Protein AF-0000000074540614 (afdb_homodimer)

Organism: Escherichia phage T5 (NCBI:txid2695836)

InterPro domains:
  IPR004843 Calcineurin-like, phosphoesterase domain [PF00149] (20-236)
  IPR029052 Metallo-dependent phosphatase-like [G3DSA:3.60.21.10] (7-267)
  IPR029052 Metallo-dependent phosphatase-like [SSF56300] (11-265)
  IPR050126 Diadenosine polyphosphate hydrolase [PTHR42850] (10-275)

Sequence (574 aa):
MKKEFNVHKTLVVPDDVNLFFVGDIHGCNDLLEDALQLAGYNGKKDCVVCVGDLIDRGTQNLQVLAKFLYNPRFCSVRGNHDQFMIVGDWANWMYNGGIWAMNELDADTIKNIAEDMAEKLPVFLTVKHRGKKYGVVHGGVPFTYKECGNEVETPVWDNLIAQVEAAKEDPHDHPGYHVEPYLWDRDVIQEIGLHLSKNGEEHPYFQRYSEFKEKYMVEVPPVNGVDFVFHGHTGVPYPILYQNRVYLDTGGVFNGQLTVAQVNDETGKITTFTTLREDSCGIQRILMKKEFNVHKTLVVPDDVNLFFVGDIHGCNDLLEDALQLAGYNGKKDCVVCVGDLIDRGTQNLQVLAKFLYNPRFCSVRGNHDQFMIVGDWANWMYNGGIWAMNELDADTIKNIAEDMAEKLPVFLTVKHRGKKYGVVHGGVPFTYKECGNEVETPVWDNLIAQVEAAKEDPHDHPGYHVEPYLWDRDVIQEIGLHLSKNGEEHPYFQRYSEFKEKYMVEVPPVNGVDFVFHGHTGVPYPILYQNRVYLDTGGVFNGQLTVAQVNDETGKITTFTTLREDSCGIQRIL

Structure (mmCIF, N/CA/C/O backbone):
data_AF-0000000074540614-model_v1
#
loop_
_entity.id
_entity.type
_entity.pdbx_description
1 polymer 'Putative serine/threonine protein phosphatase'
#
loop_
_atom_site.group_PDB
_atom_site.id
_atom_site.type_symbol
_atom_site.label_atom_id
_atom_site.label_alt_id
_atom_site.label_comp_id
_atom_site.label_asym_id
_atom_site.label_entity_id
_atom_site.label_seq_id
_atom_site.pdbx_PDB_ins_code
_atom_site.Cartn_x
_atom_site.Cartn_y
_atom_site.Cartn_z
_atom_site.occupancy
_atom_site.B_iso_or_equiv
_atom_site.auth_seq_id
_atom_site.auth_comp_id
_atom_site.auth_asym_id
_atom_site.auth_atom_id
_a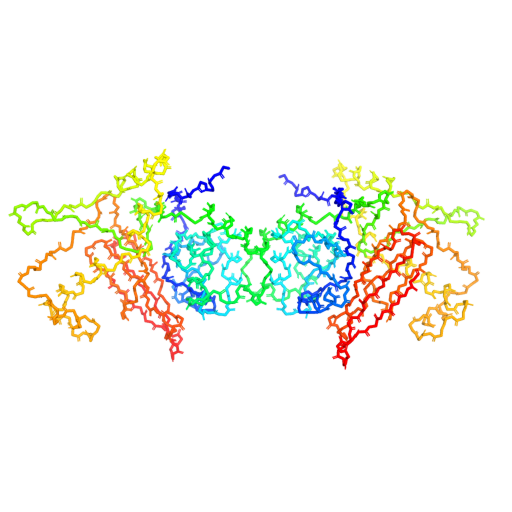tom_site.pdbx_PDB_model_num
ATOM 1 N N . MET A 1 1 ? 21.635 -7.906 10.111 1 27.69 1 MET A N 1
ATOM 2 C CA . MET A 1 1 ? 20.949 -9.194 10.137 1 27.69 1 MET A CA 1
ATOM 3 C C . MET A 1 1 ? 20.168 -9.421 8.847 1 27.69 1 MET A C 1
ATOM 5 O O . MET A 1 1 ? 19.295 -8.625 8.497 1 27.69 1 MET A O 1
ATOM 9 N N . LYS A 1 2 ? 20.686 -10.081 7.826 1 36.97 2 LYS A N 1
ATOM 10 C CA . LYS A 1 2 ? 20.344 -10.512 6.473 1 36.97 2 LYS A CA 1
ATOM 11 C C . LYS A 1 2 ? 18.879 -10.927 6.382 1 36.97 2 LYS A C 1
ATOM 13 O O . LYS A 1 2 ? 18.394 -11.701 7.211 1 36.97 2 LYS A O 1
ATOM 18 N N . LYS A 1 3 ? 17.961 -10.264 5.774 1 47.44 3 LYS A N 1
ATOM 19 C CA . LYS A 1 3 ? 16.533 -10.358 5.488 1 47.44 3 LYS A CA 1
ATOM 20 C C . LYS A 1 3 ? 16.118 -11.804 5.228 1 47.44 3 LYS A C 1
ATOM 22 O O . LYS A 1 3 ? 16.629 -12.445 4.307 1 47.44 3 LYS A O 1
ATOM 27 N N . GLU A 1 4 ? 15.756 -12.541 6.314 1 56.04 4 GLU A N 1
ATOM 28 C CA . GLU A 1 4 ? 15.181 -13.881 6.386 1 56.04 4 GLU A CA 1
ATOM 29 C C . GLU A 1 4 ? 14.183 -14.116 5.256 1 56.04 4 GLU A C 1
ATOM 31 O O . GLU A 1 4 ? 13.366 -13.245 4.951 1 56.04 4 GLU A O 1
ATOM 36 N N . PHE A 1 5 ? 14.691 -14.732 4.239 1 71.25 5 PHE A N 1
ATOM 37 C CA . PHE A 1 5 ? 13.975 -15.259 3.084 1 71.25 5 PHE A CA 1
ATOM 38 C C . PHE A 1 5 ? 12.83 -16.165 3.524 1 71.25 5 PHE A C 1
ATOM 40 O O . PHE A 1 5 ? 13.031 -17.086 4.318 1 71.25 5 PHE A O 1
ATOM 47 N N . ASN A 1 6 ? 11.608 -15.615 3.43 1 88.66 6 ASN A N 1
ATOM 48 C CA . ASN A 1 6 ? 10.421 -16.425 3.684 1 88.66 6 ASN A CA 1
ATOM 49 C C . ASN A 1 6 ? 10.329 -17.602 2.717 1 88.66 6 ASN A C 1
ATOM 51 O O . ASN A 1 6 ? 9.882 -17.443 1.58 1 88.66 6 ASN A O 1
ATOM 55 N N . VAL A 1 7 ? 10.822 -18.836 3.226 1 93.4 7 VAL A N 1
ATOM 56 C CA . VAL A 1 7 ? 10.924 -19.99 2.34 1 93.4 7 VAL A CA 1
ATOM 57 C C . VAL A 1 7 ? 9.546 -20.621 2.152 1 93.4 7 VAL A C 1
ATOM 59 O O . VAL A 1 7 ? 9.138 -20.913 1.026 1 93.4 7 VAL A O 1
ATOM 62 N N . HIS A 1 8 ? 8.885 -20.788 3.323 1 96.64 8 HIS A N 1
ATOM 63 C CA . HIS A 1 8 ? 7.67 -21.591 3.247 1 96.64 8 HIS A CA 1
ATOM 64 C C . HIS A 1 8 ? 6.613 -21.087 4.224 1 96.64 8 HIS A C 1
ATOM 66 O O . HIS A 1 8 ? 6.936 -20.706 5.352 1 96.64 8 HIS A O 1
ATOM 72 N N . LYS A 1 9 ? 5.372 -21.095 3.818 1 97.68 9 LYS A N 1
ATOM 73 C CA . LYS A 1 9 ? 4.199 -20.847 4.652 1 97.68 9 LYS A CA 1
ATOM 74 C C . LYS A 1 9 ? 3.111 -21.884 4.391 1 97.68 9 LYS A C 1
ATOM 76 O O . LYS A 1 9 ? 2.996 -22.405 3.28 1 97.68 9 LYS A O 1
ATOM 81 N N . THR A 1 10 ? 2.35 -22.215 5.435 1 98.5 10 THR A N 1
ATOM 82 C CA . THR A 1 10 ? 1.172 -23.065 5.298 1 98.5 10 THR A CA 1
ATOM 83 C C . THR A 1 10 ? -0.106 -22.253 5.486 1 98.5 10 THR A C 1
ATOM 85 O O . THR A 1 10 ? -0.24 -21.515 6.465 1 98.5 10 THR A O 1
ATOM 88 N N . LEU A 1 11 ? -0.953 -22.316 4.567 1 98.45 11 LEU A N 1
ATOM 89 C CA . LEU A 1 11 ? -2.262 -21.675 4.625 1 98.45 11 LEU A CA 1
ATOM 90 C C . LEU A 1 11 ? -3.367 -22.712 4.801 1 98.45 11 LEU A C 1
ATOM 92 O O . LEU A 1 11 ? -3.458 -23.666 4.025 1 98.45 11 LEU A O 1
ATOM 96 N N . VAL A 1 12 ? -4.179 -22.558 5.813 1 98.39 12 VAL A N 1
ATOM 97 C CA . VAL A 1 12 ? -5.356 -23.401 6.001 1 98.39 12 VAL A CA 1
ATOM 98 C C . VAL A 1 12 ? -6.616 -22.618 5.64 1 98.39 12 VAL A C 1
ATOM 100 O O . VAL A 1 12 ? -6.955 -21.635 6.302 1 98.39 12 VAL A O 1
ATOM 103 N N . VAL A 1 13 ? -7.279 -23.006 4.614 1 98.03 13 VAL A N 1
ATOM 104 C CA . VAL A 1 13 ? -8.508 -22.361 4.164 1 98.03 13 VAL A CA 1
ATOM 105 C C . VAL A 1 13 ? -9.718 -23.092 4.741 1 98.03 13 VAL A C 1
ATOM 107 O O . VAL A 1 13 ? -9.839 -24.311 4.6 1 98.03 13 VAL A O 1
ATOM 110 N N . PRO A 1 14 ? -10.619 -22.371 5.358 1 96.96 14 PRO A N 1
ATOM 111 C CA . PRO A 1 14 ? -11.8 -23.017 5.935 1 96.96 14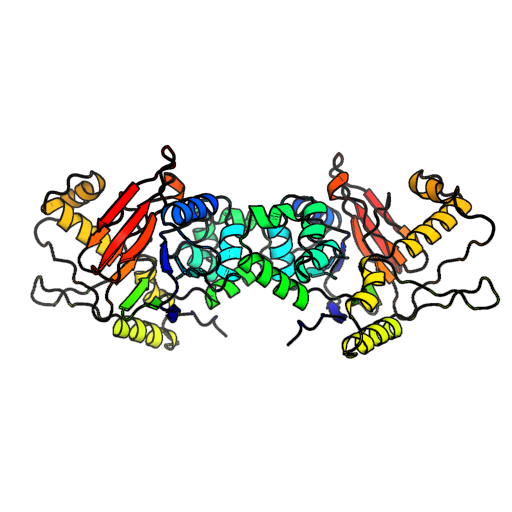 PRO A CA 1
ATOM 112 C C . PRO A 1 14 ? -12.622 -23.781 4.899 1 96.96 14 PRO A C 1
ATOM 114 O O . PRO A 1 14 ? -12.71 -23.359 3.743 1 96.96 14 PRO A O 1
ATOM 117 N N . ASP A 1 15 ? -13.317 -24.816 5.298 1 95.96 15 ASP A N 1
ATOM 118 C CA . ASP A 1 15 ? -14.018 -25.717 4.389 1 95.96 15 ASP A CA 1
ATOM 119 C C . ASP A 1 15 ? -15.279 -25.062 3.83 1 95.96 15 ASP A C 1
ATOM 121 O O . ASP A 1 15 ? -15.806 -25.494 2.802 1 95.96 15 ASP A O 1
ATOM 125 N N . ASP A 1 16 ? -15.771 -24.035 4.492 1 95.5 16 ASP A N 1
ATOM 126 C CA . ASP A 1 16 ? -17.052 -23.444 4.115 1 95.5 16 ASP A CA 1
ATOM 127 C C . ASP A 1 16 ? -16.854 -22.265 3.165 1 95.5 16 ASP A C 1
ATOM 129 O O . ASP A 1 16 ? -17.799 -21.527 2.878 1 95.5 16 ASP A O 1
ATOM 133 N N . VAL A 1 17 ? -15.579 -22.029 2.714 1 96.57 17 VAL A N 1
ATOM 134 C CA . VAL A 1 17 ? -15.329 -20.988 1.723 1 96.57 17 VAL A CA 1
ATOM 135 C C . VAL A 1 17 ? -14.695 -21.603 0.477 1 96.57 17 VAL A C 1
ATOM 137 O O . VAL A 1 17 ? -14.253 -22.754 0.501 1 96.57 17 VAL A O 1
ATOM 140 N N . ASN A 1 18 ? -14.742 -20.898 -0.565 1 97.26 18 ASN A N 1
ATOM 141 C CA . ASN A 1 18 ? -14.109 -21.368 -1.792 1 97.26 18 ASN A CA 1
ATOM 142 C C . ASN A 1 18 ? -12.674 -20.861 -1.912 1 97.26 18 ASN A C 1
ATOM 144 O O . ASN A 1 18 ? -12.326 -19.83 -1.336 1 97.26 18 ASN A O 1
ATOM 148 N N . LEU A 1 19 ? -11.907 -21.663 -2.608 1 98.46 19 LEU A N 1
ATOM 149 C CA . LEU A 1 19 ? -10.503 -21.357 -2.858 1 98.46 19 LEU A CA 1
ATOM 150 C C . LEU A 1 19 ? -10.227 -21.253 -4.354 1 98.46 19 LEU A C 1
ATOM 152 O O . LEU A 1 19 ? -10.647 -22.116 -5.129 1 98.46 19 LEU A O 1
ATOM 156 N N . PHE A 1 20 ? -9.551 -20.146 -4.707 1 98.74 20 PHE A N 1
ATOM 157 C CA . PHE A 1 20 ? -9.205 -19.901 -6.102 1 98.74 20 PHE A CA 1
ATOM 158 C C . PHE A 1 20 ? -7.698 -19.751 -6.269 1 98.74 20 PHE A C 1
ATOM 160 O O . PHE A 1 20 ? -7.041 -19.097 -5.456 1 98.74 20 PHE A O 1
ATOM 167 N N . PHE A 1 21 ? -7.139 -20.436 -7.254 1 98.89 21 PHE A N 1
ATOM 168 C CA . PHE A 1 21 ? -5.755 -20.236 -7.665 1 98.89 21 PHE A CA 1
ATOM 169 C C . PHE A 1 21 ? -5.681 -19.369 -8.916 1 98.89 21 PHE A C 1
ATOM 171 O O . PHE A 1 21 ? -6.408 -19.604 -9.884 1 98.89 21 PHE A O 1
ATOM 178 N N . VAL A 1 22 ? -4.832 -18.345 -8.938 1 98.83 22 VAL A N 1
ATOM 179 C CA . VAL A 1 22 ? -4.798 -17.432 -10.076 1 98.83 22 VAL A CA 1
ATOM 180 C C . VAL A 1 22 ? -3.383 -17.371 -10.648 1 98.83 22 VAL A C 1
ATOM 182 O O . VAL A 1 22 ? -2.402 -17.461 -9.906 1 98.83 22 VAL A O 1
ATOM 185 N N . GLY A 1 23 ? -3.254 -17.23 -11.981 1 98.77 23 GLY A N 1
ATOM 186 C CA . GLY A 1 23 ? -1.98 -17.117 -12.673 1 98.77 23 GLY A CA 1
ATOM 187 C C . GLY A 1 23 ? -1.291 -15.785 -12.441 1 98.77 23 GLY A C 1
ATOM 188 O O . GLY A 1 23 ? -1.698 -15.013 -11.571 1 98.77 23 GLY A O 1
ATOM 189 N N . ASP A 1 24 ? -0.232 -15.497 -13.207 1 98.75 24 ASP A N 1
ATOM 190 C CA . ASP A 1 24 ? 0.562 -14.278 -13.087 1 98.75 24 ASP A CA 1
ATOM 191 C C . ASP A 1 24 ? -0.292 -13.038 -13.346 1 98.75 24 ASP A C 1
ATOM 193 O O . ASP A 1 24 ? -0.873 -12.892 -14.424 1 98.75 24 ASP A O 1
ATOM 197 N N . ILE A 1 25 ? -0.297 -12.12 -12.385 1 98.65 25 ILE A N 1
ATOM 198 C CA . ILE A 1 25 ? -1.195 -10.974 -12.481 1 98.65 25 ILE A CA 1
ATOM 199 C C . ILE A 1 25 ? -0.49 -9.824 -13.196 1 98.65 25 ILE A C 1
ATOM 201 O O . ILE A 1 25 ? -1.107 -9.103 -13.983 1 98.65 25 ILE A O 1
ATOM 205 N N . HIS A 1 26 ? 0.812 -9.544 -12.841 1 98.35 26 HIS A N 1
ATOM 206 C CA . HIS A 1 26 ? 1.661 -8.545 -13.481 1 98.35 26 HIS A CA 1
ATOM 207 C C . HIS A 1 26 ? 0.983 -7.179 -13.506 1 98.35 26 HIS A C 1
ATOM 209 O O . HIS A 1 26 ? 0.905 -6.539 -14.557 1 98.35 26 HIS A O 1
ATOM 215 N N . GLY A 1 27 ? 0.42 -6.779 -12.342 1 97.97 27 GLY A N 1
ATOM 216 C CA . GLY A 1 27 ? -0.116 -5.435 -12.2 1 97.97 27 GLY A CA 1
ATOM 217 C C . GLY A 1 27 ? -1.422 -5.232 -12.944 1 97.97 27 GLY A C 1
ATOM 218 O O . GLY A 1 27 ? -1.789 -4.101 -13.269 1 97.97 27 GLY A O 1
ATOM 219 N N . CYS A 1 28 ? -2.131 -6.251 -13.295 1 97.46 28 CYS A N 1
ATOM 220 C CA . CYS A 1 28 ? -3.4 -6.147 -14.008 1 97.46 28 CYS A CA 1
ATOM 221 C C . CYS A 1 28 ? -4.572 -6.454 -13.082 1 97.46 28 CYS A C 1
ATOM 223 O O . CYS A 1 28 ? -5.24 -7.478 -13.239 1 97.46 28 CYS A O 1
ATOM 225 N N . ASN A 1 29 ? -4.884 -5.535 -12.262 1 97.29 29 ASN A N 1
ATOM 226 C CA . ASN A 1 29 ? -5.933 -5.718 -11.264 1 97.29 29 ASN A CA 1
ATOM 227 C C . ASN A 1 29 ? -7.303 -5.881 -11.915 1 97.29 29 ASN A C 1
ATOM 229 O O . ASN A 1 29 ? -8.124 -6.675 -11.453 1 97.29 29 ASN A O 1
ATOM 233 N N . ASP A 1 30 ? -7.609 -5.086 -12.931 1 95.61 30 ASP A N 1
ATOM 234 C CA . ASP A 1 30 ? -8.896 -5.197 -13.612 1 95.61 30 ASP A CA 1
ATOM 235 C C . ASP A 1 30 ? -9.102 -6.603 -14.17 1 95.61 30 ASP A C 1
ATOM 237 O O . ASP A 1 30 ? -10.193 -7.166 -14.061 1 95.61 30 ASP A O 1
ATOM 241 N N . LEU A 1 31 ? -8.06 -7.15 -14.747 1 95.97 31 LEU A N 1
ATOM 242 C CA . LEU A 1 31 ? -8.133 -8.503 -15.286 1 95.97 31 LEU A CA 1
ATOM 243 C C . LEU A 1 31 ? -8.37 -9.519 -14.174 1 95.97 31 LEU A C 1
ATOM 245 O O . LEU A 1 31 ? -9.104 -10.492 -14.362 1 95.97 31 LEU A O 1
ATOM 249 N N . LEU A 1 32 ? -7.717 -9.333 -13.034 1 97.69 32 LEU A N 1
ATOM 250 C CA . LEU A 1 32 ? -7.928 -10.189 -11.872 1 97.69 32 LEU A CA 1
ATOM 251 C C . LEU A 1 32 ? -9.391 -10.167 -11.44 1 97.69 32 LEU A C 1
ATOM 253 O O . LEU A 1 32 ? -9.994 -11.221 -11.224 1 97.69 32 LEU A O 1
ATOM 257 N N . GLU A 1 33 ? -9.923 -8.986 -11.343 1 96.24 33 GLU A N 1
ATOM 258 C CA . GLU A 1 33 ? -11.315 -8.849 -10.926 1 96.24 33 GLU A CA 1
ATOM 259 C C . GLU A 1 33 ? -12.257 -9.532 -11.913 1 96.24 33 GLU A C 1
ATOM 261 O O . GLU A 1 33 ? -13.202 -10.213 -11.509 1 96.24 33 GLU A O 1
ATOM 266 N N . ASP A 1 34 ? -11.987 -9.327 -13.177 1 95.81 34 ASP A N 1
ATOM 267 C CA . ASP A 1 34 ? -12.809 -9.946 -14.211 1 95.81 34 ASP A CA 1
ATOM 268 C C . ASP A 1 34 ? -12.743 -11.47 -14.127 1 95.81 34 ASP A C 1
ATOM 270 O O . ASP A 1 34 ? -13.769 -12.147 -14.218 1 95.81 34 ASP A O 1
ATOM 274 N N . ALA A 1 35 ? -11.552 -12.032 -13.987 1 97.17 35 ALA A N 1
ATOM 275 C CA . ALA A 1 35 ? -11.366 -13.479 -13.922 1 97.17 35 ALA A CA 1
ATOM 276 C C . ALA A 1 35 ? -12.074 -14.069 -12.706 1 97.17 35 ALA A C 1
ATOM 278 O O . ALA A 1 35 ? -12.702 -15.126 -12.798 1 97.17 35 ALA A O 1
ATOM 279 N N . LEU A 1 36 ? -11.948 -13.4 -11.581 1 97.41 36 LEU A N 1
ATOM 280 C CA . LEU A 1 36 ? -12.597 -13.856 -10.357 1 97.41 36 LEU A CA 1
ATOM 281 C C . LEU A 1 36 ? -14.115 -13.81 -10.497 1 97.41 36 LEU A C 1
ATOM 283 O O . LEU A 1 36 ? -14.813 -14.716 -10.036 1 97.41 36 LEU A O 1
ATOM 287 N N . GLN A 1 37 ? -14.535 -12.743 -11.105 1 95.42 37 GLN A N 1
ATOM 288 C CA . GLN A 1 37 ? -15.971 -12.642 -11.347 1 95.42 37 GLN A CA 1
ATOM 289 C C . GLN A 1 37 ? -16.467 -13.801 -12.207 1 95.42 37 GLN A C 1
ATOM 291 O O . GLN A 1 37 ? -17.501 -14.403 -11.909 1 95.42 37 GLN A O 1
ATOM 296 N N . LEU A 1 38 ? -15.778 -14.135 -13.256 1 94.97 38 LEU A N 1
ATOM 297 C CA . LEU A 1 38 ? -16.115 -15.259 -14.122 1 94.97 38 LEU A CA 1
ATOM 298 C C . LEU A 1 38 ? -16.195 -16.556 -13.324 1 94.97 38 LEU A C 1
ATOM 300 O O . LEU A 1 38 ? -17.015 -17.426 -13.625 1 94.97 38 LEU A O 1
ATOM 304 N N . ALA A 1 39 ? -15.369 -16.678 -12.285 1 96.44 39 ALA A N 1
ATOM 305 C CA . ALA A 1 39 ? -15.248 -17.919 -11.525 1 96.44 39 ALA A CA 1
ATOM 306 C C . ALA A 1 39 ? -16.271 -17.971 -10.394 1 96.44 39 ALA A C 1
ATOM 308 O O . ALA A 1 39 ? -16.37 -18.975 -9.684 1 96.44 39 ALA A O 1
ATOM 309 N N . GLY A 1 40 ? -17.041 -16.867 -10.176 1 95.85 40 GLY A N 1
ATOM 310 C CA . GLY A 1 40 ? -18.055 -16.84 -9.133 1 95.85 40 GLY A CA 1
ATOM 311 C C . GLY A 1 40 ? -17.489 -16.536 -7.759 1 95.85 40 GLY A C 1
ATOM 312 O O . GLY A 1 40 ? -18.033 -16.98 -6.745 1 95.85 40 GLY A O 1
ATOM 313 N N . TYR A 1 41 ? -16.389 -15.804 -7.736 1 96.2 41 TYR A N 1
ATOM 314 C CA . TYR A 1 41 ? -15.72 -15.392 -6.507 1 96.2 41 TYR A CA 1
ATOM 315 C C . TYR A 1 41 ? -16.632 -14.517 -5.655 1 96.2 41 TYR A C 1
ATOM 317 O O . TYR A 1 41 ? -17.288 -13.608 -6.169 1 96.2 41 TYR A O 1
ATOM 325 N N . ASN A 1 42 ? -16.716 -14.867 -4.362 1 96.21 42 ASN A N 1
ATOM 326 C CA . ASN A 1 42 ? -17.401 -14.051 -3.365 1 96.21 42 ASN A CA 1
ATOM 327 C C . ASN A 1 42 ? -16.411 -13.277 -2.499 1 96.21 42 ASN A C 1
ATOM 329 O O . ASN A 1 42 ? -15.772 -13.851 -1.615 1 96.21 42 ASN A O 1
ATOM 333 N N . GLY A 1 43 ? -16.413 -12.013 -2.641 1 92.52 43 GLY A N 1
ATOM 334 C CA . GLY A 1 43 ? -15.435 -11.152 -1.996 1 92.52 43 GLY A CA 1
ATOM 335 C C . GLY A 1 43 ? -15.621 -11.058 -0.493 1 92.52 43 GLY A C 1
ATOM 336 O O . GLY A 1 43 ? -14.755 -10.537 0.213 1 92.52 43 GLY A O 1
ATOM 337 N N . LYS A 1 44 ? -16.628 -11.582 0.043 1 91.79 44 LYS A N 1
ATOM 338 C CA . LYS A 1 44 ? -16.901 -11.488 1.474 1 91.79 44 LYS A CA 1
ATOM 339 C C . LYS A 1 44 ? -16.323 -12.684 2.224 1 91.79 44 LYS A C 1
ATOM 341 O O . LYS A 1 44 ? -16.172 -12.643 3.447 1 91.79 44 LYS A O 1
ATOM 346 N N . LYS A 1 45 ? -15.913 -13.8 1.446 1 94.56 45 LYS A N 1
ATOM 347 C CA . LYS A 1 45 ? -15.539 -14.966 2.241 1 94.56 45 LYS A CA 1
ATOM 348 C C . LYS A 1 45 ? -14.458 -15.785 1.541 1 94.56 45 LYS A C 1
ATOM 350 O O . LYS A 1 45 ? -13.636 -16.427 2.197 1 94.56 45 LYS A O 1
ATOM 355 N N . ASP A 1 46 ? -14.391 -15.8 0.226 1 97.81 46 ASP A N 1
ATOM 356 C CA . ASP A 1 46 ? -13.556 -16.735 -0.523 1 97.81 46 ASP A CA 1
ATOM 357 C C . ASP A 1 46 ? -12.088 -16.317 -0.478 1 97.81 46 ASP A C 1
ATOM 359 O O . ASP A 1 46 ? -11.776 -15.155 -0.211 1 97.81 46 ASP A O 1
ATOM 363 N N . CYS A 1 47 ? -11.201 -17.295 -0.732 1 98.34 47 CYS A N 1
ATOM 364 C CA . CYS A 1 47 ? -9.759 -17.086 -0.665 1 98.34 47 CYS A CA 1
ATOM 365 C C . CYS A 1 47 ? -9.128 -17.19 -2.049 1 98.34 47 CYS A C 1
ATOM 367 O O . CYS A 1 47 ? -9.594 -17.958 -2.892 1 98.34 47 CYS A O 1
ATOM 369 N N . VAL A 1 48 ? -8.106 -16.384 -2.273 1 98.77 48 VAL A N 1
ATOM 370 C CA . VAL A 1 48 ? -7.396 -16.354 -3.547 1 98.77 48 VAL A CA 1
ATOM 371 C C . VAL A 1 48 ? -5.905 -16.583 -3.314 1 98.77 48 VAL A C 1
ATOM 373 O O . VAL A 1 48 ? -5.305 -15.963 -2.433 1 98.77 48 VAL A O 1
ATOM 376 N N . VAL A 1 49 ? -5.286 -17.483 -4.056 1 98.9 49 VAL A N 1
ATOM 377 C CA . VAL A 1 49 ? -3.852 -17.745 -4 1 98.9 49 VAL A CA 1
ATOM 378 C C . VAL A 1 49 ? -3.23 -17.509 -5.375 1 98.9 49 VAL A C 1
ATOM 380 O O . VAL A 1 49 ? -3.639 -18.124 -6.362 1 98.9 49 VAL A O 1
ATOM 383 N N . CYS A 1 50 ? -2.293 -16.595 -5.455 1 98.9 50 CYS A N 1
ATOM 384 C CA . CYS A 1 50 ? -1.606 -16.293 -6.706 1 98.9 50 CYS A CA 1
ATOM 385 C C . CYS A 1 50 ? -0.307 -17.082 -6.819 1 98.9 50 CYS A C 1
ATOM 387 O O . CYS A 1 50 ? 0.407 -17.255 -5.83 1 98.9 50 CYS A O 1
ATOM 389 N N . VAL A 1 51 ? 0.08 -17.44 -8.041 1 98.86 51 VAL A N 1
ATOM 390 C CA . VAL A 1 51 ? 1.272 -18.244 -8.291 1 98.86 51 VAL A CA 1
ATOM 391 C C . VAL A 1 51 ? 2.488 -17.332 -8.442 1 98.86 51 VAL A C 1
ATOM 393 O O . VAL A 1 51 ? 3.555 -17.776 -8.872 1 98.86 51 VAL A O 1
ATOM 396 N N . GLY A 1 52 ? 2.333 -16.077 -8.16 1 98.4 52 GLY A N 1
ATOM 397 C CA . GLY A 1 52 ? 3.449 -15.145 -8.191 1 98.4 52 GLY A CA 1
ATOM 398 C C . GLY A 1 52 ? 3.366 -14.153 -9.336 1 98.4 52 GLY A C 1
ATOM 399 O O . GLY A 1 52 ? 2.359 -14.097 -10.044 1 98.4 52 GLY A O 1
ATOM 400 N N . ASP A 1 53 ? 4.432 -13.262 -9.374 1 98.61 53 ASP A N 1
ATOM 401 C CA . ASP A 1 53 ? 4.498 -12.173 -10.344 1 98.61 53 ASP A CA 1
ATOM 402 C C . ASP A 1 53 ? 3.282 -11.258 -10.227 1 98.61 53 ASP A C 1
ATOM 404 O O . ASP A 1 53 ? 2.533 -11.086 -11.191 1 98.61 53 ASP A O 1
ATOM 408 N N . LEU A 1 54 ? 3.166 -10.63 -9.132 1 98.66 54 LEU A N 1
ATOM 409 C CA . LEU A 1 54 ? 2.094 -9.69 -8.825 1 98.66 54 LEU A CA 1
ATOM 410 C C . LEU A 1 54 ? 2.278 -8.385 -9.593 1 98.66 54 LEU A C 1
ATOM 412 O O . LEU A 1 54 ? 1.299 -7.742 -9.977 1 98.66 54 LEU A O 1
ATOM 416 N N . ILE A 1 55 ? 3.572 -8.05 -9.844 1 98.34 55 ILE A N 1
ATOM 417 C CA . ILE A 1 55 ? 3.859 -6.695 -10.302 1 98.34 55 ILE A CA 1
ATOM 418 C C . ILE A 1 55 ? 4.554 -6.746 -11.661 1 98.34 55 ILE A C 1
ATOM 420 O O . ILE A 1 55 ? 4.921 -7.823 -12.137 1 98.34 55 ILE A O 1
ATOM 424 N N . ASP A 1 56 ? 4.691 -5.499 -12.286 1 97.01 56 ASP A N 1
ATOM 425 C CA . ASP A 1 56 ? 5.438 -5.204 -13.505 1 97.01 56 ASP A CA 1
ATOM 426 C C . ASP A 1 56 ? 4.57 -5.413 -14.744 1 97.01 56 ASP A C 1
ATOM 428 O O . ASP A 1 56 ? 3.641 -6.222 -14.728 1 97.01 56 ASP A O 1
ATOM 432 N N . ARG A 1 57 ? 4.823 -4.62 -15.776 1 95.3 57 ARG A N 1
ATOM 433 C CA . ARG A 1 57 ? 4.302 -4.71 -17.136 1 95.3 57 ARG A CA 1
ATOM 434 C C . ARG A 1 57 ? 2.914 -4.086 -17.232 1 95.3 57 ARG A C 1
ATOM 436 O O . ARG A 1 57 ? 2.624 -3.347 -18.175 1 95.3 57 ARG A O 1
ATOM 443 N N . GLY A 1 58 ? 2.05 -4.43 -16.273 1 95.64 58 GLY A N 1
ATOM 444 C CA . GLY A 1 58 ? 0.762 -3.755 -16.218 1 95.64 58 GLY A CA 1
ATOM 445 C C . GLY A 1 58 ? 0.827 -2.4 -15.54 1 95.64 58 GLY A C 1
ATOM 446 O O . GLY A 1 58 ? 1.897 -1.966 -15.109 1 95.64 58 GLY A O 1
ATOM 447 N N . THR A 1 59 ? -0.342 -1.706 -15.348 1 95.11 59 THR A N 1
ATOM 448 C CA . THR A 1 59 ? -0.34 -0.32 -14.895 1 95.11 59 THR A CA 1
ATOM 449 C C . THR A 1 59 ? -0.932 -0.208 -13.493 1 95.11 59 THR A C 1
ATOM 451 O O . THR A 1 59 ? -0.939 0.873 -12.901 1 95.11 59 THR A O 1
ATOM 454 N N . GLN A 1 60 ? -1.505 -1.206 -12.928 1 97.27 60 GLN A N 1
ATOM 455 C CA . GLN A 1 60 ? -2.212 -1.151 -11.653 1 97.27 60 GLN A CA 1
ATOM 456 C C . GLN A 1 60 ? -1.443 -1.893 -10.565 1 97.27 60 GLN A C 1
ATOM 458 O O . GLN A 1 60 ? -2.025 -2.669 -9.804 1 97.27 60 GLN A O 1
ATOM 463 N N . ASN A 1 61 ? -0.098 -1.68 -10.613 1 98.05 61 ASN A N 1
ATOM 464 C CA . ASN A 1 61 ? 0.802 -2.389 -9.708 1 98.05 61 ASN A CA 1
ATOM 465 C C . ASN A 1 61 ? 0.463 -2.108 -8.247 1 98.05 61 ASN A C 1
ATOM 467 O O . ASN A 1 61 ? 0.402 -3.03 -7.432 1 98.05 61 ASN A O 1
ATOM 471 N N . LEU A 1 62 ? 0.156 -0.866 -7.861 1 97.83 62 LEU A N 1
ATOM 472 C CA . LEU A 1 62 ? -0.105 -0.508 -6.471 1 97.83 62 LEU A CA 1
ATOM 473 C C . LEU A 1 62 ? -1.441 -1.079 -6.005 1 97.83 62 LEU A C 1
ATOM 475 O O . LEU A 1 62 ? -1.592 -1.443 -4.837 1 97.83 62 LEU A O 1
ATOM 479 N N . GLN A 1 63 ? -2.439 -1.165 -6.912 1 97.56 63 GLN A N 1
ATOM 480 C CA . GLN A 1 63 ? -3.71 -1.795 -6.571 1 97.56 63 GLN A CA 1
ATOM 481 C C . GLN A 1 63 ? -3.519 -3.269 -6.226 1 97.56 63 GLN A C 1
ATOM 483 O O . GLN A 1 63 ? -4.058 -3.754 -5.23 1 97.56 63 GLN A O 1
ATOM 488 N N . VAL A 1 64 ? -2.753 -3.934 -7.051 1 98.53 64 VAL A N 1
ATOM 489 C CA . VAL A 1 64 ? -2.485 -5.349 -6.819 1 98.53 64 VAL A CA 1
ATOM 490 C C . VAL A 1 64 ? -1.731 -5.524 -5.502 1 98.53 64 VAL A C 1
ATOM 492 O O . VAL A 1 64 ? -2.093 -6.368 -4.68 1 98.53 64 VAL A O 1
ATOM 495 N N . LEU A 1 65 ? -0.711 -4.72 -5.313 1 98.53 65 LEU A N 1
ATOM 496 C CA . LEU A 1 65 ? 0.076 -4.807 -4.088 1 98.53 65 LEU A CA 1
ATOM 497 C C . LEU A 1 65 ? -0.789 -4.524 -2.864 1 98.53 65 LEU A C 1
ATOM 499 O O . LEU A 1 65 ? -0.655 -5.192 -1.837 1 98.53 65 LEU A O 1
ATOM 503 N N . ALA A 1 66 ? -1.662 -3.515 -2.928 1 98.09 66 ALA A N 1
ATOM 504 C CA . ALA A 1 66 ? -2.55 -3.218 -1.807 1 98.09 66 ALA A CA 1
ATOM 505 C C . ALA A 1 66 ? -3.383 -4.439 -1.429 1 98.09 66 ALA A C 1
ATOM 507 O O . ALA A 1 66 ? -3.52 -4.763 -0.247 1 98.09 66 ALA A O 1
ATOM 508 N N . LYS A 1 67 ? -3.916 -5.137 -2.412 1 97.57 67 LYS A N 1
ATOM 509 C CA . LYS A 1 67 ? -4.756 -6.309 -2.182 1 97.57 67 LYS A CA 1
ATOM 510 C C . LYS A 1 67 ? -3.969 -7.423 -1.499 1 97.57 67 LYS A C 1
ATOM 512 O O . LYS A 1 67 ? -4.428 -7.996 -0.508 1 97.57 67 LYS A O 1
ATOM 517 N N . PHE A 1 68 ? -2.821 -7.696 -1.955 1 98.44 68 PHE A N 1
ATOM 518 C CA . PHE A 1 68 ? -2.1 -8.881 -1.507 1 98.44 68 PHE A CA 1
ATOM 519 C C . PHE A 1 68 ? -1.305 -8.584 -0.241 1 98.44 68 PHE A C 1
ATOM 521 O O . PHE A 1 68 ? -0.901 -9.503 0.475 1 98.44 68 PHE A O 1
ATOM 528 N N . LEU A 1 69 ? -1.042 -7.3 0.069 1 98.09 69 LEU A N 1
ATOM 529 C CA . LEU A 1 69 ? -0.291 -6.96 1.273 1 98.09 69 LEU A CA 1
ATOM 530 C C . LEU A 1 69 ? -1.233 -6.646 2.43 1 98.09 69 LEU A C 1
ATOM 532 O O . LEU A 1 69 ? -0.856 -6.779 3.597 1 98.09 69 LEU A O 1
ATOM 536 N N . TYR A 1 70 ? -2.509 -6.302 2.079 1 97.57 70 TYR A N 1
ATOM 537 C CA . TYR A 1 70 ? -3.363 -5.824 3.161 1 97.57 70 TYR A CA 1
ATOM 538 C C . TYR A 1 70 ? -4.591 -6.712 3.32 1 97.57 70 TYR A C 1
ATOM 540 O O . TYR A 1 70 ? -5.291 -6.639 4.332 1 97.57 70 TYR A O 1
ATOM 548 N N . ASN A 1 71 ? -4.962 -7.566 2.363 1 96.89 71 ASN A N 1
ATOM 549 C CA . ASN A 1 71 ? -6.114 -8.456 2.452 1 96.89 71 ASN A CA 1
ATOM 550 C C . ASN A 1 71 ? -5.702 -9.867 2.86 1 96.89 71 ASN A C 1
ATOM 552 O O . ASN A 1 71 ? -5.032 -10.568 2.1 1 96.89 71 ASN A O 1
ATOM 556 N N . PRO A 1 72 ? -6.084 -10.355 3.965 1 95.29 72 PRO A N 1
ATOM 557 C CA . PRO A 1 72 ? -5.645 -11.662 4.458 1 95.29 72 PRO A CA 1
ATOM 558 C C . PRO A 1 72 ? -6.182 -12.82 3.62 1 95.29 72 PRO A C 1
ATOM 560 O O . PRO A 1 72 ? -5.681 -13.943 3.718 1 95.29 72 PRO A O 1
ATOM 563 N N . ARG A 1 73 ? -7.156 -12.576 2.832 1 97.36 73 ARG A N 1
ATOM 564 C CA . ARG A 1 73 ? -7.724 -13.651 2.025 1 97.36 73 ARG A CA 1
ATOM 565 C C . ARG A 1 73 ? -7.008 -13.766 0.684 1 97.36 73 ARG A C 1
ATOM 567 O O . ARG A 1 73 ? -7.311 -14.657 -0.113 1 97.36 73 ARG A O 1
ATOM 574 N N . PHE A 1 74 ? -6.141 -12.849 0.415 1 98.48 74 PHE A N 1
ATOM 575 C CA . PHE A 1 74 ? -5.29 -12.901 -0.768 1 98.48 74 PHE A CA 1
ATOM 576 C C . PHE A 1 74 ? -3.861 -13.274 -0.391 1 98.48 74 PHE A C 1
ATOM 578 O O . PHE A 1 74 ? -3.222 -12.582 0.404 1 98.48 74 PHE A O 1
ATOM 585 N N . CYS A 1 75 ? -3.349 -14.364 -0.93 1 98.52 75 CYS A N 1
ATOM 586 C CA . CYS A 1 75 ? -1.996 -14.852 -0.691 1 98.52 75 CYS A CA 1
ATOM 587 C C . CYS A 1 75 ? -1.272 -15.119 -2.005 1 98.52 75 CYS A C 1
ATOM 589 O O . CYS A 1 75 ? -1.91 -15.311 -3.042 1 98.52 75 CYS A O 1
ATOM 591 N N . SER A 1 76 ? 0.026 -15.071 -1.946 1 98.76 76 SER A N 1
ATOM 592 C CA . SER A 1 76 ? 0.813 -15.333 -3.147 1 98.76 76 SER A CA 1
ATOM 593 C C . SER A 1 76 ? 2.179 -15.914 -2.796 1 98.76 76 SER A C 1
ATOM 595 O O . SER A 1 76 ? 2.741 -15.601 -1.745 1 98.76 76 SER A O 1
ATOM 597 N N . VAL A 1 77 ? 2.691 -16.729 -3.606 1 98.62 77 VAL A N 1
ATOM 598 C CA . VAL A 1 77 ? 4.131 -16.967 -3.596 1 98.62 77 VAL A CA 1
ATOM 599 C C . VAL A 1 77 ? 4.844 -15.853 -4.359 1 98.62 77 VAL A C 1
ATOM 601 O O . VAL A 1 77 ? 4.211 -15.093 -5.095 1 98.62 77 VAL A O 1
ATOM 604 N N . ARG A 1 78 ? 6.122 -15.713 -4.155 1 97.18 78 ARG A N 1
ATOM 605 C CA . ARG A 1 78 ? 6.866 -14.701 -4.898 1 97.18 78 ARG A CA 1
ATOM 606 C C . ARG A 1 78 ? 7.26 -15.215 -6.279 1 97.18 78 ARG A C 1
ATOM 608 O O . ARG A 1 78 ? 7.635 -16.38 -6.43 1 97.18 78 ARG A O 1
ATOM 615 N N . GLY A 1 79 ? 7.09 -14.511 -7.314 1 97.29 79 GLY A N 1
ATOM 616 C CA . GLY A 1 79 ? 7.616 -14.756 -8.647 1 97.29 79 GLY A CA 1
ATOM 617 C C . GLY A 1 79 ? 8.949 -14.077 -8.898 1 97.29 79 GLY A C 1
ATOM 618 O O . GLY A 1 79 ? 9.491 -13.414 -8.01 1 97.29 79 GLY A O 1
ATOM 619 N N . ASN A 1 80 ? 9.523 -14.25 -10.009 1 96.09 80 ASN A N 1
ATOM 620 C CA . ASN A 1 80 ? 10.823 -13.654 -10.296 1 96.09 80 ASN A CA 1
ATOM 621 C C . ASN A 1 80 ? 10.736 -12.133 -10.381 1 96.09 80 ASN A C 1
ATOM 623 O O . ASN A 1 80 ? 11.691 -11.432 -10.044 1 96.09 80 ASN A O 1
ATOM 627 N N . HIS A 1 81 ? 9.64 -11.593 -10.841 1 97.25 81 HIS A N 1
ATOM 628 C CA . HIS A 1 81 ? 9.466 -10.145 -10.865 1 97.25 81 HIS A CA 1
ATOM 629 C C . HIS A 1 81 ? 9.346 -9.581 -9.454 1 97.25 81 HIS A C 1
ATOM 631 O O . HIS A 1 81 ? 9.875 -8.506 -9.163 1 97.25 81 HIS A O 1
ATOM 637 N N . ASP A 1 82 ? 8.685 -10.269 -8.611 1 96.99 82 ASP A N 1
ATOM 638 C CA . ASP A 1 82 ? 8.622 -9.89 -7.203 1 96.99 82 ASP A CA 1
ATOM 639 C C . ASP A 1 82 ? 10.006 -9.94 -6.559 1 96.99 82 ASP A C 1
ATOM 641 O O . ASP A 1 82 ? 10.379 -9.037 -5.806 1 96.99 82 ASP A O 1
ATOM 645 N N . GLN A 1 83 ? 10.705 -10.969 -6.935 1 94.71 83 GLN A N 1
ATOM 646 C CA . GLN A 1 83 ? 12.045 -11.184 -6.4 1 94.71 83 GLN A CA 1
ATOM 647 C C . GLN A 1 83 ? 12.982 -10.044 -6.791 1 94.71 83 GLN A C 1
ATOM 649 O O . GLN A 1 83 ? 13.829 -9.629 -5.997 1 94.71 83 GLN A O 1
ATOM 654 N N . PHE A 1 84 ? 12.882 -9.561 -8.043 1 93.9 84 PHE A N 1
ATOM 655 C CA . PHE A 1 84 ? 13.699 -8.426 -8.456 1 93.9 84 PHE A CA 1
ATOM 656 C C . PHE A 1 84 ? 13.557 -7.271 -7.472 1 93.9 84 PHE A C 1
ATOM 658 O O . PHE A 1 84 ? 14.555 -6.697 -7.032 1 93.9 84 PHE A O 1
ATOM 665 N N . MET A 1 85 ? 12.331 -6.953 -7.115 1 94.78 85 MET A N 1
ATOM 666 C CA . MET A 1 85 ? 12.056 -5.849 -6.2 1 94.78 85 MET A CA 1
ATOM 667 C C . MET A 1 85 ? 12.578 -6.159 -4.801 1 94.78 85 MET A C 1
ATOM 669 O O . MET A 1 85 ? 13.231 -5.321 -4.177 1 94.78 85 MET A O 1
ATOM 673 N N . ILE A 1 86 ? 12.339 -7.379 -4.33 1 93.91 86 ILE A N 1
ATOM 674 C CA . ILE A 1 86 ? 12.648 -7.794 -2.966 1 93.91 86 ILE A CA 1
ATOM 675 C C . ILE A 1 86 ? 14.156 -7.734 -2.738 1 93.91 86 ILE A C 1
ATOM 677 O O . ILE A 1 86 ? 14.614 -7.278 -1.687 1 93.91 86 ILE A O 1
ATOM 681 N N . VAL A 1 87 ? 14.944 -8.103 -3.739 1 91.2 87 VAL A N 1
ATOM 682 C CA . VAL A 1 87 ? 16.383 -8.209 -3.519 1 91.2 87 VAL A CA 1
ATOM 683 C C . VAL A 1 87 ? 17.077 -6.944 -4.018 1 91.2 87 VAL A C 1
ATOM 685 O O . VAL A 1 87 ? 18.294 -6.802 -3.883 1 91.2 87 VAL A O 1
ATOM 688 N N . GLY A 1 88 ? 16.337 -6.034 -4.688 1 90.55 88 GLY A N 1
ATOM 689 C CA . GLY A 1 88 ? 16.89 -4.773 -5.156 1 90.55 88 GLY A CA 1
ATOM 690 C C . GLY A 1 88 ? 17.766 -4.926 -6.386 1 90.55 88 GLY A C 1
ATOM 691 O O . GLY A 1 88 ? 18.79 -4.251 -6.512 1 90.55 88 GLY A O 1
ATOM 692 N N . ASP A 1 89 ? 17.468 -5.978 -7.137 1 89.52 89 ASP A N 1
ATOM 693 C CA . ASP A 1 89 ? 18.15 -6.123 -8.42 1 89.52 89 ASP A CA 1
ATOM 694 C C . ASP A 1 89 ? 17.622 -5.116 -9.439 1 89.52 89 ASP A C 1
ATOM 696 O O . ASP A 1 89 ? 16.936 -5.491 -10.392 1 89.52 89 ASP A O 1
ATOM 700 N N . TRP A 1 90 ? 17.975 -3.882 -9.269 1 88.77 90 TRP A N 1
ATOM 701 C CA . TRP A 1 90 ? 17.377 -2.743 -9.957 1 88.77 90 TRP A CA 1
ATOM 702 C C . TRP A 1 90 ? 17.591 -2.843 -11.464 1 88.77 90 TRP A C 1
ATOM 704 O O . TRP A 1 90 ? 16.663 -2.624 -12.246 1 88.77 90 TRP A O 1
ATOM 714 N N . ALA A 1 91 ? 18.805 -3.131 -11.922 1 86.84 91 ALA A N 1
ATOM 715 C CA . ALA A 1 91 ? 19.117 -3.185 -13.348 1 86.84 91 ALA A CA 1
ATOM 716 C C . ALA A 1 91 ? 18.206 -4.173 -14.071 1 86.84 91 ALA A C 1
ATOM 718 O O . ALA A 1 91 ? 17.537 -3.813 -15.042 1 86.84 91 ALA A O 1
ATOM 719 N N . ASN A 1 92 ? 18.164 -5.41 -13.561 1 88.39 92 ASN A N 1
ATOM 720 C CA . ASN A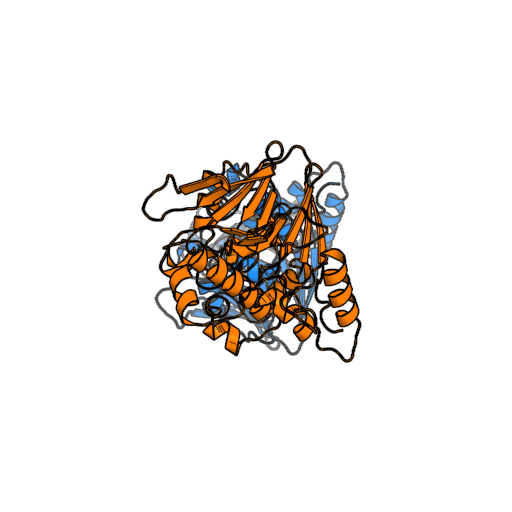 1 92 ? 17.316 -6.427 -14.173 1 88.39 92 ASN A CA 1
ATOM 721 C C . ASN A 1 92 ? 15.836 -6.087 -14.024 1 88.39 92 ASN A C 1
ATOM 723 O O . ASN A 1 92 ? 15.044 -6.327 -14.938 1 88.39 92 ASN A O 1
ATOM 727 N N . TRP A 1 93 ? 15.546 -5.536 -12.883 1 92.68 93 TRP A N 1
ATOM 728 C CA . TRP A 1 93 ? 14.153 -5.197 -12.615 1 92.68 93 TRP A CA 1
ATOM 729 C C . TRP A 1 93 ? 13.647 -4.15 -13.601 1 92.68 93 TRP A C 1
ATOM 731 O O . TRP A 1 93 ? 12.576 -4.309 -14.191 1 92.68 93 TRP A O 1
ATOM 741 N N . MET A 1 94 ? 14.394 -3.1 -13.828 1 90.13 94 MET A N 1
ATOM 742 C CA . MET A 1 94 ? 13.994 -2.028 -14.735 1 90.13 94 MET A CA 1
ATOM 743 C C . MET A 1 94 ? 13.84 -2.549 -16.16 1 90.13 94 MET A C 1
ATOM 745 O O . MET A 1 94 ? 12.899 -2.178 -16.863 1 90.13 94 MET A O 1
ATOM 749 N N . TYR A 1 95 ? 14.694 -3.461 -16.571 1 87.54 95 TYR A N 1
ATOM 750 C CA . TYR A 1 95 ? 14.653 -4.051 -17.904 1 87.54 95 TYR A CA 1
ATOM 751 C C . TYR A 1 95 ? 13.401 -4.901 -18.085 1 87.54 95 TYR A C 1
ATOM 753 O O . TYR A 1 95 ? 12.953 -5.125 -19.212 1 87.54 95 TYR A O 1
ATOM 761 N N . ASN A 1 96 ? 12.873 -5.355 -16.953 1 90.41 96 ASN A N 1
ATOM 762 C CA . ASN A 1 96 ? 11.747 -6.281 -17.027 1 90.41 96 ASN A CA 1
ATOM 763 C C . ASN A 1 96 ? 10.448 -5.622 -16.572 1 90.41 96 ASN A C 1
ATOM 765 O O . ASN A 1 96 ? 9.537 -6.301 -16.095 1 90.41 96 ASN A O 1
ATOM 769 N N . GLY A 1 97 ? 10.402 -4.268 -16.618 1 91.47 97 GLY A N 1
ATOM 770 C CA . GLY A 1 97 ? 9.129 -3.595 -16.412 1 91.47 97 GLY A CA 1
ATOM 771 C C . GLY A 1 97 ? 9.019 -2.931 -15.053 1 91.47 97 GLY A C 1
ATOM 772 O O . GLY A 1 97 ? 7.942 -2.473 -14.665 1 91.47 97 GLY A O 1
ATOM 773 N N . GLY A 1 98 ? 10.083 -2.894 -14.278 1 93.76 98 GLY A N 1
ATOM 774 C CA . GLY A 1 98 ? 10.05 -2.361 -12.925 1 93.76 98 GLY A CA 1
ATOM 775 C C . GLY A 1 98 ? 10.056 -0.844 -12.882 1 93.76 98 GLY A C 1
ATOM 776 O O . GLY A 1 98 ? 10.01 -0.249 -11.803 1 93.76 98 GLY A O 1
ATOM 777 N N . ILE A 1 99 ? 10.012 -0.144 -14.058 1 92.9 99 ILE A N 1
ATOM 778 C CA . ILE A 1 99 ? 10.174 1.303 -14.147 1 92.9 99 ILE A CA 1
ATOM 779 C C . ILE A 1 99 ? 9 1.997 -13.461 1 92.9 99 ILE A C 1
ATOM 781 O O . ILE A 1 99 ? 9.141 3.113 -12.955 1 92.9 99 ILE A O 1
ATOM 785 N N . TRP A 1 100 ? 7.863 1.353 -13.438 1 93.56 100 TRP A N 1
ATOM 786 C CA . TRP A 1 100 ? 6.682 1.944 -12.816 1 93.56 100 TRP A CA 1
ATOM 787 C C . TRP A 1 100 ? 6.981 2.38 -11.386 1 93.56 100 TRP A C 1
ATOM 789 O O . TRP A 1 100 ? 6.48 3.408 -10.926 1 93.56 100 TRP A O 1
ATOM 799 N N . ALA A 1 101 ? 7.773 1.585 -10.673 1 94.18 101 ALA A N 1
ATOM 800 C CA . ALA A 1 101 ? 8.051 1.853 -9.265 1 94.18 101 ALA A CA 1
ATOM 801 C C . ALA A 1 101 ? 8.829 3.155 -9.098 1 94.18 101 ALA A C 1
ATOM 803 O O . ALA A 1 101 ? 8.57 3.925 -8.17 1 94.18 101 ALA A O 1
ATOM 804 N N . MET A 1 102 ? 9.688 3.369 -9.983 1 90 102 MET A N 1
ATOM 805 C CA . MET A 1 102 ? 10.49 4.588 -9.917 1 90 102 MET A CA 1
ATOM 806 C C . MET A 1 102 ? 9.652 5.811 -10.272 1 90 102 MET A C 1
ATOM 808 O O . MET A 1 102 ? 9.908 6.909 -9.776 1 90 102 MET A O 1
ATOM 812 N N . ASN A 1 103 ? 8.718 5.587 -11.114 1 90.57 103 ASN A N 1
ATOM 813 C CA . ASN A 1 103 ? 7.834 6.672 -11.526 1 90.57 103 ASN A CA 1
ATOM 814 C C . ASN A 1 103 ? 6.811 7.003 -10.443 1 90.57 103 ASN A C 1
ATOM 816 O O . ASN A 1 103 ? 6.361 8.145 -10.337 1 90.57 103 ASN A O 1
ATOM 820 N N . GLU A 1 104 ? 6.529 6.017 -9.668 1 91.45 104 GLU A N 1
ATOM 821 C CA . GLU A 1 104 ? 5.385 6.184 -8.775 1 91.45 104 GLU A CA 1
ATOM 822 C C . GLU A 1 104 ? 5.836 6.352 -7.327 1 91.45 104 GLU A C 1
ATOM 824 O O . GLU A 1 104 ? 5.092 6.88 -6.497 1 91.45 104 GLU A O 1
ATOM 829 N N . LEU A 1 105 ? 7.021 5.89 -7.001 1 94.23 105 LEU A N 1
ATOM 830 C CA . LEU A 1 105 ? 7.453 5.809 -5.61 1 94.23 105 LEU A CA 1
ATOM 831 C C . LEU A 1 105 ? 8.901 6.263 -5.463 1 94.23 105 LEU A C 1
ATOM 833 O O . LEU A 1 105 ? 9.683 6.175 -6.412 1 94.23 105 LEU A O 1
ATOM 837 N N . ASP A 1 106 ? 9.246 6.726 -4.307 1 93.37 106 ASP A N 1
ATOM 838 C CA . ASP A 1 106 ? 10.652 6.99 -4.017 1 93.37 106 ASP A CA 1
ATOM 839 C C . ASP A 1 106 ? 11.361 5.727 -3.535 1 93.37 106 ASP A C 1
ATOM 841 O O . ASP A 1 106 ? 10.711 4.733 -3.201 1 93.37 106 ASP A O 1
ATOM 845 N N . ALA A 1 107 ? 12.66 5.731 -3.414 1 93.15 107 ALA A N 1
ATOM 846 C CA . ALA A 1 107 ? 13.499 4.564 -3.156 1 93.15 107 ALA A CA 1
ATOM 847 C C . ALA A 1 107 ? 13.189 3.957 -1.791 1 93.15 107 ALA A C 1
ATOM 849 O O . ALA A 1 107 ? 13.145 2.733 -1.644 1 93.15 107 ALA A O 1
ATOM 850 N N . ASP A 1 108 ? 12.997 4.763 -0.804 1 94.87 108 ASP A N 1
ATOM 851 C CA . ASP A 1 108 ? 12.738 4.261 0.542 1 94.87 108 ASP A CA 1
ATOM 852 C C . ASP A 1 108 ? 11.376 3.576 0.62 1 94.87 108 ASP A C 1
ATOM 854 O O . ASP A 1 108 ? 11.229 2.55 1.287 1 94.87 108 ASP A O 1
ATOM 858 N N . THR A 1 109 ? 10.418 4.189 -0.034 1 96.8 109 THR A N 1
ATOM 859 C CA . THR A 1 109 ? 9.102 3.562 -0.104 1 96.8 109 THR A CA 1
ATOM 860 C C . THR A 1 109 ? 9.19 2.195 -0.777 1 96.8 109 THR A C 1
ATOM 862 O O . THR A 1 109 ? 8.644 1.212 -0.272 1 96.8 109 THR A O 1
ATOM 865 N N . ILE A 1 110 ? 9.905 2.116 -1.874 1 96.78 110 ILE A N 1
ATOM 866 C CA . ILE A 1 110 ? 10.087 0.871 -2.612 1 96.78 110 ILE A CA 1
ATOM 867 C C . ILE A 1 110 ? 10.737 -0.174 -1.709 1 96.78 110 ILE A C 1
ATOM 869 O O . ILE A 1 110 ? 10.274 -1.315 -1.636 1 96.78 110 ILE A O 1
ATOM 873 N N . LYS A 1 111 ? 11.736 0.257 -1.025 1 95.8 111 LYS A N 1
ATOM 874 C CA . LYS A 1 111 ? 12.483 -0.647 -0.155 1 95.8 111 LYS A CA 1
ATOM 875 C C . LYS A 1 111 ? 11.585 -1.233 0.93 1 95.8 111 LYS A C 1
ATOM 877 O O . LYS A 1 111 ? 11.63 -2.436 1.198 1 95.8 111 LYS A O 1
ATOM 882 N N . ASN A 1 112 ? 10.827 -0.456 1.49 1 96.83 112 ASN A N 1
ATOM 883 C CA . ASN A 1 112 ? 10.009 -0.929 2.602 1 96.83 112 ASN A CA 1
ATOM 884 C C . ASN A 1 112 ? 8.832 -1.768 2.114 1 96.83 112 ASN A C 1
ATOM 886 O O . ASN A 1 112 ? 8.411 -2.708 2.791 1 96.83 112 ASN A O 1
ATOM 890 N N . ILE A 1 113 ? 8.254 -1.443 0.985 1 97.74 113 ILE A N 1
ATOM 891 C CA . ILE A 1 113 ? 7.264 -2.325 0.376 1 97.74 113 ILE A CA 1
ATOM 892 C C . ILE A 1 113 ? 7.898 -3.682 0.077 1 97.74 113 ILE A C 1
ATOM 894 O O . ILE A 1 113 ? 7.293 -4.726 0.333 1 97.74 113 ILE A O 1
ATOM 898 N N . ALA A 1 114 ? 9.124 -3.659 -0.475 1 96.53 114 ALA A N 1
ATOM 899 C CA . ALA A 1 114 ? 9.85 -4.887 -0.79 1 96.53 114 ALA A CA 1
ATOM 900 C C . ALA A 1 114 ? 10.049 -5.742 0.459 1 96.53 114 ALA A C 1
ATOM 902 O O . ALA A 1 114 ? 9.952 -6.97 0.4 1 96.53 114 ALA A O 1
ATOM 903 N N . GLU A 1 115 ? 10.327 -5.077 1.558 1 96.31 115 GLU A N 1
ATOM 904 C CA . GLU A 1 115 ? 10.494 -5.796 2.817 1 96.31 115 GLU A CA 1
ATOM 905 C C . GLU A 1 115 ? 9.192 -6.465 3.247 1 96.31 115 GLU A C 1
ATOM 907 O O . GLU A 1 115 ? 9.201 -7.598 3.735 1 96.31 115 GLU A O 1
ATOM 912 N N . ASP A 1 116 ? 8.169 -5.74 3.096 1 97.21 116 ASP A N 1
ATOM 913 C CA . ASP A 1 116 ? 6.861 -6.306 3.41 1 97.21 116 ASP A CA 1
ATOM 914 C C . ASP A 1 116 ? 6.543 -7.491 2.501 1 97.21 116 ASP A C 1
ATOM 916 O O . ASP A 1 116 ? 6.035 -8.516 2.961 1 97.21 116 ASP A O 1
ATOM 920 N N . MET A 1 117 ? 6.862 -7.407 1.236 1 97.08 117 MET A N 1
ATOM 921 C CA . MET A 1 117 ? 6.686 -8.497 0.282 1 97.08 117 MET A CA 1
ATOM 922 C C . MET A 1 117 ? 7.518 -9.711 0.682 1 97.08 117 MET A C 1
ATOM 924 O O . MET A 1 117 ? 7.033 -10.843 0.641 1 97.08 117 MET A O 1
ATOM 928 N N . ALA A 1 118 ? 8.72 -9.477 1.028 1 95.39 118 ALA A N 1
ATOM 929 C CA . ALA A 1 118 ? 9.628 -10.557 1.406 1 95.39 118 ALA A CA 1
ATOM 930 C C . ALA A 1 118 ? 9.065 -11.364 2.572 1 95.39 118 ALA A C 1
ATOM 932 O O . ALA A 1 118 ? 9.254 -12.581 2.642 1 95.39 118 ALA A O 1
ATOM 933 N N . GLU A 1 119 ? 8.427 -10.66 3.439 1 95.41 119 GLU A N 1
ATOM 934 C CA . GLU A 1 119 ? 7.86 -11.303 4.621 1 95.41 119 GLU A CA 1
ATOM 935 C C . GLU A 1 119 ? 6.598 -12.087 4.272 1 95.41 119 GLU A C 1
ATOM 937 O O . GLU A 1 119 ? 6.356 -13.162 4.824 1 95.41 119 GLU A O 1
ATOM 942 N N . LYS A 1 120 ? 5.867 -11.65 3.361 1 96.92 120 LYS A N 1
ATOM 943 C CA . LYS A 1 120 ? 4.52 -12.178 3.168 1 96.92 120 LYS A CA 1
ATOM 944 C C . LYS A 1 120 ? 4.475 -13.155 1.997 1 96.92 120 LYS A C 1
ATOM 946 O O . LYS A 1 120 ? 3.57 -13.987 1.91 1 96.92 120 LYS A O 1
ATOM 951 N N . LEU A 1 121 ? 5.479 -13.043 1.088 1 97.73 121 LEU A N 1
ATOM 952 C CA . LEU A 1 121 ? 5.47 -13.882 -0.105 1 97.73 121 LEU A CA 1
ATOM 953 C C . LEU A 1 121 ? 6.531 -14.973 -0.011 1 97.73 121 LEU A C 1
ATOM 955 O O . LEU A 1 121 ? 7.695 -14.744 -0.35 1 97.73 121 LEU A O 1
ATOM 959 N N . PRO A 1 122 ? 6.157 -16.178 0.341 1 97.75 122 PRO A N 1
ATOM 960 C CA . PRO A 1 122 ? 7.12 -17.277 0.441 1 97.75 122 PRO A CA 1
ATOM 961 C C . PRO A 1 122 ? 7.492 -17.861 -0.921 1 97.75 122 PRO A C 1
ATOM 963 O O . PRO A 1 122 ? 6.836 -17.566 -1.923 1 97.75 122 PRO A O 1
ATOM 966 N N . VAL A 1 123 ? 8.52 -18.613 -0.901 1 96.7 123 VAL A N 1
ATOM 967 C CA . VAL A 1 123 ? 8.918 -19.336 -2.104 1 96.7 123 VAL A CA 1
ATOM 968 C C . VAL A 1 123 ? 7.947 -20.486 -2.361 1 96.7 123 VAL A C 1
ATOM 970 O O . VAL A 1 123 ? 7.537 -20.717 -3.5 1 96.7 123 VAL A O 1
ATOM 973 N N . PHE A 1 124 ? 7.599 -21.145 -1.277 1 98.14 124 PHE A N 1
ATOM 974 C CA . PHE A 1 124 ? 6.653 -22.254 -1.319 1 98.14 124 PHE A CA 1
ATOM 975 C C . PHE A 1 124 ? 5.422 -21.947 -0.474 1 98.14 124 PHE A C 1
ATOM 977 O O . PHE A 1 124 ? 5.541 -21.443 0.644 1 98.14 124 PHE A O 1
ATOM 984 N N . LEU A 1 125 ? 4.319 -22.273 -0.921 1 98.83 125 LEU A N 1
ATOM 985 C CA . LEU A 1 125 ? 3.088 -22.197 -0.142 1 98.83 125 LEU A CA 1
ATOM 986 C C . LEU A 1 125 ? 2.358 -23.536 -0.146 1 98.83 125 LEU A C 1
ATOM 988 O O . LEU A 1 125 ? 2.112 -24.11 -1.209 1 98.83 125 LEU A O 1
ATOM 992 N N . THR A 1 126 ? 2.13 -24.074 0.998 1 98.9 126 THR A N 1
ATOM 993 C CA . THR A 1 126 ? 1.263 -25.236 1.161 1 98.9 126 THR A CA 1
ATOM 994 C C . THR A 1 126 ? -0.144 -24.808 1.57 1 98.9 126 THR A C 1
ATOM 996 O O . THR A 1 126 ? -0.318 -24.098 2.563 1 98.9 126 THR A O 1
ATOM 999 N N . VAL A 1 127 ? -1.118 -25.243 0.811 1 98.82 127 VAL A N 1
ATOM 1000 C CA . VAL A 1 127 ? -2.497 -24.864 1.1 1 98.82 127 VAL A CA 1
ATOM 1001 C C . VAL A 1 127 ? -3.312 -26.106 1.454 1 98.82 127 VAL A C 1
ATOM 1003 O O . VAL A 1 127 ? -3.318 -27.086 0.705 1 98.82 127 VAL A O 1
ATOM 1006 N N . LYS A 1 128 ? -3.952 -26.047 2.549 1 98.56 128 LYS A N 1
ATOM 1007 C CA . LYS A 1 128 ? -4.855 -27.113 2.972 1 98.56 128 LYS A CA 1
ATOM 1008 C C . LYS A 1 128 ? -6.311 -26.662 2.9 1 98.56 128 LYS A C 1
ATOM 1010 O O . LYS A 1 128 ? -6.669 -25.613 3.439 1 98.56 128 LYS A O 1
ATOM 1015 N N . HIS A 1 129 ? -7.108 -27.416 2.209 1 97.82 129 HIS A N 1
ATOM 1016 C CA . HIS A 1 129 ? -8.51 -27.067 2.004 1 97.82 129 HIS A CA 1
ATOM 1017 C C . HIS A 1 129 ? -9.356 -28.31 1.752 1 97.82 129 HIS A C 1
ATOM 1019 O O . HIS A 1 129 ? -9.059 -29.096 0.85 1 97.82 129 HIS A O 1
ATOM 1025 N N . ARG A 1 130 ? -10.388 -28.511 2.543 1 96.87 130 ARG A N 1
ATOM 1026 C CA . ARG A 1 130 ? -11.369 -29.58 2.388 1 96.87 130 ARG A CA 1
ATOM 1027 C C . ARG A 1 130 ? -10.685 -30.934 2.231 1 96.87 130 ARG A C 1
ATOM 1029 O O . ARG A 1 130 ? -11.015 -31.701 1.325 1 96.87 130 ARG A O 1
ATOM 1036 N N . GLY A 1 131 ? -9.661 -31.199 3.027 1 95.17 131 GLY A N 1
ATOM 1037 C CA . GLY A 1 131 ? -8.989 -32.485 3.11 1 95.17 131 GLY A CA 1
ATOM 1038 C C . GLY A 1 131 ? -7.92 -32.67 2.049 1 95.17 131 GLY A C 1
ATOM 1039 O O . GLY A 1 131 ? -7.297 -33.73 1.966 1 95.17 131 GLY A O 1
ATOM 1040 N N . LYS A 1 132 ? -7.675 -31.671 1.246 1 97.31 132 LYS A N 1
ATOM 1041 C CA . LYS A 1 132 ? -6.659 -31.726 0.199 1 97.31 132 LYS A CA 1
ATOM 1042 C C . LYS A 1 132 ? -5.466 -30.838 0.543 1 97.31 132 LYS A C 1
ATOM 1044 O O . LYS A 1 132 ? -5.577 -29.937 1.377 1 97.31 132 LYS A O 1
ATOM 1049 N N . LYS A 1 133 ? -4.347 -31.209 -0.027 1 98.2 133 LYS A N 1
ATOM 1050 C CA . LYS A 1 133 ? -3.106 -30.454 0.118 1 98.2 133 LYS A CA 1
ATOM 1051 C C . LYS A 1 133 ? -2.582 -29.991 -1.238 1 98.2 133 LYS A C 1
ATOM 1053 O O . LYS A 1 133 ? -2.367 -30.806 -2.138 1 98.2 133 LYS A O 1
ATOM 1058 N N . TYR A 1 134 ? -2.423 -28.692 -1.362 1 98.72 134 TYR A N 1
ATOM 1059 C CA . TYR A 1 134 ? -1.938 -28.115 -2.611 1 98.72 134 TYR A CA 1
ATOM 1060 C C . TYR A 1 134 ? -0.584 -27.444 -2.412 1 98.72 134 TYR A C 1
ATOM 1062 O O . TYR A 1 134 ? -0.338 -26.823 -1.375 1 98.72 134 TYR A O 1
ATOM 1070 N N . GLY A 1 135 ? 0.289 -27.625 -3.361 1 98.85 135 GLY A N 1
ATOM 1071 C CA . GLY A 1 135 ? 1.514 -26.845 -3.429 1 98.85 135 GLY A CA 1
ATOM 1072 C C . GLY A 1 135 ? 1.437 -25.698 -4.418 1 98.85 135 GLY A C 1
ATOM 1073 O O . GLY A 1 135 ? 0.837 -25.832 -5.487 1 98.85 135 GLY A O 1
ATOM 1074 N N . VAL A 1 136 ? 2.01 -24.625 -4.059 1 98.89 136 VAL A N 1
ATOM 1075 C CA . VAL A 1 136 ? 2.11 -23.483 -4.963 1 98.89 136 VAL A CA 1
ATOM 1076 C C . VAL A 1 136 ? 3.561 -23.014 -5.044 1 98.89 136 VAL A C 1
ATOM 1078 O O . VAL A 1 136 ? 4.198 -22.766 -4.017 1 98.89 136 VAL A O 1
ATOM 1081 N N . VAL A 1 137 ? 4.096 -22.93 -6.175 1 98.63 137 VAL A N 1
ATOM 1082 C CA . VAL A 1 137 ? 5.434 -22.427 -6.467 1 98.63 137 VAL A CA 1
ATOM 1083 C C . VAL A 1 137 ? 5.439 -21.731 -7.827 1 98.63 137 VAL A C 1
ATOM 1085 O O . VAL A 1 137 ? 4.7 -22.122 -8.734 1 98.63 137 VAL A O 1
ATOM 1088 N N . HIS A 1 138 ? 6.226 -20.749 -8.019 1 98.6 138 HIS A N 1
ATOM 1089 C CA . HIS A 1 138 ? 6.14 -19.89 -9.194 1 98.6 138 HIS A CA 1
ATOM 1090 C C . HIS A 1 138 ? 6.637 -20.612 -10.442 1 98.6 138 HIS A C 1
ATOM 1092 O O . HIS A 1 138 ? 5.899 -20.749 -11.421 1 98.6 138 HIS A O 1
ATOM 1098 N N . GLY A 1 139 ? 7.83 -20.987 -10.393 1 96.67 139 GLY A N 1
ATOM 1099 C CA . GLY A 1 139 ? 8.39 -21.706 -11.526 1 96.67 139 GLY A CA 1
ATOM 1100 C C . GLY A 1 139 ? 8.006 -23.173 -11.55 1 96.67 139 GLY A C 1
ATOM 1101 O O . GLY A 1 139 ? 6.897 -23.536 -11.153 1 96.67 139 GLY A O 1
ATOM 1102 N N . GLY A 1 140 ? 8.789 -24.078 -12.031 1 93.88 140 GLY A N 1
ATOM 1103 C CA . GLY A 1 140 ? 8.562 -25.514 -12.018 1 93.88 140 GLY A CA 1
ATOM 1104 C C . GLY A 1 140 ? 9.217 -26.21 -10.839 1 93.88 140 GLY A C 1
ATOM 1105 O O . GLY A 1 140 ? 9.969 -25.59 -10.085 1 93.88 140 GLY A O 1
ATOM 1106 N N . VAL A 1 141 ? 8.818 -27.402 -10.557 1 96.11 141 VAL A N 1
ATOM 1107 C CA . VAL A 1 141 ? 9.483 -28.294 -9.614 1 96.11 141 VAL A CA 1
ATOM 1108 C C . VAL A 1 141 ? 10.404 -29.251 -10.369 1 96.11 141 VAL A C 1
ATOM 1110 O O . VAL A 1 141 ? 9.942 -30.226 -10.965 1 96.11 141 VAL A O 1
ATOM 1113 N N . PRO A 1 142 ? 11.615 -28.919 -10.281 1 91.88 142 PRO A N 1
ATOM 1114 C CA . PRO A 1 142 ? 12.554 -29.767 -11.018 1 91.88 142 PRO A CA 1
ATOM 1115 C C . PRO A 1 142 ? 12.574 -31.207 -10.509 1 91.88 142 PRO A C 1
ATOM 1117 O O . PRO A 1 142 ? 12.182 -31.467 -9.368 1 91.88 142 PRO A O 1
ATOM 1120 N N . PHE A 1 143 ? 12.932 -32.111 -11.401 1 88.48 143 PHE A N 1
ATOM 1121 C CA . PHE A 1 143 ? 13.189 -33.51 -11.08 1 88.48 143 PHE A CA 1
ATOM 1122 C C . PHE A 1 143 ? 14.546 -33.949 -11.616 1 88.48 143 PHE A C 1
ATOM 1124 O O . PHE A 1 143 ? 15.181 -33.222 -12.383 1 88.48 143 PHE A O 1
ATOM 1131 N N . THR A 1 144 ? 15.093 -35.011 -11.045 1 83.7 144 THR A N 1
ATOM 1132 C CA . THR A 1 144 ? 16.401 -35.5 -11.465 1 83.7 144 THR A CA 1
ATOM 1133 C C . THR A 1 144 ? 16.271 -36.836 -12.191 1 83.7 144 THR A C 1
ATOM 1135 O O . THR A 1 144 ? 15.362 -37.617 -11.906 1 83.7 144 THR A O 1
ATOM 1138 N N . TYR A 1 145 ? 17.161 -36.924 -13.209 1 76.95 145 TYR A N 1
ATOM 1139 C CA . TYR A 1 145 ? 17.281 -38.201 -13.903 1 76.95 145 TYR A CA 1
ATOM 1140 C C . TYR A 1 145 ? 18.075 -39.201 -13.071 1 76.95 145 TYR A C 1
ATOM 1142 O O . TYR A 1 145 ? 19.059 -38.837 -12.423 1 76.95 145 TYR A O 1
ATOM 1150 N N . LYS A 1 146 ? 17.594 -40.448 -13.016 1 73.71 146 LYS A N 1
ATOM 1151 C CA . LYS A 1 146 ? 18.382 -41.492 -12.366 1 73.71 146 LYS A CA 1
ATOM 1152 C C . LYS A 1 146 ? 19.587 -41.881 -13.217 1 73.71 146 LYS A C 1
ATOM 1154 O O . LYS A 1 146 ? 19.565 -41.728 -14.44 1 73.71 146 LYS A O 1
ATOM 1159 N N . GLU A 1 147 ? 20.856 -42.116 -12.634 1 62.55 147 GLU A N 1
ATOM 1160 C CA . GLU A 1 147 ? 22.135 -42.406 -13.274 1 62.55 147 GLU A CA 1
ATOM 1161 C C . GLU A 1 147 ? 21.944 -43.246 -14.534 1 62.55 147 GLU A C 1
ATOM 1163 O O . GLU A 1 147 ? 22.561 -42.975 -15.566 1 62.55 147 GLU A O 1
ATOM 1168 N N . CYS A 1 148 ? 21.615 -44.51 -14.563 1 54.35 148 CYS A N 1
ATOM 1169 C CA . CYS A 1 148 ? 21.825 -45.468 -15.643 1 54.35 148 CYS A CA 1
ATOM 1170 C C . CYS A 1 148 ? 20.605 -45.541 -16.553 1 54.35 148 CYS A C 1
ATOM 1172 O O . CYS A 1 148 ? 20.554 -46.366 -17.466 1 54.35 148 CYS A O 1
ATOM 1174 N N . GLY A 1 149 ? 19.693 -44.407 -16.534 1 58.22 149 GLY A N 1
ATOM 1175 C CA . GLY A 1 149 ? 18.588 -44.69 -17.437 1 58.22 149 GLY A CA 1
ATOM 1176 C C . GLY A 1 149 ? 17.609 -43.539 -17.561 1 58.22 149 GLY A C 1
ATOM 1177 O O . GLY A 1 149 ? 17.948 -42.393 -17.259 1 58.22 149 GLY A O 1
ATOM 1178 N N . ASN A 1 150 ? 16.559 -43.709 -18.238 1 65.09 150 ASN A N 1
ATOM 1179 C CA . ASN A 1 150 ? 15.438 -42.819 -18.52 1 65.09 150 ASN A CA 1
ATOM 1180 C C . ASN A 1 150 ? 14.498 -42.705 -17.323 1 65.09 150 ASN A C 1
ATOM 1182 O O . ASN A 1 150 ? 13.387 -42.186 -17.448 1 65.09 150 ASN A O 1
ATOM 1186 N N . GLU A 1 151 ? 15.058 -43.192 -16.201 1 75.96 151 GLU A N 1
ATOM 1187 C CA . GLU A 1 151 ? 14.185 -43.112 -15.033 1 75.96 151 GLU A CA 1
ATOM 1188 C C . GLU A 1 151 ? 14.367 -41.787 -14.298 1 75.96 151 GLU A C 1
ATOM 1190 O O . GLU A 1 151 ? 15.47 -41.237 -14.262 1 75.96 151 GLU A O 1
ATOM 1195 N N . VAL A 1 152 ? 13.277 -41.235 -13.884 1 85.13 152 VAL A N 1
ATOM 1196 C CA . VAL A 1 152 ? 13.313 -39.952 -13.191 1 85.13 152 VAL A CA 1
ATOM 1197 C C . VAL A 1 152 ? 12.951 -40.149 -11.72 1 85.13 152 VAL A C 1
ATOM 1199 O O . VAL A 1 152 ? 12.184 -41.052 -11.379 1 85.13 152 VAL A O 1
ATOM 1202 N N . GLU A 1 153 ? 13.62 -39.42 -10.858 1 89.15 153 GLU A N 1
ATOM 1203 C CA . GLU A 1 153 ? 13.262 -39.376 -9.443 1 89.15 153 GLU A CA 1
ATOM 1204 C C . GLU A 1 153 ? 12.08 -38.442 -9.202 1 89.15 153 GLU A C 1
ATOM 1206 O O . GLU A 1 153 ? 12.093 -37.29 -9.641 1 89.15 153 GLU A O 1
ATOM 1211 N N . THR A 1 154 ? 11.074 -39.032 -8.535 1 92.88 154 THR A N 1
ATOM 1212 C CA . THR A 1 154 ? 9.881 -38.249 -8.233 1 92.88 154 THR A CA 1
ATOM 1213 C C . THR A 1 154 ? 10.145 -37.284 -7.08 1 92.88 154 THR A C 1
ATOM 1215 O O . THR A 1 154 ? 10.55 -37.703 -5.993 1 92.88 154 THR A O 1
ATOM 1218 N N . PRO A 1 155 ? 9.968 -36.016 -7.284 1 96.23 155 PRO A N 1
ATOM 1219 C CA . PRO A 1 155 ? 10.15 -35.07 -6.18 1 96.23 155 PRO A CA 1
ATOM 1220 C C . PRO A 1 155 ? 9.072 -35.202 -5.107 1 96.23 155 PRO A C 1
ATOM 1222 O O . PRO A 1 155 ? 7.932 -35.561 -5.412 1 96.23 155 PRO A O 1
ATOM 1225 N N . VAL A 1 156 ? 9.486 -34.943 -3.871 1 97.88 156 VAL A N 1
ATOM 1226 C CA . VAL A 1 156 ? 8.58 -34.949 -2.727 1 97.88 156 VAL A CA 1
ATOM 1227 C C . VAL A 1 156 ? 8.47 -33.541 -2.147 1 97.88 156 VAL A C 1
ATOM 1229 O O . VAL A 1 156 ? 9.47 -32.958 -1.72 1 97.88 156 VAL A O 1
ATOM 1232 N N . TRP A 1 157 ? 7.279 -33.052 -2.044 1 98.29 157 TRP A N 1
ATOM 1233 C CA . TRP A 1 157 ? 6.999 -31.657 -1.718 1 98.29 157 TRP A CA 1
ATOM 1234 C C . TRP A 1 157 ? 7.697 -31.25 -0.425 1 98.29 157 TRP A C 1
ATOM 1236 O O . TRP A 1 157 ? 8.491 -30.306 -0.411 1 98.29 157 TRP A O 1
ATOM 1246 N N . ASP A 1 158 ? 7.496 -32.024 0.62 1 98.14 158 ASP A N 1
ATOM 1247 C CA . ASP A 1 158 ? 8.032 -31.672 1.931 1 98.14 158 ASP A CA 1
ATOM 1248 C C . ASP A 1 158 ? 9.556 -31.771 1.946 1 98.14 158 ASP A C 1
ATOM 1250 O O . ASP A 1 158 ? 10.226 -31.01 2.646 1 98.14 158 ASP A O 1
ATOM 1254 N N . ASN A 1 159 ? 10.106 -32.67 1.171 1 96.57 159 ASN A N 1
ATOM 1255 C CA . ASN A 1 159 ? 11.557 -32.8 1.087 1 96.57 159 ASN A CA 1
ATOM 1256 C C . ASN A 1 159 ? 12.188 -31.6 0.388 1 96.57 159 ASN A C 1
ATOM 1258 O O . ASN A 1 159 ? 13.27 -31.151 0.771 1 96.57 159 ASN A O 1
ATOM 1262 N N . LEU A 1 160 ? 11.519 -31.157 -0.664 1 95.17 160 LEU A N 1
ATOM 1263 C CA . LEU A 1 160 ? 12.008 -29.985 -1.383 1 95.17 160 LEU A CA 1
ATOM 1264 C C . LEU A 1 160 ? 12.102 -28.779 -0.455 1 95.17 160 LEU A C 1
ATOM 1266 O O . LEU A 1 160 ? 13.124 -28.089 -0.428 1 95.17 160 LEU A O 1
ATOM 1270 N N . ILE A 1 161 ? 11.045 -28.581 0.298 1 95.83 161 ILE A N 1
ATOM 1271 C CA . ILE A 1 161 ? 10.977 -27.458 1.227 1 95.83 161 ILE A CA 1
ATOM 1272 C C . ILE A 1 161 ? 12.082 -27.585 2.273 1 95.83 161 ILE A C 1
ATOM 1274 O O . ILE A 1 161 ? 12.798 -26.62 2.55 1 95.83 161 ILE A O 1
ATOM 1278 N N . ALA A 1 162 ? 12.205 -28.755 2.762 1 94.36 162 ALA A N 1
ATOM 1279 C CA . ALA A 1 162 ? 13.21 -29.005 3.792 1 94.36 162 ALA A CA 1
ATOM 1280 C C . ALA A 1 162 ? 14.614 -28.714 3.27 1 94.36 162 ALA A C 1
ATOM 1282 O O . ALA A 1 162 ? 15.461 -28.2 4.004 1 94.36 162 ALA A O 1
ATOM 1283 N N . GLN A 1 163 ? 14.844 -29.055 2.106 1 90.73 163 GLN A N 1
ATOM 1284 C CA . GLN A 1 163 ? 16.154 -28.842 1.499 1 90.73 163 GLN A CA 1
ATOM 1285 C C . GLN A 1 163 ? 16.465 -27.354 1.371 1 90.73 163 GLN A C 1
ATOM 1287 O O . GLN A 1 163 ? 17.577 -26.918 1.679 1 90.73 163 GLN A O 1
ATOM 1292 N N . VAL A 1 164 ? 15.496 -26.621 0.904 1 91.31 164 VAL A N 1
ATOM 1293 C CA . VAL A 1 164 ? 15.709 -25.188 0.731 1 91.31 164 VAL A CA 1
ATOM 1294 C C . VAL A 1 164 ? 15.841 -24.517 2.097 1 91.31 164 VAL A C 1
ATOM 1296 O O . VAL A 1 164 ? 16.665 -23.617 2.276 1 91.31 164 VAL A O 1
ATOM 1299 N N . GLU A 1 165 ? 15.066 -24.943 3.069 1 89.98 165 GLU A N 1
ATOM 1300 C CA . GLU A 1 165 ? 15.153 -24.408 4.424 1 89.98 165 GLU A CA 1
ATOM 1301 C C . GLU A 1 165 ? 16.531 -24.658 5.029 1 89.98 165 GLU A C 1
ATOM 1303 O O . GLU A 1 165 ? 17.082 -23.791 5.711 1 89.98 165 GLU A O 1
ATOM 1308 N N . ALA A 1 166 ? 17.034 -25.811 4.735 1 86.21 166 ALA A N 1
ATOM 1309 C CA . ALA A 1 166 ? 18.351 -26.168 5.255 1 86.21 166 ALA A CA 1
ATOM 1310 C C . ALA A 1 166 ? 19.442 -25.308 4.624 1 86.21 166 ALA A C 1
ATOM 1312 O O . ALA A 1 166 ? 20.427 -24.961 5.281 1 86.21 166 ALA A O 1
ATOM 1313 N N . ALA A 1 167 ? 19.266 -24.997 3.397 1 81.8 167 ALA A N 1
ATOM 1314 C CA . ALA A 1 167 ? 20.246 -24.185 2.681 1 81.8 167 ALA A CA 1
ATOM 1315 C C . ALA A 1 167 ? 20.24 -22.745 3.186 1 81.8 167 ALA A C 1
ATOM 1317 O O . ALA A 1 167 ? 21.269 -22.065 3.155 1 81.8 167 ALA A O 1
ATOM 1318 N N . LYS A 1 168 ? 19.098 -22.252 3.532 1 77.68 168 LYS A N 1
ATOM 1319 C CA . LYS A 1 168 ? 18.943 -20.906 4.075 1 77.68 168 LYS A CA 1
ATOM 1320 C C . LYS A 1 168 ? 19.811 -20.71 5.314 1 77.68 168 LYS A C 1
ATOM 1322 O O . LYS A 1 168 ? 20.333 -19.617 5.547 1 77.68 168 LYS A O 1
ATOM 1327 N N . GLU A 1 169 ? 19.918 -21.729 6.033 1 70.06 169 GLU A N 1
ATOM 1328 C CA . GLU A 1 169 ? 20.642 -21.677 7.299 1 70.06 169 GLU A CA 1
ATOM 1329 C C . GLU A 1 169 ? 22.143 -21.854 7.084 1 70.06 169 GLU A C 1
ATOM 1331 O O . GLU A 1 169 ? 22.935 -21.652 8.007 1 70.06 169 GLU A O 1
ATOM 1336 N N . ASP A 1 170 ? 22.363 -22.156 5.741 1 65.84 170 ASP A N 1
ATOM 1337 C CA . ASP A 1 170 ? 23.781 -22.359 5.461 1 65.84 170 ASP A CA 1
ATOM 1338 C C . ASP A 1 170 ? 24.476 -21.033 5.161 1 65.84 170 ASP A C 1
ATOM 1340 O O . ASP A 1 170 ? 24.173 -20.379 4.161 1 65.84 170 ASP A O 1
ATOM 1344 N N . PRO A 1 171 ? 25.197 -20.536 6.058 1 60.52 171 PRO A N 1
ATOM 1345 C CA . PRO A 1 171 ? 25.87 -19.243 5.91 1 60.52 171 PRO A CA 1
ATOM 1346 C C . PRO A 1 171 ? 26.73 -19.165 4.651 1 60.52 171 PRO A C 1
ATOM 1348 O O . PRO A 1 171 ? 27.063 -18.07 4.192 1 60.52 171 PRO A O 1
ATOM 1351 N N . HIS A 1 172 ? 27.163 -20.351 4.149 1 57.44 172 HIS A N 1
ATOM 1352 C CA . HIS A 1 172 ? 28.072 -20.364 3.008 1 57.44 172 HIS A CA 1
ATOM 1353 C C . HIS A 1 172 ? 27.303 -20.382 1.691 1 57.44 172 HIS A C 1
ATOM 1355 O O . HIS A 1 172 ? 27.901 -20.286 0.617 1 57.44 172 HIS A O 1
ATOM 1361 N N . ASP A 1 173 ? 25.984 -20.492 1.866 1 57.79 173 ASP A N 1
ATOM 1362 C CA . ASP A 1 173 ? 25.193 -20.647 0.649 1 57.79 173 ASP A CA 1
ATOM 1363 C C . ASP A 1 173 ? 24.353 -19.4 0.378 1 57.79 173 ASP A C 1
ATOM 1365 O O . ASP A 1 173 ? 24.006 -18.665 1.305 1 57.79 173 ASP A O 1
ATOM 1369 N N . HIS A 1 174 ? 24.493 -19.022 -0.874 1 60.25 174 HIS A N 1
ATOM 1370 C CA . HIS A 1 174 ? 23.596 -17.951 -1.294 1 60.25 174 HIS A CA 1
ATOM 1371 C C . HIS A 1 174 ? 22.182 -18.473 -1.523 1 60.25 174 HIS A C 1
ATOM 1373 O O . HIS A 1 174 ? 21.941 -19.229 -2.467 1 60.25 174 HIS A O 1
ATOM 1379 N N . PRO A 1 175 ? 21.37 -18.278 -0.481 1 60.09 175 PRO A N 1
ATOM 1380 C CA . PRO A 1 175 ? 20.001 -18.789 -0.579 1 60.09 175 PRO A CA 1
ATOM 1381 C C . PRO A 1 175 ? 19.389 -18.578 -1.962 1 60.09 175 PRO A C 1
ATOM 1383 O O . PRO A 1 175 ? 18.529 -19.354 -2.385 1 60.09 175 PRO A O 1
ATOM 1386 N N . GLY A 1 176 ? 19.884 -17.695 -2.633 1 70.64 176 GLY A N 1
ATOM 1387 C CA . GLY A 1 176 ? 19.366 -17.415 -3.962 1 70.64 176 GLY A CA 1
ATOM 1388 C C . GLY A 1 176 ? 19.528 -18.578 -4.923 1 70.64 176 GLY A C 1
ATOM 1389 O O . GLY A 1 176 ? 18.634 -18.858 -5.724 1 70.64 176 GLY A O 1
ATOM 1390 N N . TYR A 1 177 ? 20.577 -19.358 -4.74 1 74.59 177 TYR A N 1
ATOM 1391 C CA . TYR A 1 177 ? 20.848 -20.474 -5.639 1 74.59 177 TYR A CA 1
ATOM 1392 C C . TYR A 1 177 ? 19.832 -21.593 -5.441 1 74.59 177 TYR A C 1
ATOM 1394 O O . TYR A 1 177 ? 19.419 -22.243 -6.404 1 74.59 177 TYR A O 1
ATOM 1402 N N . HIS A 1 178 ? 19.425 -21.771 -4.229 1 81.93 178 HIS A N 1
ATOM 1403 C CA . HIS A 1 178 ? 18.519 -22.869 -3.914 1 81.93 178 HIS A CA 1
ATOM 1404 C C . HIS A 1 178 ? 17.074 -22.502 -4.238 1 81.93 178 HIS A C 1
ATOM 1406 O O . HIS A 1 178 ? 16.223 -23.382 -4.382 1 81.93 178 HIS A O 1
ATOM 1412 N N . VAL A 1 179 ? 16.86 -21.257 -4.404 1 88.71 179 VAL A N 1
ATOM 1413 C CA . VAL A 1 179 ? 15.496 -20.799 -4.652 1 88.71 179 VAL A CA 1
ATOM 1414 C C . VAL A 1 179 ? 15.295 -20.558 -6.146 1 88.71 179 VAL A C 1
ATOM 1416 O O . VAL A 1 179 ? 14.175 -20.659 -6.652 1 88.71 179 VAL A O 1
ATOM 1419 N N . GLU A 1 180 ? 16.337 -20.384 -6.862 1 89.99 180 GLU A N 1
ATOM 1420 C CA . GLU A 1 180 ? 16.311 -19.947 -8.255 1 89.99 180 GLU A CA 1
ATOM 1421 C C . GLU A 1 180 ? 15.523 -20.922 -9.125 1 89.99 180 GLU A C 1
ATOM 1423 O O . GLU A 1 180 ? 14.727 -20.505 -9.969 1 89.99 180 GLU A O 1
ATOM 1428 N N . PRO A 1 181 ? 15.692 -22.238 -8.93 1 91.46 181 PRO A N 1
ATOM 1429 C CA . PRO A 1 181 ? 14.946 -23.153 -9.796 1 91.46 181 PRO A CA 1
ATOM 1430 C C . PRO A 1 181 ? 13.433 -23.006 -9.645 1 91.46 181 PRO A C 1
ATOM 1432 O O . PRO A 1 181 ? 12.693 -23.177 -10.618 1 91.46 181 PRO A O 1
ATOM 1435 N N . TYR A 1 182 ? 13.018 -22.648 -8.47 1 95.51 182 TYR A N 1
ATOM 1436 C CA . TYR A 1 182 ? 11.588 -22.59 -8.186 1 95.51 182 TYR A CA 1
ATOM 1437 C C . TYR A 1 182 ? 10.999 -21.255 -8.628 1 95.51 182 TYR A C 1
ATOM 1439 O O . TYR A 1 182 ? 9.777 -21.106 -8.708 1 95.51 182 TYR A O 1
ATOM 1447 N N . LEU A 1 183 ? 11.919 -20.321 -8.959 1 95.28 183 LEU A N 1
ATOM 1448 C CA . LEU A 1 183 ? 11.484 -19.014 -9.439 1 95.28 183 LEU A CA 1
ATOM 1449 C C . LEU A 1 183 ? 11.578 -18.934 -10.959 1 95.28 183 LEU A C 1
ATOM 1451 O O . LEU A 1 183 ? 10.824 -18.193 -11.594 1 95.28 183 LEU A O 1
ATOM 1455 N N . TRP A 1 184 ? 12.411 -19.863 -11.585 1 95.39 184 TRP A N 1
ATOM 1456 C CA . TRP A 1 184 ? 12.806 -19.559 -12.956 1 95.39 184 TRP A CA 1
ATOM 1457 C C . TRP A 1 184 ? 12.669 -20.789 -13.848 1 95.39 184 TRP A C 1
ATOM 1459 O O . TRP A 1 184 ? 12.85 -20.704 -15.065 1 95.39 184 TRP A O 1
ATOM 1469 N N . ASP A 1 185 ? 12.38 -21.872 -13.256 1 93.9 185 ASP A N 1
ATOM 1470 C CA . ASP A 1 185 ? 12.437 -23.103 -14.039 1 93.9 185 ASP A CA 1
ATOM 1471 C C . ASP A 1 185 ? 11.483 -23.04 -15.23 1 93.9 185 ASP A C 1
ATOM 1473 O O . ASP A 1 185 ? 10.314 -22.678 -15.077 1 93.9 185 ASP A O 1
ATOM 1477 N N . ARG A 1 186 ? 12.041 -23.428 -16.393 1 92.59 186 ARG A N 1
ATOM 1478 C CA . ARG A 1 186 ? 11.237 -23.568 -17.603 1 92.59 186 ARG A CA 1
ATOM 1479 C C . ARG A 1 186 ? 11.436 -24.942 -18.235 1 92.59 186 ARG A C 1
ATOM 1481 O O . ARG A 1 186 ? 10.769 -25.282 -19.215 1 92.59 186 ARG A O 1
ATOM 1488 N N . ASP A 1 187 ? 12.365 -25.692 -17.639 1 89.48 187 ASP A N 1
ATOM 1489 C CA . ASP A 1 187 ? 12.709 -26.983 -18.226 1 89.48 187 ASP A CA 1
ATOM 1490 C C . ASP A 1 187 ? 11.556 -27.975 -18.087 1 89.48 187 ASP A C 1
ATOM 1492 O O . ASP A 1 187 ? 11.266 -28.733 -19.015 1 89.48 187 ASP A O 1
ATOM 1496 N N . VAL A 1 188 ? 10.951 -27.939 -16.955 1 92.75 188 VAL A N 1
ATOM 1497 C CA . VAL A 1 188 ? 9.889 -28.904 -16.688 1 92.75 188 VAL A CA 1
ATOM 1498 C C . VAL A 1 188 ? 8.733 -28.683 -17.66 1 92.75 188 VAL A C 1
ATOM 1500 O O . VAL A 1 188 ? 8.257 -29.628 -18.294 1 92.75 188 VAL A O 1
ATOM 1503 N N . ILE A 1 189 ? 8.308 -27.42 -17.857 1 92.89 189 ILE A N 1
ATOM 1504 C CA . ILE A 1 189 ? 7.189 -27.136 -18.749 1 92.89 189 ILE A CA 1
ATOM 1505 C C . ILE A 1 189 ? 7.602 -27.402 -20.195 1 92.89 189 ILE A C 1
ATOM 1507 O O . ILE A 1 189 ? 6.781 -27.822 -21.014 1 92.89 189 ILE A O 1
ATOM 1511 N N . GLN A 1 190 ? 8.851 -27.225 -20.477 1 88.17 190 GLN A N 1
ATOM 1512 C CA . GLN A 1 190 ? 9.335 -27.557 -21.813 1 88.17 190 GLN A CA 1
ATOM 1513 C C . GLN A 1 190 ? 9.273 -29.062 -22.062 1 88.17 190 GLN A C 1
ATOM 1515 O O . GLN A 1 190 ? 8.878 -29.502 -23.143 1 88.17 190 GLN A O 1
ATOM 1520 N N . GLU A 1 191 ? 9.683 -29.877 -21.082 1 88.43 191 GLU A N 1
ATOM 1521 C CA . GLU A 1 191 ? 9.59 -31.33 -21.192 1 88.43 191 GLU A CA 1
ATOM 1522 C C . GLU A 1 191 ? 8.14 -31.781 -21.341 1 88.43 191 GLU A C 1
ATOM 1524 O O . GLU A 1 191 ? 7.844 -32.689 -22.121 1 88.43 191 GLU A O 1
ATOM 1529 N N . ILE A 1 192 ? 7.283 -31.131 -20.613 1 91.09 192 ILE A N 1
ATOM 1530 C CA . ILE A 1 192 ? 5.858 -31.422 -20.72 1 91.09 192 ILE A CA 1
ATOM 1531 C C . ILE A 1 192 ? 5.364 -31.075 -22.123 1 91.09 192 ILE A C 1
ATOM 1533 O O . ILE A 1 192 ? 4.622 -31.846 -22.735 1 91.09 192 ILE A O 1
ATOM 1537 N N . GLY A 1 193 ? 5.766 -29.933 -22.608 1 89.01 193 GLY A N 1
ATOM 1538 C CA . GLY A 1 193 ? 5.391 -29.523 -23.952 1 89.01 193 GLY A CA 1
ATOM 1539 C C . GLY A 1 193 ? 5.84 -30.5 -25.022 1 89.01 193 GLY A C 1
ATOM 1540 O O . GLY A 1 193 ? 5.099 -30.779 -25.966 1 89.01 193 GLY A O 1
ATOM 1541 N N . LEU A 1 194 ? 7.004 -30.998 -24.845 1 86.85 194 LEU A N 1
ATOM 1542 C CA . LEU A 1 194 ? 7.52 -31.997 -25.774 1 86.85 194 LEU A CA 1
ATOM 1543 C C . LEU A 1 194 ? 6.659 -33.255 -25.753 1 86.85 194 LEU A C 1
ATOM 1545 O O . LEU A 1 194 ? 6.319 -33.798 -26.807 1 86.85 194 LEU A O 1
ATOM 1549 N N . HIS A 1 195 ? 6.369 -33.703 -24.57 1 88.3 195 HIS A N 1
ATOM 1550 C CA . HIS A 1 195 ? 5.527 -34.885 -24.423 1 88.3 195 HIS A CA 1
ATOM 1551 C C . HIS A 1 195 ? 4.159 -34.67 -25.061 1 88.3 195 HIS A C 1
ATOM 1553 O O . HIS A 1 195 ? 3.65 -35.549 -25.761 1 88.3 195 HIS A O 1
ATOM 1559 N N . LEU A 1 196 ? 3.593 -33.505 -24.868 1 89.31 196 LEU A N 1
ATOM 1560 C CA . LEU A 1 196 ? 2.283 -33.193 -25.429 1 89.31 196 LEU A CA 1
ATOM 1561 C C . LEU A 1 196 ? 2.341 -33.142 -26.952 1 89.31 196 LEU A C 1
ATOM 1563 O O . LEU A 1 196 ? 1.442 -33.648 -27.628 1 89.31 196 LEU A O 1
ATOM 1567 N N . SER A 1 197 ? 3.358 -32.546 -27.4 1 87.42 197 SER A N 1
ATOM 1568 C CA . SER A 1 197 ? 3.528 -32.465 -28.847 1 87.42 197 SER A CA 1
ATOM 1569 C C . SER A 1 197 ? 3.633 -33.854 -29.469 1 87.42 197 SER A C 1
ATOM 1571 O O . SER A 1 197 ? 3.009 -34.127 -30.497 1 87.42 197 SER A O 1
ATOM 1573 N N . LYS A 1 198 ? 4.306 -34.749 -28.887 1 85.61 198 LYS A N 1
ATOM 1574 C CA . LYS A 1 198 ? 4.526 -36.098 -29.399 1 85.61 198 LYS A CA 1
ATOM 1575 C C . LYS A 1 198 ? 3.262 -36.945 -29.278 1 85.61 198 LYS A C 1
ATOM 1577 O O . LYS A 1 198 ? 3.099 -37.933 -29.997 1 85.61 198 LYS A O 1
ATOM 1582 N N . ASN A 1 199 ? 2.434 -36.559 -28.357 1 86.77 199 ASN A N 1
ATOM 1583 C CA . ASN A 1 199 ? 1.195 -37.306 -28.167 1 86.77 199 ASN A CA 1
ATOM 1584 C C . ASN A 1 199 ? 0.022 -36.636 -28.877 1 86.77 199 ASN A C 1
ATOM 1586 O O . ASN A 1 199 ? -1.123 -36.753 -28.438 1 86.77 199 ASN A O 1
ATOM 1590 N N . GLY A 1 200 ? 0.295 -35.703 -29.896 1 84.9 200 GLY A N 1
ATOM 1591 C CA . GLY A 1 200 ? -0.737 -35.282 -30.83 1 84.9 200 GLY A CA 1
ATOM 1592 C C . GLY A 1 200 ? -1.228 -33.868 -30.581 1 84.9 200 GLY A C 1
ATOM 1593 O O . GLY A 1 200 ? -2.127 -33.386 -31.273 1 84.9 200 GLY A O 1
ATOM 1594 N N . GLU A 1 201 ? -0.728 -33.211 -29.502 1 87.46 201 GLU A N 1
ATOM 1595 C CA . GLU A 1 201 ? -1.125 -31.818 -29.322 1 87.46 201 GLU A CA 1
ATOM 1596 C C . GLU A 1 201 ? -0.658 -30.956 -30.492 1 87.46 201 GLU A C 1
ATOM 1598 O O . GLU A 1 201 ? 0.531 -30.932 -30.816 1 87.46 201 GLU A O 1
ATOM 1603 N N . GLU A 1 202 ? -1.542 -30.139 -31.109 1 87.87 202 GLU A N 1
ATOM 1604 C CA . GLU A 1 202 ? -1.249 -29.487 -32.382 1 87.87 202 GLU A CA 1
ATOM 1605 C C . GLU A 1 202 ? -0.992 -27.995 -32.191 1 87.87 202 GLU A C 1
ATOM 1607 O O . GLU A 1 202 ? -0.536 -27.316 -33.114 1 87.87 202 GLU A O 1
ATOM 1612 N N . HIS A 1 203 ? -1.239 -27.483 -31.031 1 89.18 203 HIS A N 1
ATOM 1613 C CA . HIS A 1 203 ? -1.007 -26.056 -30.835 1 89.18 203 HIS A CA 1
ATOM 1614 C C . HIS A 1 203 ? 0.439 -25.685 -31.148 1 89.18 203 HIS A C 1
ATOM 1616 O O . HIS A 1 203 ? 1.368 -26.369 -30.713 1 89.18 203 HIS A O 1
ATOM 1622 N N . PRO A 1 204 ? 0.623 -24.562 -31.85 1 85 204 PRO A N 1
ATOM 1623 C CA . PRO A 1 204 ? 1.969 -24.158 -32.262 1 85 204 PRO A CA 1
ATOM 1624 C C . PRO A 1 204 ? 2.926 -24.003 -31.082 1 85 204 PRO A C 1
ATOM 1626 O O . PRO A 1 204 ? 4.125 -24.259 -31.217 1 85 204 PRO A O 1
ATOM 1629 N N . TYR A 1 205 ? 2.381 -23.699 -29.994 1 87.22 205 TYR A N 1
ATOM 1630 C CA . TYR A 1 205 ? 3.195 -23.532 -28.796 1 87.22 205 TYR A CA 1
ATOM 1631 C C . TYR A 1 205 ? 3.937 -24.819 -28.456 1 87.22 205 TYR A C 1
ATOM 1633 O O . TYR A 1 205 ? 5.109 -24.785 -28.074 1 87.22 205 TYR A O 1
ATOM 1641 N N . PHE A 1 206 ? 3.364 -25.886 -28.599 1 86.39 206 PHE A N 1
ATOM 1642 C CA . PHE A 1 206 ? 3.963 -27.158 -28.212 1 86.39 206 PHE A CA 1
ATOM 1643 C C . PHE A 1 206 ? 4.815 -27.721 -29.343 1 86.39 206 PHE A C 1
ATOM 1645 O O . PHE A 1 206 ? 5.78 -28.448 -29.098 1 86.39 206 PHE A O 1
ATOM 1652 N N . GLN A 1 207 ? 4.448 -27.298 -30.513 1 83.01 207 GLN A N 1
ATOM 1653 C CA . GLN A 1 207 ? 5.173 -27.795 -31.678 1 83.01 207 GLN A CA 1
ATOM 1654 C C . GLN A 1 207 ? 6.606 -27.271 -31.699 1 83.01 207 GLN A C 1
ATOM 1656 O O . GLN A 1 207 ? 7.504 -27.926 -32.231 1 83.01 207 GLN A O 1
ATOM 1661 N N . ARG A 1 208 ? 6.761 -26.218 -31.077 1 79.98 208 ARG A N 1
ATOM 1662 C CA . ARG A 1 208 ? 8.084 -25.602 -31.047 1 79.98 208 ARG A CA 1
ATOM 1663 C C . ARG A 1 208 ? 9.079 -26.478 -30.294 1 79.98 208 ARG A C 1
ATOM 1665 O O . ARG A 1 208 ? 10.29 -26.362 -30.491 1 79.98 208 ARG A O 1
ATOM 1672 N N . TYR A 1 209 ? 8.521 -27.303 -29.505 1 76.49 209 TYR A N 1
ATOM 1673 C CA . TYR A 1 209 ? 9.383 -28.158 -28.697 1 76.49 209 TYR A CA 1
ATOM 1674 C C . TYR A 1 209 ? 9.758 -29.426 -29.455 1 76.49 209 TYR A C 1
ATOM 1676 O O . TYR A 1 209 ? 10.695 -30.131 -29.073 1 76.49 209 TYR A O 1
ATOM 1684 N N . SER A 1 210 ? 9.013 -29.747 -30.531 1 70.39 210 SER A N 1
ATOM 1685 C CA . SER A 1 210 ? 9.21 -30.975 -31.293 1 70.39 210 SER A CA 1
ATOM 1686 C C . SER A 1 210 ? 10.542 -30.958 -32.035 1 70.39 210 SER A C 1
ATOM 1688 O O . SER A 1 210 ? 11.087 -32.012 -32.369 1 70.39 210 SER A O 1
ATOM 1690 N N . GLU A 1 211 ? 10.968 -29.728 -32.437 1 64.94 211 GLU A N 1
ATOM 1691 C CA . GLU A 1 211 ? 12.178 -29.637 -33.248 1 64.94 211 GLU A CA 1
ATOM 1692 C C . GLU A 1 211 ? 13.42 -29.962 -32.423 1 64.94 211 GLU A C 1
ATOM 1694 O O . GLU A 1 211 ? 14.49 -30.222 -32.979 1 64.94 211 GLU A O 1
ATOM 1699 N N . PHE A 1 212 ? 13.277 -29.669 -31.299 1 55.38 212 PHE A N 1
ATOM 1700 C CA . PHE A 1 212 ? 14.5 -29.746 -30.508 1 55.38 212 PHE A CA 1
ATOM 1701 C C . PHE A 1 212 ? 14.884 -31.197 -30.245 1 55.38 212 PHE A C 1
ATOM 1703 O O . PHE A 1 212 ? 16.066 -31.546 -30.268 1 55.38 212 PHE A O 1
ATOM 1710 N N . LYS A 1 213 ? 14.52 -31.957 -29.338 1 55.01 213 LYS A N 1
ATOM 1711 C CA . LYS A 1 213 ? 15.275 -33.064 -28.757 1 55.01 213 LYS A CA 1
ATOM 1712 C C . LYS A 1 213 ? 14.826 -34.401 -29.34 1 55.01 213 LYS A C 1
ATOM 1714 O O . LYS A 1 213 ? 13.628 -34.64 -29.507 1 55.01 213 LYS A O 1
ATOM 1719 N N . GLU A 1 214 ? 15.658 -34.891 -29.993 1 51.14 214 GLU A N 1
ATOM 1720 C CA . GLU A 1 214 ? 15.709 -36.317 -30.299 1 51.14 214 GLU A CA 1
ATOM 1721 C C . GLU A 1 214 ? 15.052 -37.142 -29.196 1 51.14 214 GLU A C 1
ATOM 1723 O O . GLU A 1 214 ? 14.547 -36.589 -28.217 1 51.14 214 GLU A O 1
ATOM 1728 N N . LYS A 1 215 ? 15.749 -38.436 -28.986 1 55.77 215 LYS A N 1
ATOM 1729 C CA . LYS A 1 215 ? 15.474 -39.821 -28.615 1 55.77 215 LYS A CA 1
ATOM 1730 C C . LYS A 1 215 ? 15.036 -39.924 -27.157 1 55.77 215 LYS A C 1
ATOM 1732 O O . LYS A 1 215 ? 14.447 -40.927 -26.749 1 55.77 215 LYS A O 1
ATOM 1737 N N . TYR A 1 216 ? 15.343 -38.948 -26.294 1 58.88 216 TYR A N 1
ATOM 1738 C CA . TYR A 1 216 ? 15.079 -39.432 -24.944 1 58.88 216 TYR A CA 1
ATOM 1739 C C . TYR A 1 216 ? 14.015 -38.584 -24.258 1 58.88 216 TYR A C 1
ATOM 1741 O O . TYR A 1 216 ? 14.242 -37.408 -23.967 1 58.88 216 TYR A O 1
ATOM 1749 N N . MET A 1 217 ? 12.734 -38.825 -24.57 1 67.91 217 MET A N 1
ATOM 1750 C CA . MET A 1 217 ? 11.6 -38.201 -23.894 1 67.91 217 MET A CA 1
ATOM 1751 C C . MET A 1 217 ? 11.327 -38.877 -22.554 1 67.91 217 MET A C 1
ATOM 1753 O O . MET A 1 217 ? 11.282 -40.106 -22.471 1 67.91 217 MET A O 1
ATOM 1757 N N . VAL A 1 218 ? 11.471 -38.103 -21.515 1 75.45 218 VAL A N 1
ATOM 1758 C CA . VAL A 1 218 ? 11.082 -38.655 -20.221 1 75.45 218 VAL A CA 1
ATOM 1759 C C . VAL A 1 218 ? 9.71 -38.118 -19.821 1 75.45 218 VAL A C 1
ATOM 1761 O O . VAL A 1 218 ? 9.33 -37.012 -20.215 1 75.45 218 VAL A O 1
ATOM 1764 N N . GLU A 1 219 ? 8.941 -38.995 -19.249 1 86 219 GLU A N 1
ATOM 1765 C CA . GLU A 1 219 ? 7.682 -38.56 -18.651 1 86 219 GLU A CA 1
ATOM 1766 C C . GLU A 1 219 ? 7.924 -37.786 -17.359 1 86 219 GLU A C 1
ATOM 1768 O O . GLU A 1 219 ? 8.532 -38.306 -16.422 1 86 219 GLU A O 1
ATOM 1773 N N . VAL A 1 220 ? 7.572 -36.524 -17.338 1 91.98 220 VAL A N 1
ATOM 1774 C CA . VAL A 1 220 ? 7.722 -35.706 -16.139 1 91.98 220 VAL A CA 1
ATOM 1775 C C . VAL A 1 220 ? 6.912 -36.313 -14.995 1 91.98 220 VAL A C 1
ATOM 1777 O O . VAL A 1 220 ? 5.716 -36.576 -15.144 1 91.98 220 VAL A O 1
ATOM 1780 N N . PRO A 1 221 ? 7.53 -36.597 -13.859 1 95.44 221 PRO A N 1
ATOM 1781 C CA . PRO A 1 221 ? 6.81 -37.224 -12.747 1 95.44 221 PRO A CA 1
ATOM 1782 C C . PRO A 1 221 ? 5.911 -36.243 -11.999 1 95.44 221 PRO A C 1
ATOM 1784 O O . PRO A 1 221 ? 6.122 -35.029 -12.07 1 95.44 221 PRO A O 1
ATOM 1787 N N . PRO A 1 222 ? 4.845 -36.779 -11.339 1 97.14 222 PRO A N 1
ATOM 1788 C CA . PRO A 1 222 ? 4.099 -35.932 -10.405 1 97.14 222 PRO A CA 1
ATOM 1789 C C . PRO A 1 222 ? 4.942 -35.482 -9.214 1 97.14 222 PRO A C 1
ATOM 1791 O O . PRO A 1 222 ? 6.08 -35.932 -9.054 1 97.14 222 PRO A O 1
ATOM 1794 N N . VAL A 1 223 ? 4.496 -34.588 -8.445 1 98.21 223 VAL A N 1
ATOM 1795 C CA . VAL A 1 223 ? 5.105 -34.208 -7.175 1 98.21 223 VAL A CA 1
ATOM 1796 C C . VAL A 1 223 ? 4.389 -34.916 -6.026 1 98.21 223 VAL A C 1
ATOM 1798 O O . VAL A 1 223 ? 3.186 -34.733 -5.829 1 98.21 223 VAL A O 1
ATOM 1801 N N . ASN A 1 224 ? 5.078 -35.714 -5.307 1 98.25 224 ASN A N 1
ATOM 1802 C CA . ASN A 1 224 ? 4.482 -36.48 -4.218 1 98.25 224 ASN A CA 1
ATOM 1803 C C . ASN A 1 224 ? 4.225 -35.607 -2.993 1 98.25 224 ASN A C 1
ATOM 1805 O O . ASN A 1 224 ? 4.959 -34.65 -2.743 1 98.25 224 ASN A O 1
ATOM 1809 N N . GLY A 1 225 ? 3.166 -35.904 -2.227 1 98.29 225 GLY A N 1
ATOM 1810 C CA . GLY A 1 225 ? 2.883 -35.242 -0.963 1 98.29 225 GLY A CA 1
ATOM 1811 C C . GLY A 1 225 ? 1.875 -34.116 -1.092 1 98.29 225 GLY A C 1
ATOM 1812 O O . GLY A 1 225 ? 1.519 -33.477 -0.1 1 98.29 225 GLY A O 1
ATOM 1813 N N . VAL A 1 226 ? 1.425 -33.89 -2.353 1 98.48 226 VAL A N 1
ATOM 1814 C CA . VAL A 1 226 ? 0.375 -32.909 -2.608 1 98.48 226 VAL A CA 1
ATOM 1815 C C . VAL A 1 226 ? -0.576 -33.437 -3.68 1 98.48 226 VAL A C 1
ATOM 1817 O O . VAL A 1 226 ? -0.208 -34.309 -4.47 1 98.48 226 VAL A O 1
ATOM 1820 N N . ASP A 1 227 ? -1.77 -32.977 -3.673 1 97.99 227 ASP A N 1
ATOM 1821 C CA . ASP A 1 227 ? -2.752 -33.4 -4.667 1 97.99 227 ASP A CA 1
ATOM 1822 C C . ASP A 1 227 ? -2.515 -32.703 -6.004 1 97.99 227 ASP A C 1
ATOM 1824 O O . ASP A 1 227 ? -2.628 -33.325 -7.063 1 97.99 227 ASP A O 1
ATOM 1828 N N . PHE A 1 228 ? -2.221 -31.413 -5.981 1 98.49 228 PHE A N 1
ATOM 1829 C CA . PHE A 1 228 ? -1.838 -30.618 -7.141 1 98.49 228 PHE A CA 1
ATOM 1830 C C . PHE A 1 228 ? -0.751 -29.615 -6.775 1 98.49 228 PHE A C 1
ATOM 1832 O O . PHE A 1 228 ? -0.639 -29.208 -5.616 1 98.49 228 PHE A O 1
ATOM 1839 N N . VAL A 1 229 ? 0.064 -29.251 -7.737 1 98.82 229 VAL A N 1
ATOM 1840 C CA . VAL A 1 229 ? 1.009 -28.144 -7.622 1 98.82 229 VAL A CA 1
ATOM 1841 C C . VAL A 1 229 ? 0.705 -27.092 -8.686 1 98.82 229 VAL A C 1
ATOM 1843 O O . VAL A 1 229 ? 0.65 -27.403 -9.878 1 98.82 229 VAL A O 1
ATOM 1846 N N . PHE A 1 230 ? 0.482 -25.903 -8.276 1 98.87 230 PHE A N 1
ATOM 1847 C CA . PHE A 1 230 ? 0.149 -24.809 -9.18 1 98.87 230 PHE A CA 1
ATOM 1848 C C . PHE A 1 230 ? 1.38 -23.964 -9.485 1 98.87 230 PHE A C 1
ATOM 1850 O O . PHE A 1 230 ? 2.161 -23.648 -8.585 1 98.87 230 PHE A O 1
ATOM 1857 N N . HIS A 1 231 ? 1.529 -23.628 -10.817 1 98.7 231 HIS A N 1
ATOM 1858 C CA . HIS A 1 231 ? 2.698 -22.903 -11.302 1 98.7 231 HIS A CA 1
ATOM 1859 C C . HIS A 1 231 ? 2.29 -21.716 -12.168 1 98.7 231 HIS A C 1
ATOM 1861 O O . HIS A 1 231 ? 1.182 -21.689 -12.709 1 98.7 231 HIS A O 1
ATOM 1867 N N . GLY A 1 232 ? 3.238 -20.742 -12.284 1 98.3 232 GLY A N 1
ATOM 1868 C CA . GLY A 1 232 ? 3.191 -19.649 -13.243 1 98.3 232 GLY A CA 1
ATOM 1869 C C . GLY A 1 232 ? 4.461 -19.52 -14.063 1 98.3 232 GLY A C 1
ATOM 1870 O O . GLY A 1 232 ? 4.942 -20.503 -14.631 1 98.3 232 GLY A O 1
ATOM 1871 N N . HIS A 1 233 ? 4.934 -18.361 -14.306 1 96.98 233 HIS A N 1
ATOM 1872 C CA . HIS A 1 233 ? 6.253 -18.007 -14.819 1 96.98 233 HIS A CA 1
ATOM 1873 C C . HIS A 1 233 ? 6.321 -18.181 -16.332 1 96.98 233 HIS A C 1
ATOM 1875 O O . HIS A 1 233 ? 6.805 -17.297 -17.042 1 96.98 233 HIS A O 1
ATOM 1881 N N . THR A 1 234 ? 5.936 -19.307 -16.847 1 95.11 234 THR A N 1
ATOM 1882 C CA . THR A 1 234 ? 5.977 -19.561 -18.283 1 95.11 234 THR A CA 1
ATOM 1883 C C . THR A 1 234 ? 4.581 -19.459 -18.89 1 95.11 234 THR A C 1
ATOM 1885 O O . THR A 1 234 ? 3.667 -20.179 -18.483 1 95.11 234 THR A O 1
ATOM 1888 N N . GLY A 1 235 ? 4.509 -18.604 -19.874 1 94.57 235 GLY A N 1
ATOM 1889 C CA . GLY A 1 235 ? 3.234 -18.463 -20.559 1 94.57 235 GLY A CA 1
ATOM 1890 C C . GLY A 1 235 ? 2.848 -19.692 -21.36 1 94.57 235 GLY A C 1
ATOM 1891 O O . GLY A 1 235 ? 3.661 -20.227 -22.116 1 94.57 235 GLY A O 1
ATOM 1892 N N . VAL A 1 236 ? 1.671 -20.219 -21.15 1 95.78 236 VAL A N 1
ATOM 1893 C CA . VAL A 1 236 ? 1.09 -21.319 -21.914 1 95.78 236 VAL A CA 1
ATOM 1894 C C . VAL A 1 236 ? -0.174 -20.842 -22.627 1 95.78 236 VAL A C 1
ATOM 1896 O O . VAL A 1 236 ? -0.815 -19.883 -22.192 1 95.78 236 VAL A O 1
ATOM 1899 N N . PRO A 1 237 ? -0.48 -21.425 -23.737 1 93.1 237 PRO A N 1
ATOM 1900 C CA . PRO A 1 237 ? -1.607 -20.915 -24.522 1 93.1 237 PRO A CA 1
ATOM 1901 C C . PRO A 1 237 ? -2.951 -21.124 -23.828 1 93.1 237 PRO A C 1
ATOM 1903 O O . PRO A 1 237 ? -3.907 -20.39 -24.093 1 93.1 237 PRO A O 1
ATOM 1906 N N . TYR A 1 238 ? -3.098 -22.076 -23.038 1 95.38 238 TYR A N 1
ATOM 1907 C CA . TYR A 1 238 ? -4.219 -22.403 -22.164 1 95.38 238 TYR A CA 1
ATOM 1908 C C . TYR A 1 238 ? -3.746 -23.165 -20.933 1 95.38 238 TYR A C 1
ATOM 1910 O O . TYR A 1 238 ? -2.631 -23.692 -20.911 1 95.38 238 TYR A O 1
ATOM 1918 N N . PRO A 1 239 ? -4.522 -23.138 -19.851 1 97.32 239 PRO A N 1
ATOM 1919 C CA . PRO A 1 239 ? -4.07 -23.863 -18.662 1 97.32 239 PRO A CA 1
ATOM 1920 C C . PRO A 1 239 ? -3.805 -25.341 -18.937 1 97.32 239 PRO A C 1
ATOM 1922 O O . PRO A 1 239 ? -4.548 -25.976 -19.691 1 97.32 239 PRO A O 1
ATOM 1925 N N . ILE A 1 240 ? -2.779 -25.867 -18.291 1 96.46 240 ILE A N 1
ATOM 1926 C CA . ILE A 1 240 ? -2.335 -27.233 -18.545 1 96.46 240 ILE A CA 1
ATOM 1927 C C . ILE A 1 240 ? -2.33 -28.025 -17.24 1 96.46 240 ILE A C 1
ATOM 1929 O O . ILE A 1 240 ? -1.879 -27.527 -16.206 1 96.46 240 ILE A O 1
ATOM 1933 N N . LEU A 1 241 ? -2.892 -29.193 -17.27 1 97.48 241 LEU A N 1
ATOM 1934 C CA . LEU A 1 241 ? -2.702 -30.197 -16.229 1 97.48 241 LEU A CA 1
ATOM 1935 C C . LEU A 1 241 ? -1.891 -31.378 -16.754 1 97.48 241 LEU A C 1
ATOM 1937 O O . LEU A 1 241 ? -2.289 -32.027 -17.724 1 97.48 241 LEU A O 1
ATOM 1941 N N . TYR A 1 242 ? -0.745 -31.561 -16.287 1 96.66 242 TYR A N 1
ATOM 1942 C CA . TYR A 1 242 ? 0.082 -32.731 -16.56 1 96.66 242 TYR A CA 1
ATOM 1943 C C . TYR A 1 242 ? 0.414 -33.477 -15.273 1 96.66 242 TYR A C 1
ATOM 1945 O O . TYR A 1 242 ? 1.187 -32.987 -14.446 1 96.66 242 TYR A O 1
ATOM 1953 N N . GLN A 1 243 ? -0.171 -34.684 -15.165 1 96.29 243 GLN A N 1
ATOM 1954 C CA . GLN A 1 243 ? -0.14 -35.375 -13.88 1 96.29 243 GLN A CA 1
ATOM 1955 C C . GLN A 1 243 ? -0.786 -34.531 -12.785 1 96.29 243 GLN A C 1
ATOM 1957 O O . GLN A 1 243 ? -1.962 -34.176 -12.881 1 96.29 243 GLN A O 1
ATOM 1962 N N . ASN A 1 244 ? 0.005 -34.037 -11.807 1 98.03 244 ASN A N 1
ATOM 1963 C CA . ASN A 1 244 ? -0.62 -33.191 -10.796 1 98.03 244 ASN A CA 1
ATOM 1964 C C . ASN A 1 244 ? -0.041 -31.779 -10.812 1 98.03 244 ASN A C 1
ATOM 1966 O O . ASN A 1 244 ? -0.172 -31.039 -9.835 1 98.03 244 ASN A O 1
ATOM 1970 N N . ARG A 1 245 ? 0.621 -31.452 -11.93 1 98.31 245 ARG A N 1
ATOM 1971 C CA . ARG A 1 245 ? 1.213 -30.131 -12.118 1 98.31 245 ARG A CA 1
ATOM 1972 C C . ARG A 1 245 ? 0.3 -29.236 -12.949 1 98.31 245 ARG A C 1
ATOM 1974 O O . ARG A 1 245 ? -0.101 -29.605 -14.056 1 98.31 245 ARG A O 1
ATOM 1981 N N . VAL A 1 246 ? -0.06 -28.076 -12.457 1 98.65 246 VAL A N 1
ATOM 1982 C CA . VAL A 1 246 ? -1.007 -27.182 -13.114 1 98.65 246 VAL A CA 1
ATOM 1983 C C . VAL A 1 246 ? -0.315 -25.869 -13.474 1 98.65 246 VAL A C 1
ATOM 1985 O O . VAL A 1 246 ? 0.165 -25.151 -12.593 1 98.65 246 VAL A O 1
ATOM 1988 N N . TYR A 1 247 ? -0.236 -25.534 -14.714 1 98.33 247 TYR A N 1
ATOM 1989 C CA . TYR A 1 247 ? 0.33 -24.269 -15.17 1 98.33 247 TYR A CA 1
ATOM 1990 C C . TYR A 1 247 ? -0.771 -23.279 -15.531 1 98.33 247 TYR A C 1
ATOM 1992 O O . TYR A 1 247 ? -1.615 -23.563 -16.385 1 98.33 247 TYR A O 1
ATOM 2000 N N . LEU A 1 248 ? -0.69 -22.06 -14.938 1 98.49 248 LEU A N 1
ATOM 2001 C CA . LEU A 1 248 ? -1.85 -21.176 -15 1 98.49 248 LEU A CA 1
ATOM 2002 C C . LEU A 1 248 ? -1.494 -19.859 -15.681 1 98.49 248 LEU A C 1
ATOM 2004 O O . LEU A 1 248 ? -2.364 -19.012 -15.895 1 98.49 248 LEU A O 1
ATOM 2008 N N . ASP A 1 249 ? -0.198 -19.604 -16.028 1 98.25 249 ASP A N 1
ATOM 2009 C CA . ASP A 1 249 ? 0.132 -18.347 -16.694 1 98.25 249 ASP A CA 1
ATOM 2010 C C . ASP A 1 249 ? -0.3 -18.373 -18.158 1 98.25 249 ASP A C 1
ATOM 2012 O O . ASP A 1 249 ? 0.333 -19.03 -18.987 1 98.25 249 ASP A O 1
ATOM 2016 N N . THR A 1 250 ? -1.291 -17.581 -18.447 1 96.95 250 THR A N 1
ATOM 2017 C CA . THR A 1 250 ? -1.8 -17.565 -19.814 1 96.95 250 THR A CA 1
ATOM 2018 C C . THR A 1 250 ? -1.546 -16.21 -20.469 1 96.95 250 THR A C 1
ATOM 2020 O O . THR A 1 250 ? -2.189 -15.864 -21.462 1 96.95 250 THR A O 1
ATOM 2023 N N . GLY A 1 251 ? -0.653 -15.412 -19.843 1 94.81 251 GLY A N 1
ATOM 2024 C CA . GLY A 1 251 ? -0.116 -14.213 -20.466 1 94.81 251 GLY A CA 1
ATOM 2025 C C . GLY A 1 251 ? -1.048 -13.02 -20.365 1 94.81 251 GLY A C 1
ATOM 2026 O O . GLY A 1 251 ? -1.201 -12.263 -21.326 1 94.81 251 GLY A O 1
ATOM 2027 N N . GLY A 1 252 ? -1.723 -12.794 -19.311 1 92.86 252 GLY A N 1
ATOM 2028 C CA . GLY A 1 252 ? -2.742 -11.773 -19.128 1 92.86 252 GLY A CA 1
ATOM 2029 C C . GLY A 1 252 ? -2.278 -10.388 -19.539 1 92.86 252 GLY A C 1
ATOM 2030 O O . GLY A 1 252 ? -2.974 -9.688 -20.278 1 92.86 252 GLY A O 1
ATOM 2031 N N . VAL A 1 253 ? -1.099 -9.959 -19.195 1 93.18 253 VAL A N 1
ATOM 2032 C CA . VAL A 1 253 ? -0.634 -8.598 -19.445 1 93.18 253 VAL A CA 1
ATOM 2033 C C . VAL A 1 253 ? -0.403 -8.398 -20.941 1 93.18 253 VAL A C 1
ATOM 2035 O O . VAL A 1 253 ? -0.527 -7.282 -21.451 1 93.18 253 VAL A O 1
ATOM 2038 N N . PHE A 1 254 ? -0.213 -9.453 -21.684 1 91.52 254 PHE A N 1
ATOM 2039 C CA . PHE A 1 254 ? 0.114 -9.354 -23.102 1 91.52 254 PHE A CA 1
ATOM 2040 C C . PHE A 1 254 ? -1.132 -9.542 -23.959 1 91.52 254 PHE A C 1
ATOM 2042 O O . PHE A 1 254 ? -1.29 -8.878 -24.986 1 91.52 254 PHE A O 1
ATOM 2049 N N . ASN A 1 255 ? -2.007 -10.438 -23.499 1 91.96 255 ASN A N 1
ATOM 2050 C CA . ASN A 1 255 ? -3.088 -10.797 -24.41 1 91.96 255 ASN A CA 1
ATOM 2051 C C . ASN A 1 255 ? -4.451 -10.7 -23.73 1 91.96 255 ASN A C 1
ATOM 2053 O O . ASN A 1 255 ? -5.475 -11.021 -24.334 1 91.96 255 ASN A O 1
ATOM 2057 N N . GLY A 1 256 ? -4.451 -10.323 -22.413 1 93.22 256 GLY A N 1
ATOM 2058 C CA . GLY A 1 256 ? -5.704 -10.127 -21.702 1 93.22 256 GLY A CA 1
ATOM 2059 C C . GLY A 1 256 ? -6.291 -11.417 -21.161 1 93.22 256 GLY A C 1
ATOM 2060 O O . GLY A 1 256 ? -7.428 -11.436 -20.686 1 93.22 256 GLY A O 1
ATOM 2061 N N . GLN A 1 257 ? -5.531 -12.526 -21.217 1 95.72 257 GLN A N 1
ATOM 2062 C CA . GLN A 1 257 ? -6.011 -13.824 -20.755 1 95.72 257 GLN A CA 1
ATOM 2063 C C . GLN A 1 257 ? -5.437 -14.165 -19.382 1 95.72 257 GLN A C 1
ATOM 2065 O O . GLN A 1 257 ? -4.332 -14.703 -19.282 1 95.72 257 GLN A O 1
ATOM 2070 N N . LEU A 1 258 ? -6.166 -13.814 -18.353 1 97.77 258 LEU A N 1
ATOM 2071 C CA . LEU A 1 258 ? -5.816 -14.239 -17.002 1 97.77 258 LEU A CA 1
ATOM 2072 C C . LEU A 1 258 ? -6.677 -15.418 -16.563 1 97.77 258 LEU A C 1
ATOM 2074 O O . LEU A 1 258 ? -7.895 -15.409 -16.755 1 97.77 258 LEU A O 1
ATOM 2078 N N . THR A 1 259 ? -6.076 -16.439 -15.944 1 98.39 259 THR A N 1
ATOM 2079 C CA . THR A 1 259 ? -6.757 -17.692 -15.642 1 98.39 259 THR A CA 1
ATOM 2080 C C . THR A 1 259 ? -6.89 -17.886 -14.134 1 98.39 259 THR A C 1
ATOM 2082 O O . THR A 1 259 ? -5.929 -17.68 -13.39 1 98.39 259 THR A O 1
ATOM 2085 N N . VAL A 1 260 ? -8.066 -18.261 -13.693 1 98.46 260 VAL A N 1
ATOM 2086 C CA . VAL A 1 260 ? -8.367 -18.668 -12.324 1 98.46 260 VAL A CA 1
ATOM 2087 C C . VAL A 1 260 ? -8.773 -20.14 -12.301 1 98.46 260 VAL A C 1
ATOM 2089 O O . VAL A 1 260 ? -9.443 -20.62 -13.218 1 98.46 260 VAL A O 1
ATOM 2092 N N . ALA A 1 261 ? -8.364 -20.88 -11.281 1 98.57 261 ALA A N 1
ATOM 2093 C CA . ALA A 1 261 ? -8.662 -22.306 -11.17 1 98.57 261 ALA A CA 1
ATOM 2094 C C . ALA A 1 261 ? -9.332 -22.624 -9.837 1 98.57 261 ALA A C 1
ATOM 2096 O O . ALA A 1 261 ? -9.016 -22.012 -8.814 1 98.57 261 ALA A O 1
ATOM 2097 N N . GLN A 1 262 ? -10.17 -23.495 -9.839 1 97.2 262 GLN A N 1
ATOM 2098 C CA . GLN A 1 262 ? -10.804 -24.072 -8.658 1 97.2 262 GLN A CA 1
ATOM 2099 C C . GLN A 1 262 ? -10.807 -25.597 -8.725 1 97.2 262 GLN A C 1
ATOM 2101 O O . GLN A 1 262 ? -11.071 -26.176 -9.781 1 97.2 262 GLN A O 1
ATOM 2106 N N . VAL A 1 263 ? -10.5 -26.207 -7.639 1 95.29 263 VAL A N 1
ATOM 2107 C CA . VAL A 1 263 ? -10.532 -27.665 -7.578 1 95.29 263 VAL A CA 1
ATOM 2108 C C . VAL A 1 263 ? -11.898 -28.132 -7.08 1 95.29 263 VAL A C 1
ATOM 2110 O O . VAL A 1 263 ? -12.375 -27.677 -6.038 1 95.29 263 VAL A O 1
ATOM 2113 N N . ASN A 1 264 ? -12.509 -28.933 -7.862 1 90.56 264 ASN A N 1
ATOM 2114 C CA . ASN A 1 264 ? -13.768 -29.544 -7.451 1 90.56 264 ASN A CA 1
ATOM 2115 C C . ASN A 1 264 ? -13.543 -30.661 -6.435 1 90.56 264 ASN A C 1
ATOM 2117 O O . ASN A 1 264 ? -12.934 -31.683 -6.754 1 90.56 264 ASN A O 1
ATOM 2121 N N . ASP A 1 265 ? -14.062 -30.543 -5.318 1 85.24 265 ASP A N 1
ATOM 2122 C CA . ASP A 1 265 ? -13.812 -31.44 -4.194 1 85.24 265 ASP A CA 1
ATOM 2123 C C . ASP A 1 265 ? -14.384 -32.83 -4.463 1 85.24 265 ASP A C 1
ATOM 2125 O O . ASP A 1 265 ? -13.847 -33.831 -3.985 1 85.24 265 ASP A O 1
ATOM 2129 N N . GLU A 1 266 ? -15.455 -32.897 -5.178 1 85.37 266 GLU A N 1
ATOM 2130 C CA . GLU A 1 266 ? -16.143 -34.163 -5.415 1 85.37 266 GLU A CA 1
ATOM 2131 C C . GLU A 1 266 ? -15.469 -34.957 -6.531 1 85.37 266 GLU A C 1
ATOM 2133 O O . GLU A 1 266 ? -15.235 -36.159 -6.39 1 85.37 266 GLU A O 1
ATOM 2138 N N . THR A 1 267 ? -15.038 -34.289 -7.548 1 86.05 267 THR A N 1
ATOM 2139 C CA . THR A 1 267 ? -14.553 -34.993 -8.73 1 86.05 267 THR A CA 1
ATOM 2140 C C . THR A 1 267 ? -13.027 -35.009 -8.762 1 86.05 267 THR A C 1
ATOM 2142 O O . THR A 1 267 ? -12.425 -35.81 -9.479 1 86.05 267 THR A O 1
ATOM 2145 N N . GLY A 1 268 ? -12.438 -34.078 -8.013 1 88.37 268 GLY A N 1
ATOM 2146 C CA . GLY A 1 268 ? -10.991 -33.943 -8.066 1 88.37 268 GLY A CA 1
ATOM 2147 C C . GLY A 1 268 ? -10.5 -33.285 -9.341 1 88.37 268 GLY A C 1
ATOM 2148 O O . GLY A 1 268 ? -9.298 -33.273 -9.617 1 88.37 268 GLY A O 1
ATOM 2149 N N . LYS A 1 269 ? -11.459 -32.782 -10.121 1 94.6 269 LYS A N 1
ATOM 2150 C CA . LYS A 1 269 ? -11.107 -32.073 -11.347 1 94.6 269 LYS A CA 1
ATOM 2151 C C . LYS A 1 269 ? -10.891 -30.586 -11.08 1 94.6 269 LYS A C 1
ATOM 2153 O O . LYS A 1 269 ? -11.338 -30.063 -10.057 1 94.6 269 LYS A O 1
ATOM 2158 N N . ILE A 1 270 ? -10.17 -30.022 -12.013 1 97.41 270 ILE A N 1
ATOM 2159 C CA . ILE A 1 270 ? -9.909 -28.59 -11.912 1 97.41 270 ILE A CA 1
ATOM 2160 C C . ILE A 1 270 ? -10.73 -27.841 -12.959 1 97.41 270 ILE A C 1
ATOM 2162 O O . ILE A 1 270 ? -10.705 -28.189 -14.142 1 97.41 270 ILE A O 1
ATOM 2166 N N . THR A 1 271 ? -11.526 -26.907 -12.512 1 97.23 271 THR A N 1
ATOM 2167 C CA . THR A 1 271 ? -12.204 -25.992 -13.424 1 97.23 271 THR A CA 1
ATOM 2168 C C . THR A 1 271 ? -11.439 -24.676 -13.538 1 97.23 271 THR A C 1
ATOM 2170 O O . THR A 1 271 ? -11.035 -24.097 -12.527 1 97.23 271 THR A O 1
ATOM 2173 N N . THR A 1 272 ? -11.173 -24.25 -14.771 1 97.64 272 THR A N 1
ATOM 2174 C CA . THR A 1 272 ? -10.479 -22.983 -14.973 1 97.64 272 THR A CA 1
ATOM 2175 C C . THR A 1 272 ? -11.379 -21.982 -15.692 1 97.64 272 THR A C 1
ATOM 2177 O O . THR A 1 272 ? -12.269 -22.373 -16.451 1 97.64 272 THR A O 1
ATOM 2180 N N . PHE A 1 273 ? -11.209 -20.778 -15.398 1 96.71 273 PHE A N 1
ATOM 2181 C CA . PHE A 1 273 ? -11.868 -19.633 -16.015 1 96.71 273 PHE A CA 1
ATOM 2182 C C . PHE A 1 273 ? -10.843 -18.631 -16.533 1 96.71 273 PHE A C 1
ATOM 2184 O O . PHE A 1 273 ? -10.031 -18.113 -15.763 1 96.71 273 PHE A O 1
ATOM 2191 N N . THR A 1 274 ? -10.849 -18.436 -17.821 1 96.52 274 THR A N 1
ATOM 2192 C CA . THR A 1 274 ? -9.881 -17.538 -18.442 1 96.52 274 THR A CA 1
ATOM 2193 C C . THR A 1 274 ? -10.584 -16.348 -19.088 1 96.52 274 THR A C 1
ATOM 2195 O O . THR A 1 274 ? -11.552 -16.521 -19.832 1 96.52 274 THR A O 1
ATOM 2198 N N . THR A 1 275 ? -10.049 -15.135 -18.743 1 95.12 275 THR A N 1
ATOM 2199 C CA . THR A 1 275 ? -10.603 -13.94 -19.371 1 95.12 275 THR A CA 1
ATOM 2200 C C . THR A 1 275 ? -10.255 -13.898 -20.856 1 95.12 275 THR A C 1
ATOM 2202 O O . THR A 1 275 ? -9.282 -14.521 -21.289 1 95.12 275 THR A O 1
ATOM 2205 N N . LEU A 1 276 ? -11.137 -13.258 -21.589 1 88.94 276 LEU A N 1
ATOM 2206 C CA . LEU A 1 276 ? -10.878 -12.975 -22.996 1 88.94 276 LEU A CA 1
ATOM 2207 C C . LEU A 1 276 ? -11.093 -11.496 -23.302 1 88.94 276 LEU A C 1
ATOM 2209 O O . LEU A 1 276 ? -12.065 -10.897 -22.837 1 88.94 276 LEU A O 1
ATOM 2213 N N . ARG A 1 277 ? -10.171 -10.854 -23.888 1 74.81 277 ARG A N 1
ATOM 2214 C CA . ARG A 1 277 ? -10.271 -9.432 -24.198 1 74.81 277 ARG A CA 1
ATOM 2215 C C . ARG A 1 277 ? -11.546 -9.131 -24.979 1 74.81 277 ARG A C 1
ATOM 2217 O O . ARG A 1 277 ? -12.217 -8.13 -24.72 1 74.81 277 ARG A O 1
ATOM 2224 N N . GLU A 1 278 ? -11.905 -10.021 -25.883 1 71.36 278 GLU A N 1
ATOM 2225 C CA . GLU A 1 278 ? -12.999 -9.744 -26.808 1 71.36 278 GLU A CA 1
ATOM 2226 C C . GLU A 1 278 ? -14.298 -10.39 -26.337 1 71.36 278 GLU A C 1
ATOM 2228 O O . GLU A 1 278 ? -15.352 -10.195 -26.947 1 71.36 278 GLU A O 1
ATOM 2233 N N . ASP A 1 279 ? -14.218 -11.165 -25.284 1 71.87 279 ASP A N 1
ATOM 2234 C CA . ASP A 1 279 ? -15.395 -11.903 -24.835 1 71.87 279 ASP A CA 1
ATOM 2235 C C . ASP A 1 279 ? -15.532 -11.847 -23.315 1 71.87 279 ASP A C 1
ATOM 2237 O O . ASP A 1 279 ? -14.744 -12.461 -22.593 1 71.87 279 ASP A O 1
ATOM 2241 N N . SER A 1 280 ? -16.528 -11.159 -22.875 1 74.11 280 SER A N 1
ATOM 2242 C CA . SER A 1 280 ? -16.742 -10.996 -21.441 1 74.11 280 SER A CA 1
ATOM 2243 C C . SER A 1 280 ? -17.122 -12.318 -20.784 1 74.11 280 SER A C 1
ATOM 2245 O O . SER A 1 280 ? -17.065 -12.448 -19.56 1 74.11 280 SER A O 1
ATOM 2247 N N . CYS A 1 281 ? -17.47 -13.354 -21.619 1 78.55 281 CYS A N 1
ATOM 2248 C CA . CYS A 1 281 ? -17.861 -14.637 -21.046 1 78.55 281 CYS A CA 1
ATOM 2249 C C . CYS A 1 281 ? -16.637 -15.484 -20.719 1 78.55 281 CYS A C 1
ATOM 2251 O O . CYS A 1 281 ? -16.73 -16.451 -19.961 1 78.55 281 CYS A O 1
ATOM 2253 N N . GLY A 1 282 ? -15.549 -15.085 -21.254 1 87.52 282 GLY A N 1
ATOM 2254 C CA . GLY A 1 282 ? -14.329 -15.832 -20.992 1 87.52 282 GLY A CA 1
ATOM 2255 C C . GLY A 1 282 ? -14.403 -17.275 -21.453 1 87.52 282 GLY A C 1
ATOM 2256 O O . GLY A 1 282 ? -15.221 -17.618 -22.308 1 87.52 282 GLY A O 1
ATOM 2257 N N . ILE A 1 283 ? -13.42 -18.141 -21.115 1 88.97 283 ILE A N 1
ATOM 2258 C CA . ILE A 1 283 ? -13.336 -19.55 -21.486 1 88.97 283 ILE A CA 1
ATOM 2259 C C . ILE A 1 283 ? -13.243 -20.41 -20.227 1 88.97 283 ILE A C 1
ATOM 2261 O O . ILE A 1 283 ? -12.414 -20.152 -19.351 1 88.97 283 ILE A O 1
ATOM 2265 N N . GLN A 1 284 ? -14.117 -21.266 -20.141 1 92.08 284 GLN A N 1
ATOM 2266 C CA . GLN A 1 284 ? -14.082 -22.248 -19.063 1 92.08 284 GLN A CA 1
ATOM 2267 C C . GLN A 1 284 ? -13.551 -23.59 -19.557 1 92.08 284 GLN A C 1
ATOM 2269 O O . GLN A 1 284 ? -13.882 -24.025 -20.662 1 92.08 284 GLN A O 1
ATOM 2274 N N . ARG A 1 285 ? -12.7 -24.248 -18.806 1 92.68 285 ARG A N 1
ATOM 2275 C CA . ARG A 1 285 ? -12.17 -25.573 -19.111 1 92.68 285 ARG A CA 1
ATOM 2276 C C . ARG A 1 285 ? -12.215 -26.477 -17.884 1 92.68 285 ARG A C 1
ATOM 2278 O O . ARG A 1 285 ? -12.077 -26.006 -16.754 1 92.68 285 ARG A O 1
ATOM 2285 N N . ILE A 1 286 ? -12.445 -27.685 -18.079 1 92.96 286 ILE A N 1
ATOM 2286 C CA . ILE A 1 286 ? -12.292 -28.7 -17.042 1 92.96 286 ILE A CA 1
ATOM 2287 C C . ILE A 1 286 ? -11.053 -29.545 -17.327 1 92.96 286 ILE A C 1
ATOM 2289 O O . ILE A 1 286 ? -10.917 -30.113 -18.413 1 92.96 286 ILE A O 1
ATOM 2293 N N . LEU A 1 287 ? -10.178 -29.486 -16.391 1 93.44 287 LEU A N 1
ATOM 2294 C CA . LEU A 1 287 ? -8.933 -30.234 -16.526 1 93.44 287 LEU A CA 1
ATOM 2295 C C . LEU A 1 287 ? -9.018 -31.568 -15.792 1 93.44 287 LEU A C 1
ATOM 2297 O O . LEU A 1 287 ? -9.509 -31.63 -14.663 1 93.44 287 LEU A O 1
ATOM 2301 N N . MET B 1 1 ? -11.925 -5.495 21.106 1 28.51 1 MET B N 1
ATOM 2302 C CA . MET B 1 1 ? -11.096 -4.43 21.664 1 28.51 1 MET B CA 1
ATOM 2303 C C . MET B 1 1 ? -11.074 -3.218 20.739 1 28.51 1 MET B C 1
ATOM 2305 O O . MET B 1 1 ? -10.731 -3.336 19.562 1 28.51 1 MET B O 1
ATOM 2309 N N . LYS B 1 2 ? -11.82 -2.131 20.909 1 37.27 2 LYS B N 1
ATOM 2310 C CA . LYS B 1 2 ? -12.033 -0.829 20.284 1 37.27 2 LYS B CA 1
ATOM 2311 C C . LYS B 1 2 ? -10.716 -0.227 19.804 1 37.27 2 LYS B C 1
ATOM 2313 O O . LYS B 1 2 ? -9.755 -0.133 20.57 1 37.27 2 LYS B O 1
ATOM 2318 N N . LYS B 1 3 ? -10.335 -0.253 18.572 1 47.81 3 LYS B N 1
ATOM 2319 C CA . LYS B 1 3 ? -9.152 0.212 17.853 1 47.81 3 LYS B CA 1
ATOM 2320 C C . LYS B 1 3 ? -8.605 1.497 18.469 1 47.81 3 LYS B C 1
ATOM 2322 O O . LYS B 1 3 ? -9.325 2.489 18.59 1 47.81 3 LYS B O 1
ATOM 2327 N N . GLU B 1 4 ? -7.676 1.377 19.498 1 55.84 4 GLU B N 1
ATOM 2328 C CA . GLU B 1 4 ? -6.86 2.386 20.165 1 55.84 4 GLU B CA 1
ATOM 2329 C C . GLU B 1 4 ? -6.469 3.505 19.204 1 55.84 4 GLU B C 1
ATOM 2331 O O . GLU B 1 4 ? -6.079 3.243 18.064 1 55.84 4 GLU B O 1
ATOM 2336 N N . PHE B 1 5 ? -7.276 4.503 19.253 1 71.55 5 PHE B N 1
ATOM 2337 C CA . PHE B 1 5 ? -7.072 5.779 18.577 1 71.55 5 PHE B CA 1
ATOM 2338 C C . PHE B 1 5 ? -5.705 6.36 18.919 1 71.55 5 PHE B C 1
ATOM 2340 O O . PHE B 1 5 ? -5.334 6.441 20.091 1 71.55 5 PHE B O 1
ATOM 2347 N N . ASN B 1 6 ? -4.806 6.301 17.944 1 88.41 6 ASN B N 1
ATOM 2348 C CA . ASN B 1 6 ? -3.505 6.945 18.082 1 88.41 6 ASN B CA 1
ATOM 2349 C C . ASN B 1 6 ? -3.644 8.45 18.297 1 88.41 6 ASN B C 1
ATOM 2351 O O . ASN B 1 6 ? -3.854 9.201 17.342 1 88.41 6 ASN B O 1
ATOM 2355 N N . VAL B 1 7 ? -3.565 8.874 19.659 1 93.34 7 VAL B N 1
ATOM 2356 C CA . VAL B 1 7 ? -3.833 10.269 19.993 1 93.34 7 VAL B CA 1
ATOM 2357 C C . VAL B 1 7 ? -2.612 11.124 19.662 1 93.34 7 VAL B C 1
ATOM 2359 O O . VAL B 1 7 ? -2.737 12.179 19.035 1 93.34 7 VAL B O 1
ATOM 2362 N N . HIS B 1 8 ? -1.458 10.585 20.122 1 96.7 8 HIS B N 1
ATOM 2363 C CA . HIS B 1 8 ? -0.288 11.453 20.045 1 96.7 8 HIS B CA 1
ATOM 2364 C C . HIS B 1 8 ? 0.975 10.651 19.752 1 96.7 8 HIS B C 1
ATOM 2366 O O . HIS B 1 8 ? 1.156 9.553 20.284 1 96.7 8 HIS B O 1
ATOM 2372 N N . LYS B 1 9 ? 1.846 11.178 18.937 1 97.68 9 LYS B N 1
ATOM 2373 C CA . LYS B 1 9 ? 3.194 10.678 18.681 1 97.68 9 LYS B CA 1
ATOM 2374 C C . LYS B 1 9 ? 4.217 11.81 18.721 1 97.68 9 LYS B C 1
ATOM 2376 O O . LYS B 1 9 ? 3.896 12.956 18.399 1 97.68 9 LYS B O 1
ATOM 2381 N N . THR B 1 10 ? 5.432 11.495 19.176 1 98.5 10 THR B N 1
ATOM 2382 C CA . THR B 1 10 ? 6.55 12.43 19.115 1 98.5 10 THR B CA 1
ATOM 2383 C C . THR B 1 10 ? 7.564 11.993 18.061 1 98.5 10 THR B C 1
ATOM 2385 O O . THR B 1 10 ? 7.993 10.837 18.047 1 98.5 10 THR B O 1
ATOM 2388 N N . LEU B 1 11 ? 7.859 12.829 17.186 1 98.43 11 LEU B N 1
ATOM 2389 C CA . LEU B 1 11 ? 8.874 12.609 16.161 1 98.43 11 LEU B CA 1
ATOM 2390 C C . LEU B 1 11 ? 10.118 13.446 16.44 1 98.43 11 LEU B C 1
ATOM 2392 O O . LEU B 1 11 ? 10.027 14.663 16.614 1 98.43 11 LEU B O 1
ATOM 2396 N N . VAL B 1 12 ? 11.263 12.818 16.517 1 98.38 12 VAL B N 1
ATOM 2397 C CA . VAL B 1 12 ? 12.534 13.525 16.637 1 98.38 12 VAL B CA 1
ATOM 2398 C C . VAL B 1 12 ? 13.278 13.48 15.304 1 98.38 12 VAL B C 1
ATOM 2400 O O . VAL B 1 12 ? 13.675 12.407 14.844 1 98.38 12 VAL B O 1
ATOM 2403 N N . VAL B 1 13 ? 13.439 14.58 14.679 1 98.04 13 VAL B N 1
ATOM 2404 C CA . VAL B 1 13 ? 14.144 14.686 13.406 1 98.04 13 VAL B CA 1
ATOM 2405 C C . VAL B 1 13 ? 15.604 15.061 13.654 1 98.04 13 VAL B C 1
ATOM 2407 O O . VAL B 1 13 ? 15.891 16.042 14.344 1 98.04 13 VAL B O 1
ATOM 2410 N N . PRO B 1 14 ? 16.522 14.324 13.083 1 96.95 14 PRO B N 1
ATOM 2411 C CA . PRO B 1 14 ? 17.939 14.631 13.287 1 96.95 14 PRO B CA 1
ATOM 2412 C C . PRO B 1 14 ? 18.308 16.043 12.836 1 96.95 14 PRO B C 1
ATOM 2414 O O . PRO B 1 14 ? 17.751 16.547 11.858 1 96.95 14 PRO B O 1
ATOM 2417 N N . ASP B 1 15 ? 19.308 16.643 13.433 1 95.95 15 ASP B N 1
ATOM 2418 C CA . ASP B 1 15 ? 19.662 18.04 13.202 1 95.95 15 ASP B CA 1
ATOM 2419 C C . ASP B 1 15 ? 20.341 18.217 11.845 1 95.95 15 ASP B C 1
ATOM 2421 O O . ASP B 1 15 ? 20.398 19.328 11.314 1 95.95 15 ASP B O 1
ATOM 2425 N N . ASP B 1 16 ? 20.855 17.135 11.287 1 95.46 16 ASP B N 1
ATOM 2426 C CA . ASP B 1 16 ? 21.648 17.238 10.066 1 95.46 16 ASP B CA 1
ATOM 2427 C C . ASP B 1 16 ? 20.783 17.015 8.828 1 95.46 16 ASP B C 1
ATOM 2429 O O . ASP B 1 16 ? 21.301 16.895 7.716 1 95.46 16 ASP B O 1
ATOM 2433 N N . VAL B 1 17 ? 19.435 16.895 9.016 1 96.55 17 VAL B N 1
ATOM 2434 C CA . VAL B 1 17 ? 18.534 16.786 7.873 1 96.55 17 VAL B CA 1
ATOM 2435 C C . VAL B 1 17 ? 17.529 17.935 7.896 1 96.55 17 VAL B C 1
ATOM 2437 O O . VAL B 1 17 ? 17.402 18.638 8.901 1 96.55 17 VAL B O 1
ATOM 2440 N N . ASN B 1 18 ? 16.925 18.159 6.811 1 97.26 18 ASN B N 1
ATOM 2441 C CA . ASN B 1 18 ? 15.899 19.194 6.744 1 97.26 18 ASN B CA 1
ATOM 2442 C C . ASN B 1 18 ? 14.509 18.624 7.012 1 97.26 18 ASN B C 1
ATOM 2444 O O . ASN B 1 18 ? 14.27 17.434 6.8 1 97.26 18 ASN B O 1
ATOM 2448 N N . LEU B 1 19 ? 13.694 19.505 7.53 1 98.46 19 LEU B N 1
ATOM 2449 C CA . LEU B 1 19 ? 12.31 19.169 7.848 1 98.46 19 LEU B CA 1
ATOM 2450 C C . LEU B 1 19 ? 11.343 20.056 7.072 1 98.46 19 LEU B C 1
ATOM 2452 O O . LEU B 1 19 ? 11.515 21.277 7.024 1 98.46 19 LEU B O 1
ATOM 2456 N N . PHE B 1 20 ? 10.367 19.379 6.441 1 98.73 20 PHE B N 1
ATOM 2457 C CA . PHE B 1 20 ? 9.358 20.084 5.658 1 98.73 20 PHE B CA 1
ATOM 2458 C C . PHE B 1 20 ? 7.959 19.778 6.178 1 98.73 20 PHE B C 1
ATOM 2460 O O . PHE B 1 20 ? 7.648 18.63 6.501 1 98.73 20 PHE B O 1
ATOM 2467 N N . PHE B 1 21 ? 7.152 20.814 6.354 1 98.88 21 PHE B N 1
ATOM 2468 C CA . PHE B 1 21 ? 5.731 20.665 6.646 1 98.88 21 PHE B CA 1
ATOM 2469 C C . PHE B 1 21 ? 4.895 20.89 5.392 1 98.88 21 PHE B C 1
ATOM 2471 O O . PHE B 1 21 ? 5.102 21.866 4.668 1 98.88 21 PHE B O 1
ATOM 2478 N N . VAL B 1 22 ? 3.95 20.007 5.085 1 98.82 22 VAL B N 1
ATOM 2479 C CA . VAL B 1 22 ? 3.191 20.13 3.845 1 98.82 22 VAL B CA 1
ATOM 2480 C C . VAL B 1 22 ? 1.697 20.181 4.156 1 98.82 22 VAL B C 1
ATOM 2482 O O . VAL B 1 22 ? 1.23 19.535 5.097 1 98.82 22 VAL B O 1
ATOM 2485 N N . GLY B 1 23 ? 0.924 20.961 3.375 1 98.76 23 GLY B N 1
ATOM 2486 C CA . GLY B 1 23 ? -0.517 21.089 3.517 1 98.76 23 GLY B CA 1
ATOM 2487 C C . GLY B 1 23 ? -1.273 19.853 3.07 1 98.76 23 GLY B C 1
ATOM 2488 O O . GLY B 1 23 ? -0.672 18.801 2.838 1 98.76 23 GLY B O 1
ATOM 2489 N N . ASP B 1 24 ? -2.597 19.947 2.945 1 98.75 24 ASP B N 1
ATOM 2490 C CA . ASP B 1 24 ? -3.473 18.844 2.561 1 98.75 24 ASP B CA 1
ATOM 2491 C C . ASP B 1 24 ? -3.121 18.323 1.17 1 98.75 24 ASP B C 1
ATOM 2493 O O . ASP B 1 24 ? -3.168 19.07 0.191 1 98.75 24 ASP B O 1
ATOM 2497 N N . ILE B 1 25 ? -2.851 17.021 1.085 1 98.65 25 ILE B N 1
ATOM 2498 C CA . ILE B 1 25 ? -2.366 16.465 -0.174 1 98.65 25 ILE B CA 1
ATOM 2499 C C . ILE B 1 25 ? -3.548 15.995 -1.019 1 98.65 25 ILE B C 1
ATOM 2501 O O . ILE B 1 25 ? -3.544 16.148 -2.243 1 98.65 25 ILE B O 1
ATOM 2505 N N . HIS B 1 26 ? -4.55 15.291 -0.392 1 98.34 26 HIS B N 1
ATOM 2506 C CA . HIS B 1 26 ? -5.787 14.848 -1.024 1 98.34 26 HIS B CA 1
ATOM 2507 C C . HIS B 1 26 ? -5.503 14.042 -2.287 1 98.34 26 HIS B C 1
ATOM 2509 O O . HIS B 1 26 ? -6.068 14.32 -3.347 1 98.34 26 HIS B O 1
ATOM 2515 N N . GLY B 1 27 ? -4.547 13.087 -2.174 1 97.97 27 GLY B N 1
ATOM 2516 C CA . GLY B 1 27 ? -4.298 12.156 -3.263 1 97.97 27 GLY B CA 1
ATOM 2517 C C . GLY B 1 27 ? -3.574 12.789 -4.436 1 97.97 27 GLY B C 1
ATOM 2518 O O . GLY B 1 27 ? -3.647 12.289 -5.561 1 97.97 27 GLY B O 1
ATOM 2519 N N . CYS B 1 28 ? -2.927 13.892 -4.275 1 97.47 28 CYS B N 1
ATOM 2520 C CA . CYS B 1 28 ? -2.202 14.567 -5.346 1 97.47 28 CYS B CA 1
ATOM 2521 C C . CYS B 1 28 ? -0.697 14.399 -5.177 1 97.47 28 CYS B C 1
ATOM 2523 O O . CYS B 1 28 ? 0.012 15.365 -4.89 1 97.47 28 CYS B O 1
ATOM 2525 N N . ASN B 1 29 ? -0.224 13.254 -5.496 1 97.29 29 ASN B N 1
ATOM 2526 C CA . ASN B 1 29 ? 1.184 12.922 -5.313 1 97.29 29 ASN B CA 1
ATOM 2527 C C . ASN B 1 29 ? 2.081 13.765 -6.217 1 97.29 29 ASN B C 1
ATOM 2529 O O . ASN B 1 29 ? 3.167 14.179 -5.808 1 97.29 29 ASN B O 1
ATOM 2533 N N . ASP B 1 30 ? 1.694 13.959 -7.473 1 95.6 30 ASP B N 1
ATOM 2534 C CA . ASP B 1 30 ? 2.495 14.768 -8.388 1 95.6 30 ASP B CA 1
ATOM 2535 C C . ASP B 1 30 ? 2.694 16.18 -7.842 1 95.6 30 ASP B C 1
ATOM 2537 O O . ASP B 1 30 ? 3.795 16.73 -7.915 1 95.6 30 ASP B O 1
ATOM 2541 N N . LEU B 1 31 ? 1.646 16.743 -7.301 1 95.95 31 LEU B N 1
ATOM 2542 C CA . LEU B 1 31 ? 1.73 18.077 -6.716 1 95.95 31 LEU B CA 1
ATOM 2543 C C . LEU B 1 31 ? 2.671 18.086 -5.516 1 95.95 31 LEU B C 1
ATOM 2545 O O . LEU B 1 31 ? 3.408 19.052 -5.306 1 95.95 31 LEU B O 1
ATOM 2549 N N . LEU B 1 32 ? 2.614 17.04 -4.7 1 97.67 32 LEU B N 1
ATOM 2550 C CA . LEU B 1 32 ? 3.523 16.897 -3.568 1 97.67 32 LEU B CA 1
ATOM 2551 C C . LEU B 1 32 ? 4.975 16.891 -4.033 1 97.67 32 LEU B C 1
ATOM 2553 O O . LEU B 1 32 ? 5.811 17.611 -3.482 1 97.67 32 LEU B O 1
ATOM 2557 N N . GLU B 1 33 ? 5.23 16.108 -5.026 1 96.22 33 GLU B N 1
ATOM 2558 C CA . GLU B 1 33 ? 6.59 16.016 -5.547 1 96.22 33 GLU B CA 1
ATOM 2559 C C . GLU B 1 33 ? 7.068 17.363 -6.083 1 96.22 33 GLU B C 1
ATOM 2561 O O . GLU B 1 33 ? 8.209 17.762 -5.845 1 96.22 33 GLU B O 1
ATOM 2566 N N . ASP B 1 34 ? 6.201 18.022 -6.802 1 95.84 34 ASP B N 1
ATOM 2567 C CA . ASP B 1 34 ? 6.539 19.332 -7.349 1 95.84 34 ASP B CA 1
ATOM 2568 C C . ASP B 1 34 ? 6.837 20.333 -6.235 1 95.84 34 ASP B C 1
ATOM 2570 O O . ASP B 1 34 ? 7.812 21.084 -6.312 1 95.84 34 ASP B O 1
ATOM 2574 N N . ALA B 1 35 ? 5.999 20.385 -5.211 1 97.17 35 ALA B N 1
ATOM 2575 C CA . ALA B 1 35 ? 6.169 21.322 -4.103 1 97.17 35 ALA B CA 1
ATOM 2576 C C . ALA B 1 35 ? 7.474 21.059 -3.358 1 97.17 35 ALA B C 1
ATOM 2578 O O . ALA B 1 35 ? 8.186 21.996 -2.989 1 97.17 35 ALA B O 1
ATOM 2579 N N . LEU B 1 36 ? 7.764 19.798 -3.122 1 97.4 36 LEU B N 1
ATOM 2580 C CA . LEU B 1 36 ? 8.995 19.423 -2.435 1 97.4 36 LEU B CA 1
ATOM 2581 C C . LEU B 1 36 ? 10.217 19.797 -3.267 1 97.4 36 LEU B C 1
ATOM 2583 O O . LEU B 1 36 ? 11.221 20.266 -2.726 1 97.4 36 LEU B O 1
ATOM 2587 N N . GLN B 1 37 ? 10.065 19.55 -4.527 1 95.44 37 GLN B N 1
ATOM 2588 C CA . GLN B 1 37 ? 11.156 19.939 -5.414 1 95.44 37 GLN B CA 1
ATOM 2589 C C . GLN B 1 37 ? 11.413 21.442 -5.343 1 95.44 37 GLN B C 1
ATOM 2591 O O . GLN B 1 37 ? 12.563 21.878 -5.261 1 95.44 37 GLN B O 1
ATOM 2596 N N . LEU B 1 38 ? 10.397 22.244 -5.375 1 94.92 38 LEU B N 1
ATOM 2597 C CA . LEU B 1 38 ? 10.506 23.694 -5.256 1 94.92 38 LEU B CA 1
ATOM 2598 C C . LEU B 1 38 ? 11.221 24.081 -3.965 1 94.92 38 LEU B C 1
ATOM 2600 O O . LEU B 1 38 ? 11.958 25.069 -3.931 1 94.92 38 LEU B O 1
ATOM 2604 N N . ALA B 1 39 ? 11.032 23.287 -2.913 1 96.4 39 ALA B N 1
ATOM 2605 C CA . ALA B 1 39 ? 11.545 23.619 -1.586 1 96.4 39 ALA B CA 1
ATOM 2606 C C . ALA B 1 39 ? 12.967 23.097 -1.401 1 96.4 39 ALA B C 1
ATOM 2608 O O . ALA B 1 39 ? 13.593 23.339 -0.367 1 96.4 39 ALA B O 1
ATOM 2609 N N . GLY B 1 40 ? 13.507 22.335 -2.399 1 95.81 40 GLY B N 1
ATOM 2610 C CA . GLY B 1 40 ? 14.863 21.816 -2.314 1 95.81 40 GLY B CA 1
ATOM 2611 C C . GLY B 1 40 ? 14.968 20.55 -1.486 1 95.81 40 GLY B C 1
ATOM 2612 O O . GLY B 1 40 ? 16.006 20.284 -0.877 1 95.81 40 GLY B O 1
ATOM 2613 N N . TYR B 1 41 ? 13.885 19.783 -1.448 1 96.2 41 TYR B N 1
ATOM 2614 C CA . TYR B 1 41 ? 13.808 18.519 -0.724 1 96.2 41 TYR B CA 1
ATOM 2615 C C . TYR B 1 41 ? 14.809 17.512 -1.276 1 96.2 41 TYR B C 1
ATOM 2617 O O . TYR B 1 41 ? 14.931 17.352 -2.493 1 96.2 41 TYR B O 1
ATOM 2625 N N . ASN B 1 42 ? 15.58 16.912 -0.35 1 96.27 42 ASN B N 1
ATOM 2626 C CA . ASN B 1 42 ? 16.466 15.799 -0.673 1 96.27 42 ASN B CA 1
ATOM 2627 C C . ASN B 1 42 ? 15.866 14.463 -0.245 1 96.27 42 ASN B C 1
ATOM 2629 O O . ASN B 1 42 ? 15.861 14.132 0.942 1 96.27 42 ASN B O 1
ATOM 2633 N N . GLY B 1 43 ? 15.526 13.664 -1.189 1 92.63 43 GLY B N 1
ATOM 2634 C CA . GLY B 1 43 ? 14.816 12.418 -0.95 1 92.63 43 GLY B CA 1
ATOM 2635 C C . GLY B 1 43 ? 15.667 11.368 -0.262 1 92.63 43 GLY B C 1
ATOM 2636 O O . GLY B 1 43 ? 15.152 10.346 0.196 1 92.63 43 GLY B O 1
ATOM 2637 N N . LYS B 1 44 ? 16.895 11.583 -0.089 1 92.05 44 LYS B N 1
ATOM 2638 C CA . LYS B 1 44 ? 17.787 10.598 0.515 1 92.05 44 LYS B CA 1
ATOM 2639 C C . LYS B 1 44 ? 17.896 10.807 2.023 1 92.05 44 LYS B C 1
ATOM 2641 O O . LYS B 1 44 ? 18.331 9.911 2.75 1 92.05 44 LYS B O 1
ATOM 2646 N N . LYS B 1 45 ? 17.425 12.043 2.538 1 94.65 45 LYS B N 1
ATOM 2647 C CA . LYS B 1 45 ? 17.726 12.245 3.953 1 94.65 45 LYS B CA 1
ATOM 2648 C C . LYS B 1 45 ? 16.641 13.075 4.633 1 94.65 45 LYS B C 1
ATOM 2650 O O . LYS B 1 45 ? 16.386 12.913 5.828 1 94.65 45 LYS B O 1
ATOM 2655 N N . ASP B 1 46 ? 15.957 13.965 3.943 1 97.81 46 ASP B N 1
ATOM 2656 C CA . ASP B 1 46 ? 15.083 14.959 4.557 1 97.81 46 ASP B CA 1
ATOM 2657 C C . ASP B 1 46 ? 13.761 14.333 4.997 1 97.81 46 ASP B C 1
ATOM 2659 O O . ASP B 1 46 ? 13.38 13.268 4.506 1 97.81 46 ASP B O 1
ATOM 2663 N N . CYS B 1 47 ? 13.086 15.007 5.943 1 98.34 47 CYS B N 1
ATOM 2664 C CA . CYS B 1 47 ? 11.841 14.517 6.525 1 98.34 47 CYS B CA 1
ATOM 2665 C C . CYS B 1 47 ? 10.666 15.4 6.122 1 98.34 47 CYS B C 1
ATOM 2667 O O . CYS B 1 47 ? 10.823 16.61 5.952 1 98.34 47 CYS B O 1
ATOM 2669 N N . VAL B 1 48 ? 9.512 14.78 5.935 1 98.77 48 VAL B N 1
ATOM 2670 C CA . VAL B 1 48 ? 8.294 15.478 5.539 1 98.77 48 VAL B CA 1
ATOM 2671 C C . VAL B 1 48 ? 7.176 15.173 6.534 1 98.77 48 VAL B C 1
ATOM 2673 O O . VAL B 1 48 ? 6.953 14.013 6.889 1 98.77 48 VAL B O 1
ATOM 2676 N N . VAL B 1 49 ? 6.479 16.181 7.019 1 98.9 49 VAL B N 1
ATOM 2677 C CA . VAL B 1 49 ? 5.333 16.032 7.909 1 98.9 49 VAL B CA 1
ATOM 2678 C C . VAL B 1 49 ? 4.099 16.67 7.275 1 98.9 49 VAL B C 1
ATOM 2680 O O . VAL B 1 49 ? 4.107 17.858 6.946 1 98.9 49 VAL B O 1
ATOM 2683 N N . CYS B 1 50 ? 3.073 15.882 7.056 1 98.9 50 CYS B N 1
ATOM 2684 C CA . CYS B 1 50 ? 1.83 16.376 6.475 1 98.9 50 CYS B CA 1
ATOM 2685 C C . CYS B 1 50 ? 0.826 16.737 7.564 1 98.9 50 CYS B C 1
ATOM 2687 O O . CYS B 1 50 ? 0.721 16.039 8.574 1 98.9 50 CYS B O 1
ATOM 2689 N N . VAL B 1 51 ? -0.012 17.747 7.304 1 98.87 51 VAL B N 1
ATOM 2690 C CA . VAL B 1 51 ? -0.988 18.233 8.275 1 98.87 51 VAL B CA 1
ATOM 2691 C C . VAL B 1 51 ? -2.286 17.441 8.143 1 98.87 51 VAL B C 1
ATOM 2693 O O . VAL B 1 51 ? -3.313 17.822 8.709 1 98.87 51 VAL B O 1
ATOM 2696 N N . GLY B 1 52 ? -2.279 16.399 7.381 1 98.41 52 GLY B N 1
ATOM 2697 C CA . GLY B 1 52 ? -3.439 15.531 7.257 1 98.41 52 GLY B CA 1
ATOM 2698 C C . GLY B 1 52 ? -4.118 15.632 5.905 1 98.41 52 GLY B C 1
ATOM 2699 O O . GLY B 1 52 ? -3.608 16.29 4.995 1 98.41 52 GLY B O 1
ATOM 2700 N N . ASP B 1 53 ? -5.233 14.802 5.781 1 98.61 53 ASP B N 1
ATOM 2701 C CA . ASP B 1 53 ? -5.976 14.682 4.531 1 98.61 53 ASP B CA 1
ATOM 2702 C C . ASP B 1 53 ? -5.07 14.211 3.396 1 98.61 53 ASP B C 1
ATOM 2704 O O . ASP B 1 53 ? -4.924 14.901 2.384 1 98.61 53 ASP B O 1
ATOM 2708 N N . LEU B 1 54 ? -4.581 13.05 3.531 1 98.66 54 LEU B N 1
ATOM 2709 C CA . LEU B 1 54 ? -3.712 12.401 2.555 1 98.66 54 LEU B CA 1
ATOM 2710 C C . LEU B 1 54 ? -4.503 11.966 1.326 1 98.66 54 LEU B C 1
ATOM 2712 O O . LEU B 1 54 ? -3.979 11.976 0.21 1 98.66 54 LEU B O 1
ATOM 2716 N N . ILE B 1 55 ? -5.794 11.632 1.568 1 98.33 55 ILE B N 1
ATOM 2717 C CA . ILE B 1 55 ? -6.536 10.931 0.527 1 98.33 55 ILE B CA 1
ATOM 2718 C C . ILE B 1 55 ? -7.768 11.744 0.134 1 98.33 55 ILE B C 1
ATOM 2720 O O . ILE B 1 55 ? -8.085 12.749 0.773 1 98.33 55 ILE B O 1
ATOM 2724 N N . ASP B 1 56 ? -8.438 11.261 -0.999 1 96.97 56 ASP B N 1
ATOM 2725 C CA . ASP B 1 56 ? -9.719 11.727 -1.522 1 96.97 56 ASP B CA 1
ATOM 2726 C C . ASP B 1 56 ? -9.526 12.9 -2.481 1 96.97 56 ASP B C 1
ATOM 2728 O O . ASP B 1 56 ? -8.56 13.656 -2.36 1 96.97 56 ASP B O 1
ATOM 2732 N N . ARG B 1 57 ? -10.396 12.998 -3.468 1 95.31 57 ARG B N 1
ATOM 2733 C CA . ARG B 1 57 ? -10.577 14.094 -4.414 1 95.31 57 ARG B CA 1
ATOM 2734 C C . ARG B 1 57 ? -9.565 14.007 -5.552 1 95.31 57 ARG B C 1
ATOM 2736 O O . ARG B 1 57 ? -9.919 14.183 -6.72 1 95.31 57 ARG B O 1
ATOM 2743 N N . GLY B 1 58 ? -8.302 13.771 -5.201 1 95.67 58 GLY B N 1
ATOM 2744 C CA . GLY B 1 58 ? -7.314 13.525 -6.238 1 95.67 58 GLY B CA 1
ATOM 2745 C C . GLY B 1 58 ? -7.328 12.096 -6.748 1 95.67 58 GLY B C 1
ATOM 2746 O O . GLY B 1 58 ? -8.137 11.28 -6.302 1 95.67 58 GLY B O 1
ATOM 2747 N N . THR B 1 59 ? -6.359 11.715 -7.662 1 95.1 59 THR B N 1
ATOM 2748 C CA . THR B 1 59 ? -6.433 10.43 -8.349 1 95.1 59 THR B CA 1
ATOM 2749 C C . THR B 1 59 ? -5.284 9.522 -7.922 1 95.1 59 THR B C 1
ATOM 2751 O O . THR B 1 59 ? -5.222 8.359 -8.327 1 95.1 59 THR B O 1
ATOM 2754 N N . GLN B 1 60 ? -4.321 9.952 -7.199 1 97.29 60 GLN B N 1
ATOM 2755 C CA . GLN B 1 60 ? -3.121 9.194 -6.861 1 97.29 60 GLN B CA 1
ATOM 2756 C C . GLN B 1 60 ? -3.108 8.814 -5.383 1 97.29 60 GLN B C 1
ATOM 2758 O O . GLN B 1 60 ? -2.085 8.954 -4.71 1 97.29 60 GLN B O 1
ATOM 2763 N N . ASN B 1 61 ? -4.328 8.431 -4.907 1 98.04 61 ASN B N 1
ATOM 2764 C CA . ASN B 1 61 ? -4.521 8.128 -3.493 1 98.04 61 ASN B CA 1
ATOM 2765 C C . ASN B 1 61 ? -3.593 7.01 -3.026 1 98.04 61 ASN B C 1
ATOM 2767 O O . ASN B 1 61 ? -2.96 7.121 -1.975 1 98.04 61 ASN B O 1
ATOM 2771 N N . LEU B 1 62 ? -3.409 5.928 -3.8 1 97.82 62 LEU B N 1
ATOM 2772 C CA . LEU B 1 62 ? -2.598 4.787 -3.388 1 97.82 62 LEU B CA 1
ATOM 2773 C C . LEU B 1 62 ? -1.117 5.149 -3.376 1 97.82 62 LEU B C 1
ATOM 2775 O O . LEU B 1 62 ? -0.356 4.644 -2.547 1 97.82 62 LEU B O 1
ATOM 2779 N N . GLN B 1 63 ? -0.676 6.033 -4.296 1 97.59 63 GLN B N 1
ATOM 2780 C CA . GLN B 1 63 ? 0.703 6.509 -4.283 1 97.59 63 GLN B CA 1
ATOM 2781 C C . GLN B 1 63 ? 1.009 7.274 -2.998 1 97.59 63 GLN B C 1
ATOM 2783 O O . GLN B 1 63 ? 2.044 7.051 -2.368 1 97.59 63 GLN B O 1
ATOM 2788 N N . VAL B 1 64 ? 0.1 8.155 -2.649 1 98.51 64 VAL B N 1
ATOM 2789 C CA . VAL B 1 64 ? 0.273 8.94 -1.431 1 98.51 64 VAL B CA 1
ATOM 2790 C C . VAL B 1 64 ? 0.289 8.014 -0.217 1 98.51 64 VAL B C 1
ATOM 2792 O O . VAL B 1 64 ? 1.164 8.124 0.645 1 98.51 64 VAL B O 1
ATOM 2795 N N . LEU B 1 65 ? -0.655 7.101 -0.173 1 98.52 65 LEU B N 1
ATOM 2796 C CA . LEU B 1 65 ? -0.729 6.168 0.946 1 98.52 65 LEU B CA 1
ATOM 2797 C C . LEU B 1 65 ? 0.533 5.316 1.029 1 98.52 65 LEU B C 1
ATOM 2799 O O . LEU B 1 65 ? 1.046 5.062 2.121 1 98.52 65 LEU B O 1
ATOM 2803 N N . ALA B 1 66 ? 1.038 4.825 -0.106 1 98.1 66 ALA B N 1
ATOM 2804 C CA . ALA B 1 66 ? 2.269 4.038 -0.101 1 98.1 66 ALA B CA 1
ATOM 2805 C C . ALA B 1 66 ? 3.412 4.812 0.547 1 98.1 66 ALA B C 1
ATOM 2807 O O . ALA B 1 66 ? 4.157 4.265 1.364 1 98.1 66 ALA B O 1
ATOM 2808 N N . LYS B 1 67 ? 3.547 6.084 0.213 1 97.49 67 LYS B N 1
ATOM 2809 C CA . LYS B 1 67 ? 4.616 6.925 0.742 1 97.49 67 LYS B CA 1
ATOM 2810 C C . LYS B 1 67 ? 4.495 7.083 2.255 1 97.49 67 LYS B C 1
ATOM 2812 O O . LYS B 1 67 ? 5.473 6.903 2.983 1 97.49 67 LYS B O 1
ATOM 2817 N N . PHE B 1 68 ? 3.353 7.359 2.729 1 98.43 68 PHE B N 1
ATOM 2818 C CA . PHE B 1 68 ? 3.192 7.739 4.128 1 98.43 68 PHE B CA 1
ATOM 2819 C C . PHE B 1 68 ? 3.05 6.505 5.011 1 98.43 68 PHE B C 1
ATOM 2821 O O . PHE B 1 68 ? 3.231 6.583 6.228 1 98.43 68 PHE B O 1
ATOM 2828 N N . LEU B 1 69 ? 2.712 5.334 4.436 1 98.06 69 LEU B N 1
ATOM 2829 C CA . LEU B 1 69 ? 2.572 4.121 5.234 1 98.06 69 LEU B CA 1
ATOM 2830 C C . LEU B 1 69 ? 3.864 3.311 5.223 1 98.06 69 LEU B C 1
ATOM 2832 O O . LEU B 1 69 ? 4.123 2.535 6.146 1 98.06 69 LEU B O 1
ATOM 2836 N N . TYR B 1 70 ? 4.724 3.572 4.19 1 97.55 70 TYR B N 1
ATOM 2837 C CA . TYR B 1 70 ? 5.87 2.677 4.065 1 97.55 70 TYR B CA 1
ATOM 2838 C C . TYR B 1 70 ? 7.179 3.448 4.177 1 97.55 70 TYR B C 1
ATOM 2840 O O . TYR B 1 70 ? 8.242 2.854 4.37 1 97.55 70 TYR B O 1
ATOM 2848 N N . ASN B 1 71 ? 7.215 4.771 4.023 1 96.91 71 ASN B N 1
ATOM 2849 C CA . ASN B 1 71 ? 8.427 5.575 4.131 1 96.91 71 ASN B CA 1
ATOM 2850 C C . ASN B 1 71 ? 8.562 6.203 5.515 1 96.91 71 ASN B C 1
ATOM 2852 O O . ASN B 1 71 ? 7.77 7.071 5.888 1 96.91 71 ASN B O 1
ATOM 2856 N N . PRO B 1 72 ? 9.505 5.873 6.284 1 95.35 72 PRO B N 1
ATOM 2857 C CA . PRO B 1 72 ? 9.635 6.365 7.658 1 95.35 72 PRO B CA 1
ATOM 2858 C C . PRO B 1 72 ? 9.933 7.861 7.723 1 95.35 72 PRO B C 1
ATOM 2860 O O . PRO B 1 72 ? 9.783 8.479 8.78 1 95.35 72 PRO B O 1
ATOM 2863 N N . ARG B 1 73 ? 10.346 8.426 6.655 1 97.37 73 ARG B N 1
ATOM 2864 C CA . ARG B 1 73 ? 10.668 9.849 6.667 1 97.37 73 ARG B CA 1
ATOM 2865 C C . ARG B 1 73 ? 9.44 10.692 6.34 1 97.37 73 ARG B C 1
ATOM 2867 O O . ARG B 1 73 ? 9.502 11.923 6.363 1 97.37 73 ARG B O 1
ATOM 2874 N N . PHE B 1 74 ? 8.382 10.053 5.982 1 98.46 74 PHE B N 1
ATOM 2875 C CA . PHE B 1 74 ? 7.103 10.717 5.76 1 98.46 74 PHE B CA 1
ATOM 2876 C C . PHE B 1 74 ? 6.137 10.428 6.903 1 98.46 74 PHE B C 1
ATOM 2878 O O . PHE B 1 74 ? 5.824 9.268 7.18 1 98.46 74 PHE B O 1
ATOM 2885 N N . CYS B 1 75 ? 5.665 11.464 7.581 1 98.53 75 CYS B N 1
ATOM 2886 C CA . CYS B 1 75 ? 4.72 11.364 8.688 1 98.53 75 CYS B CA 1
ATOM 2887 C C . CYS B 1 75 ? 3.533 12.296 8.477 1 98.53 75 CYS B C 1
ATOM 2889 O O . CYS B 1 75 ? 3.628 13.27 7.728 1 98.53 75 CYS B O 1
ATOM 2891 N N . SER B 1 76 ? 2.438 11.949 9.085 1 98.77 76 SER B N 1
ATOM 2892 C CA . SER B 1 76 ? 1.249 12.787 8.963 1 98.77 76 SER B CA 1
ATOM 2893 C C . SER B 1 76 ? 0.365 12.674 10.201 1 98.77 76 SER B C 1
ATOM 2895 O O . SER B 1 76 ? 0.321 11.624 10.846 1 98.77 76 SER B O 1
ATOM 2897 N N . VAL B 1 77 ? -0.285 13.698 10.54 1 98.62 77 VAL B N 1
ATOM 2898 C CA . VAL B 1 77 ? -1.462 13.561 11.392 1 98.62 77 VAL B CA 1
ATOM 2899 C C . VAL B 1 77 ? -2.666 13.147 10.549 1 98.62 77 VAL B C 1
ATOM 2901 O O . VAL B 1 77 ? -2.633 13.244 9.32 1 98.62 77 VAL B O 1
ATOM 2904 N N . ARG B 1 78 ? -3.698 12.643 11.178 1 97.14 78 ARG B N 1
ATOM 2905 C CA . ARG B 1 78 ? -4.897 12.279 10.43 1 97.14 78 ARG B CA 1
ATOM 2906 C C . ARG B 1 78 ? -5.782 13.497 10.188 1 97.14 78 ARG B C 1
ATOM 2908 O O . ARG B 1 78 ? -5.939 14.342 11.072 1 97.14 78 ARG B O 1
ATOM 2915 N N . GLY B 1 79 ? -6.266 13.739 9.042 1 97.25 79 GLY B N 1
ATOM 2916 C CA . GLY B 1 79 ? -7.296 14.71 8.706 1 97.25 79 GLY B CA 1
ATOM 2917 C C . GLY B 1 79 ? -8.696 14.128 8.735 1 97.25 79 GLY B C 1
ATOM 2918 O O . GLY B 1 79 ? -8.878 12.947 9.039 1 97.25 79 GLY B O 1
ATOM 2919 N N . ASN B 1 80 ? -9.675 14.895 8.512 1 96.06 80 ASN B N 1
ATOM 2920 C CA . ASN B 1 80 ? -11.047 14.402 8.563 1 96.06 80 ASN B CA 1
ATOM 2921 C C . ASN B 1 80 ? -11.327 13.406 7.441 1 96.06 80 ASN B C 1
ATOM 2923 O O . ASN B 1 80 ? -12.131 12.487 7.608 1 96.06 80 ASN B O 1
ATOM 2927 N N . HIS B 1 81 ? -10.726 13.551 6.293 1 97.23 81 HIS B N 1
ATOM 2928 C CA . HIS B 1 81 ? -10.889 12.582 5.215 1 97.23 81 HIS B CA 1
ATOM 2929 C C . HIS B 1 81 ? -10.231 11.252 5.566 1 97.23 81 HIS B C 1
ATOM 2931 O O . HIS B 1 81 ? -10.766 10.187 5.248 1 97.23 81 HIS B O 1
ATOM 2937 N N . ASP B 1 82 ? -9.117 11.301 6.191 1 96.99 82 ASP B N 1
ATOM 2938 C CA . ASP B 1 82 ? -8.474 10.09 6.694 1 96.99 82 ASP B CA 1
ATOM 2939 C C . ASP B 1 82 ? -9.343 9.403 7.745 1 96.99 82 ASP B C 1
ATOM 2941 O O . ASP B 1 82 ? -9.495 8.18 7.73 1 96.99 82 ASP B O 1
ATOM 2945 N N . GLN B 1 83 ? -9.905 10.244 8.567 1 94.69 83 GLN B N 1
ATOM 2946 C CA . GLN B 1 83 ? -10.755 9.756 9.648 1 94.69 83 GLN B CA 1
ATOM 2947 C C . GLN B 1 83 ? -11.977 9.026 9.101 1 94.69 83 GLN B C 1
ATOM 2949 O O . GLN B 1 83 ? -12.413 8.022 9.668 1 94.69 83 GLN B O 1
ATOM 2954 N N . PHE B 1 84 ? -12.584 9.556 8.015 1 93.9 84 PHE B N 1
ATOM 2955 C CA . PHE B 1 84 ? -13.713 8.865 7.403 1 93.9 84 PHE B CA 1
ATOM 2956 C C . PHE B 1 84 ? -13.363 7.412 7.107 1 93.9 84 PHE B C 1
ATOM 2958 O O . PHE B 1 84 ? -14.126 6.503 7.441 1 93.9 84 PHE B O 1
ATOM 2965 N N . MET B 1 85 ? -12.219 7.189 6.505 1 94.76 85 MET B N 1
ATOM 2966 C CA . MET B 1 85 ? -11.778 5.846 6.141 1 94.76 85 MET B CA 1
ATOM 2967 C C . MET B 1 85 ? -11.501 5.008 7.384 1 94.76 85 MET B C 1
ATOM 2969 O O . MET B 1 85 ? -11.941 3.861 7.476 1 94.76 85 MET B O 1
ATOM 2973 N N . ILE B 1 86 ? -10.819 5.608 8.362 1 93.91 86 ILE B N 1
ATOM 2974 C CA . ILE B 1 86 ? -10.353 4.911 9.556 1 93.91 86 ILE B CA 1
ATOM 2975 C C . ILE B 1 86 ? -11.55 4.404 10.357 1 93.91 86 ILE B C 1
ATOM 2977 O O . ILE B 1 86 ? -11.54 3.274 10.852 1 93.91 86 ILE B O 1
ATOM 2981 N N . VAL B 1 87 ? -12.623 5.177 10.418 1 91.15 87 VAL B N 1
ATOM 2982 C CA . VAL B 1 87 ? -13.73 4.808 11.294 1 91.15 87 VAL B CA 1
ATOM 2983 C C . VAL B 1 87 ? -14.819 4.108 10.483 1 91.15 87 VAL B C 1
ATOM 2985 O O . VAL B 1 87 ? -15.826 3.664 11.038 1 91.15 87 VAL B O 1
ATOM 2988 N N . GLY B 1 88 ? -14.694 4.075 9.142 1 90.5 88 GLY B N 1
ATOM 2989 C CA . GLY B 1 88 ? -15.649 3.391 8.284 1 90.5 88 GLY B CA 1
ATOM 2990 C C . GLY B 1 88 ? -16.95 4.152 8.114 1 90.5 88 GLY B C 1
ATOM 2991 O O . GLY B 1 88 ? -18.026 3.551 8.068 1 90.5 88 GLY B O 1
ATOM 2992 N N . ASP B 1 89 ? -16.836 5.461 8.265 1 89.47 89 ASP B N 1
ATOM 2993 C CA . ASP B 1 89 ? -17.998 6.294 7.97 1 89.47 89 ASP B CA 1
ATOM 2994 C C . ASP B 1 89 ? -18.238 6.39 6.465 1 89.47 89 ASP B C 1
ATOM 2996 O O . ASP B 1 89 ? -18.036 7.448 5.865 1 89.47 89 ASP B O 1
ATOM 3000 N N . TRP B 1 90 ? -18.716 5.325 5.883 1 88.7 90 TRP B N 1
ATOM 3001 C CA . TRP B 1 90 ? -18.76 5.115 4.439 1 88.7 90 TRP B CA 1
ATOM 3002 C C . TRP B 1 90 ? -19.641 6.16 3.764 1 88.7 90 TRP B C 1
ATOM 3004 O O . TRP B 1 90 ? -19.261 6.734 2.741 1 88.7 90 TRP B O 1
ATOM 3014 N N . ALA B 1 91 ? -20.841 6.41 4.275 1 86.56 91 ALA B N 1
ATOM 3015 C CA . ALA B 1 91 ? -21.773 7.351 3.659 1 86.56 91 ALA B CA 1
ATOM 3016 C C . ALA B 1 91 ? -21.136 8.728 3.498 1 86.56 91 ALA B C 1
ATOM 3018 O O . ALA B 1 91 ? -21.094 9.274 2.393 1 86.56 91 ALA B O 1
ATOM 3019 N N . ASN B 1 92 ? -20.611 9.265 4.598 1 88.36 92 ASN B N 1
ATOM 3020 C CA . ASN B 1 92 ? -19.969 10.574 4.55 1 88.36 92 ASN B CA 1
ATOM 3021 C C . ASN B 1 92 ? -18.7 10.545 3.704 1 88.36 92 ASN B C 1
ATOM 3023 O O . ASN B 1 92 ? -18.406 11.501 2.984 1 88.36 92 ASN B O 1
ATOM 3027 N N . TRP B 1 93 ? -18.019 9.436 3.836 1 92.56 93 TRP B N 1
ATOM 3028 C CA . TRP B 1 93 ? -16.766 9.307 3.1 1 92.56 93 TRP B CA 1
ATOM 3029 C C . TRP B 1 93 ? -17.011 9.347 1.595 1 92.56 93 TRP B C 1
ATOM 3031 O O . TRP B 1 93 ? -16.335 10.081 0.87 1 92.56 93 TRP B O 1
ATOM 3041 N N . MET B 1 94 ? -17.971 8.612 1.103 1 90.21 94 MET B N 1
ATOM 3042 C CA . MET B 1 94 ? -18.275 8.556 -0.324 1 90.21 94 MET B CA 1
ATOM 3043 C C . MET B 1 94 ? -18.714 9.922 -0.84 1 90.21 94 MET B C 1
ATOM 3045 O O . MET B 1 94 ? -18.316 10.335 -1.931 1 90.21 94 MET B O 1
ATOM 3049 N N . TYR B 1 95 ? -19.46 10.659 -0.056 1 87.52 95 TYR B N 1
ATOM 3050 C CA . TYR B 1 95 ? -19.936 11.988 -0.421 1 87.52 95 TYR B CA 1
ATOM 3051 C C . TYR B 1 95 ? -18.777 12.971 -0.534 1 87.52 95 TYR B C 1
ATOM 3053 O O . TYR B 1 95 ? -18.883 13.99 -1.221 1 87.52 95 TYR B O 1
ATOM 3061 N N . ASN B 1 96 ? -17.692 12.633 0.163 1 90.38 96 ASN B N 1
ATOM 3062 C CA . ASN B 1 96 ? -16.574 13.569 0.22 1 90.38 96 ASN B CA 1
ATOM 3063 C C . ASN B 1 96 ? -15.381 13.067 -0.587 1 90.38 96 ASN B C 1
ATOM 3065 O O . ASN B 1 96 ? -14.235 13.409 -0.289 1 90.38 96 ASN B O 1
ATOM 3069 N N . GLY B 1 97 ? -15.649 12.155 -1.552 1 91.48 97 GLY B N 1
ATOM 3070 C CA . GLY B 1 97 ? -14.6 11.809 -2.497 1 91.48 97 GLY B CA 1
ATOM 3071 C C . GLY B 1 97 ? -13.994 10.442 -2.242 1 91.48 97 GLY B C 1
ATOM 3072 O O . GLY B 1 97 ? -12.982 10.083 -2.848 1 91.48 97 GLY B O 1
ATOM 3073 N N . GLY B 1 98 ? -14.533 9.666 -1.332 1 93.77 98 GLY B N 1
ATOM 3074 C CA . GLY B 1 98 ? -13.968 8.381 -0.952 1 93.77 98 GLY B CA 1
ATOM 3075 C C . GLY B 1 98 ? -14.268 7.279 -1.951 1 93.77 98 GLY B C 1
ATOM 3076 O O . GLY B 1 98 ? -13.847 6.135 -1.766 1 93.77 98 GLY B O 1
ATOM 3077 N N . ILE B 1 99 ? -14.929 7.586 -3.105 1 93.04 99 ILE B N 1
ATOM 3078 C CA . ILE B 1 99 ? -15.413 6.59 -4.054 1 93.04 99 ILE B CA 1
ATOM 3079 C C . ILE B 1 99 ? -14.229 5.871 -4.696 1 93.04 99 ILE B C 1
ATOM 3081 O O . ILE B 1 99 ? -14.342 4.71 -5.097 1 93.04 99 ILE B O 1
ATOM 3085 N N . TRP B 1 100 ? -13.113 6.544 -4.794 1 93.58 100 TRP B N 1
ATOM 3086 C CA . TRP B 1 100 ? 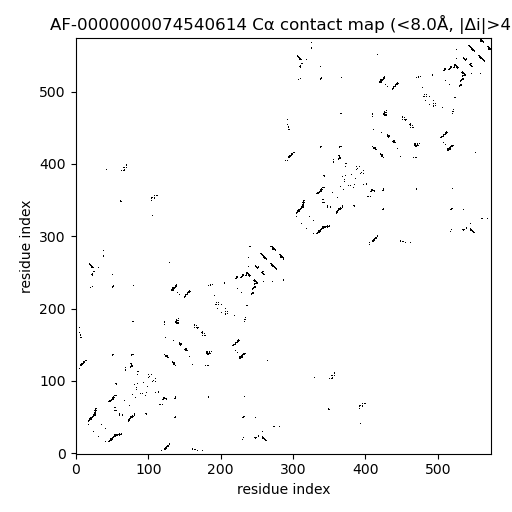-11.932 5.941 -5.403 1 93.58 100 TRP B CA 1
ATOM 3087 C C . TRP B 1 100 ? -11.603 4.605 -4.747 1 93.58 100 TRP B C 1
ATOM 3089 O O . TRP B 1 100 ? -11.172 3.665 -5.419 1 93.58 100 TRP B O 1
ATOM 3099 N N . ALA B 1 101 ? -11.771 4.518 -3.434 1 94.23 101 ALA B N 1
ATOM 3100 C CA . ALA B 1 101 ? -11.404 3.316 -2.69 1 94.23 101 ALA B CA 1
ATOM 3101 C C . ALA B 1 101 ? -12.263 2.127 -3.112 1 94.23 101 ALA B C 1
ATOM 3103 O O . ALA B 1 101 ? -11.764 1.006 -3.237 1 94.23 101 ALA B O 1
ATOM 3104 N N . MET B 1 102 ? -13.469 2.411 -3.34 1 90.06 102 MET B N 1
ATOM 3105 C CA . MET B 1 102 ? -14.377 1.343 -3.752 1 90.06 102 MET B CA 1
ATOM 3106 C C . MET B 1 102 ? -14.081 0.899 -5.18 1 90.06 102 MET B C 1
ATOM 3108 O O . MET B 1 102 ? -14.288 -0.265 -5.528 1 90.06 102 MET B O 1
ATOM 3112 N N . ASN B 1 103 ? -13.635 1.819 -5.938 1 90.6 103 ASN B N 1
ATOM 3113 C CA . ASN B 1 103 ? -13.3 1.518 -7.326 1 90.6 103 ASN B CA 1
ATOM 3114 C C . ASN B 1 103 ? -11.982 0.755 -7.431 1 90.6 103 ASN B C 1
ATOM 3116 O O . ASN B 1 103 ? -11.789 -0.033 -8.359 1 90.6 103 ASN B O 1
ATOM 3120 N N . GLU B 1 104 ? -11.166 0.983 -6.464 1 91.26 104 GLU B N 1
ATOM 3121 C CA . GLU B 1 104 ? -9.801 0.492 -6.622 1 91.26 104 GLU B CA 1
ATOM 3122 C C . GLU B 1 104 ? -9.536 -0.705 -5.713 1 91.26 104 GLU B C 1
ATOM 3124 O O . GLU B 1 104 ? -8.616 -1.487 -5.961 1 91.26 104 GLU B O 1
ATOM 3129 N N . LEU B 1 105 ? -10.294 -0.847 -4.666 1 94.24 105 LEU B N 1
ATOM 3130 C CA . LEU B 1 105 ? -9.984 -1.823 -3.627 1 94.24 105 LEU B CA 1
ATOM 3131 C C . LEU B 1 105 ? -11.246 -2.543 -3.163 1 94.24 105 LEU B C 1
ATOM 3133 O O . LEU B 1 105 ? -12.348 -1.998 -3.261 1 94.24 105 LEU B O 1
ATOM 3137 N N . ASP B 1 106 ? -11.088 -3.722 -2.664 1 93.35 106 ASP B N 1
ATOM 3138 C CA . ASP B 1 106 ? -12.207 -4.394 -2.011 1 93.35 106 ASP B CA 1
ATOM 3139 C C . ASP B 1 106 ? -12.318 -3.978 -0.545 1 93.35 106 ASP B C 1
ATOM 3141 O O . ASP B 1 106 ? -11.4 -3.364 0.002 1 93.35 106 ASP B O 1
ATOM 3145 N N . ALA B 1 107 ? -13.369 -4.338 0.14 1 93.1 107 ALA B N 1
ATOM 3146 C CA . ALA B 1 107 ? -13.718 -3.864 1.477 1 93.1 107 ALA B CA 1
ATOM 3147 C C . ALA B 1 107 ? -12.674 -4.297 2.502 1 93.1 107 ALA B C 1
ATOM 3149 O O . ALA B 1 107 ? -12.311 -3.525 3.393 1 93.1 107 ALA B O 1
ATOM 3150 N N . ASP B 1 108 ? -12.201 -5.496 2.421 1 94.85 108 ASP B N 1
ATOM 3151 C CA . ASP B 1 108 ? -11.228 -6 3.386 1 94.85 108 ASP B CA 1
ATOM 3152 C C . ASP B 1 108 ? -9.89 -5.279 3.244 1 94.85 108 ASP B C 1
ATOM 3154 O O . ASP B 1 108 ? -9.233 -4.978 4.243 1 94.85 108 ASP B O 1
ATOM 3158 N N . THR B 1 109 ? -9.511 -5.063 2.009 1 96.85 109 THR B N 1
ATOM 3159 C CA . THR B 1 109 ? -8.293 -4.298 1.766 1 96.85 109 THR B CA 1
ATOM 3160 C C . THR B 1 109 ? -8.406 -2.897 2.362 1 96.85 109 THR B C 1
ATOM 3162 O O . THR B 1 109 ? -7.494 -2.434 3.049 1 96.85 109 THR B O 1
ATOM 3165 N N . ILE B 1 110 ? -9.533 -2.243 2.147 1 96.69 110 ILE B N 1
ATOM 3166 C CA . ILE B 1 110 ? -9.784 -0.903 2.666 1 96.69 110 ILE B CA 1
ATOM 3167 C C . ILE B 1 110 ? -9.692 -0.914 4.19 1 96.69 110 ILE B C 1
ATOM 3169 O O . ILE B 1 110 ? -9.026 -0.063 4.784 1 96.69 110 ILE B O 1
ATOM 3173 N N . LYS B 1 111 ? -10.3 -1.889 4.75 1 95.72 111 LYS B N 1
ATOM 3174 C CA . LYS B 1 111 ? -10.337 -1.998 6.206 1 95.72 111 LYS B CA 1
ATOM 3175 C C . LYS B 1 111 ? -8.931 -2.136 6.782 1 95.72 111 LYS B C 1
ATOM 3177 O O . LYS B 1 111 ? -8.593 -1.483 7.773 1 95.72 111 LYS B O 1
ATOM 3182 N N . ASN B 1 112 ? -8.168 -2.908 6.209 1 96.78 112 ASN B N 1
ATOM 3183 C CA . ASN B 1 112 ? -6.841 -3.157 6.762 1 96.78 112 ASN B CA 1
ATOM 3184 C C . ASN B 1 112 ? -5.895 -1.99 6.497 1 96.78 112 ASN B C 1
ATOM 3186 O O . ASN B 1 112 ? -5.019 -1.698 7.313 1 96.78 112 ASN B O 1
ATOM 3190 N N . ILE B 1 113 ? -6.012 -1.336 5.372 1 97.73 113 ILE B N 1
ATOM 3191 C CA . ILE B 1 113 ? -5.276 -0.095 5.159 1 97.73 113 ILE B CA 1
ATOM 3192 C C . ILE B 1 113 ? -5.679 0.932 6.214 1 97.73 113 ILE B C 1
ATOM 3194 O O . ILE B 1 113 ? -4.825 1.62 6.778 1 97.73 113 ILE B O 1
ATOM 3198 N N . ALA B 1 114 ? -6.993 1.038 6.477 1 96.45 114 ALA B N 1
ATOM 3199 C CA . ALA B 1 114 ? -7.512 1.966 7.479 1 96.45 114 ALA B CA 1
ATOM 3200 C C . ALA B 1 114 ? -6.912 1.679 8.853 1 96.45 114 ALA B C 1
ATOM 3202 O O . ALA B 1 114 ? -6.605 2.604 9.609 1 96.45 114 ALA B O 1
ATOM 3203 N N . GLU B 1 115 ? -6.764 0.403 9.142 1 96.3 115 GLU B N 1
ATOM 3204 C CA . GLU B 1 115 ? -6.16 0.021 10.415 1 96.3 115 GLU B CA 1
ATOM 3205 C C . GLU B 1 115 ? -4.704 0.474 10.494 1 96.3 115 GLU B C 1
ATOM 3207 O O . GLU B 1 115 ? -4.249 0.939 11.54 1 96.3 115 GLU B O 1
ATOM 3212 N N . ASP B 1 116 ? -4.049 0.277 9.432 1 97.13 116 ASP B N 1
ATOM 3213 C CA . ASP B 1 116 ? -2.665 0.737 9.373 1 97.13 116 ASP B CA 1
ATOM 3214 C C . ASP B 1 116 ? -2.585 2.255 9.519 1 97.13 116 ASP B C 1
ATOM 3216 O O . ASP B 1 116 ? -1.722 2.771 10.234 1 97.13 116 ASP B O 1
ATOM 3220 N N . MET B 1 117 ? -3.481 2.987 8.907 1 97.05 117 MET B N 1
ATOM 3221 C CA . MET B 1 117 ? -3.561 4.439 9.029 1 97.05 117 MET B CA 1
ATOM 3222 C C . MET B 1 117 ? -3.835 4.851 10.471 1 97.05 117 MET B C 1
ATOM 3224 O O . MET B 1 117 ? -3.209 5.779 10.987 1 97.05 117 MET B O 1
ATOM 3228 N N . ALA B 1 118 ? -4.744 4.199 11.077 1 95.31 118 ALA B N 1
ATOM 3229 C CA . ALA B 1 118 ? -5.12 4.515 12.453 1 95.31 118 ALA B CA 1
ATOM 3230 C C . ALA B 1 118 ? -3.919 4.41 13.388 1 95.31 118 ALA B C 1
ATOM 3232 O O . ALA B 1 118 ? -3.8 5.179 14.345 1 95.31 118 ALA B O 1
ATOM 3233 N N . GLU B 1 119 ? -3.1 3.466 13.088 1 95.36 119 GLU B N 1
ATOM 3234 C CA . GLU B 1 119 ? -1.922 3.236 13.918 1 95.36 119 GLU B CA 1
ATOM 3235 C C . GLU B 1 119 ? -0.847 4.288 13.655 1 95.36 119 GLU B C 1
ATOM 3237 O O . GLU B 1 119 ? -0.162 4.727 14.581 1 95.36 119 GLU B O 1
ATOM 3242 N N . LYS B 1 120 ? -0.747 4.739 12.502 1 96.91 120 LYS B N 1
ATOM 3243 C CA . LYS B 1 120 ? 0.422 5.522 12.115 1 96.91 120 LYS B CA 1
ATOM 3244 C C . LYS B 1 120 ? 0.106 7.015 12.105 1 96.91 120 LYS B C 1
ATOM 3246 O O . LYS B 1 120 ? 1.01 7.848 12.194 1 96.91 120 LYS B O 1
ATOM 3251 N N . LEU B 1 121 ? -1.209 7.348 11.999 1 97.73 121 LEU B N 1
ATOM 3252 C CA . LEU B 1 121 ? -1.593 8.751 11.894 1 97.73 121 LEU B CA 1
ATOM 3253 C C . LEU B 1 121 ? -2.231 9.239 13.19 1 97.73 121 LEU B C 1
ATOM 3255 O O . LEU B 1 121 ? -3.436 9.072 13.396 1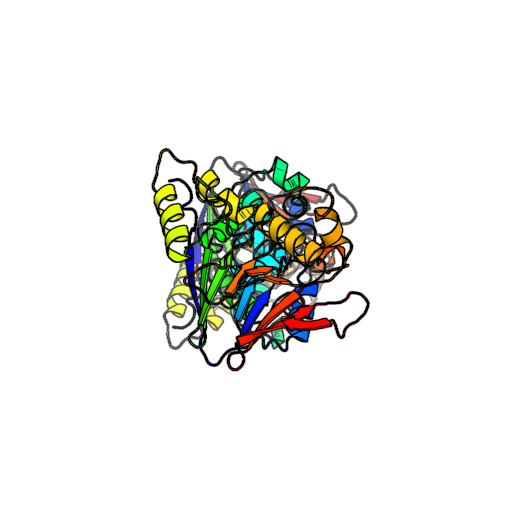 97.73 121 LEU B O 1
ATOM 3259 N N . PRO B 1 122 ? -1.489 9.93 14.029 1 97.73 122 PRO B N 1
ATOM 3260 C CA . PRO B 1 122 ? -2.038 10.44 15.288 1 97.73 122 PRO B CA 1
ATOM 3261 C C . PRO B 1 122 ? -2.881 11.698 15.097 1 97.73 122 PRO B C 1
ATOM 3263 O O . PRO B 1 122 ? -2.858 12.304 14.023 1 97.73 122 PRO B O 1
ATOM 3266 N N . VAL B 1 123 ? -3.596 12 16.104 1 96.72 123 VAL B N 1
ATOM 3267 C CA . VAL B 1 123 ? -4.36 13.243 16.109 1 96.72 123 VAL B CA 1
ATOM 3268 C C . VAL B 1 123 ? -3.415 14.429 16.287 1 96.72 123 VAL B C 1
ATOM 3270 O O . VAL B 1 123 ? -3.563 15.455 15.618 1 96.72 123 VAL B O 1
ATOM 3273 N N . PHE B 1 124 ? -2.464 14.23 17.175 1 98.15 124 PHE B N 1
ATOM 3274 C CA . PHE B 1 124 ? -1.445 15.235 17.455 1 98.15 124 PHE B CA 1
ATOM 3275 C C . PHE B 1 124 ? -0.054 14.699 17.139 1 98.15 124 PHE B C 1
ATOM 3277 O O . PHE B 1 124 ? 0.271 13.56 17.481 1 98.15 124 PHE B O 1
ATOM 3284 N N . LEU B 1 125 ? 0.739 15.451 16.579 1 98.82 125 LEU B N 1
ATOM 3285 C CA . LEU B 1 125 ? 2.145 15.12 16.378 1 98.82 125 LEU B CA 1
ATOM 3286 C C . LEU B 1 125 ? 3.047 16.214 16.939 1 98.82 125 LEU B C 1
ATOM 3288 O O . LEU B 1 125 ? 2.878 17.391 16.613 1 98.82 125 LEU B O 1
ATOM 3292 N N . THR B 1 126 ? 3.897 15.864 17.844 1 98.9 126 THR B N 1
ATOM 3293 C CA . THR B 1 126 ? 4.957 16.749 18.313 1 98.9 126 THR B CA 1
ATOM 3294 C C . THR B 1 126 ? 6.266 16.459 17.584 1 98.9 126 THR B C 1
ATOM 3296 O O . THR B 1 126 ? 6.737 15.32 17.574 1 98.9 126 THR B O 1
ATOM 3299 N N . VAL B 1 127 ? 6.828 17.481 16.993 1 98.81 127 VAL B N 1
ATOM 3300 C CA . VAL B 1 127 ? 8.066 17.302 16.242 1 98.81 127 VAL B CA 1
ATOM 3301 C C . VAL B 1 127 ? 9.189 18.103 16.897 1 98.81 127 VAL B C 1
ATOM 3303 O O . VAL B 1 127 ? 9.043 19.303 17.14 1 98.81 127 VAL B O 1
ATOM 3306 N N . LYS B 1 128 ? 10.248 17.451 17.166 1 98.55 128 LYS B N 1
ATOM 3307 C CA . LYS B 1 128 ? 11.443 18.1 17.699 1 98.55 128 LYS B CA 1
ATOM 3308 C C . LYS B 1 128 ? 12.561 18.131 16.661 1 98.55 128 LYS B C 1
ATOM 3310 O O . LYS B 1 128 ? 12.901 17.101 16.076 1 98.55 128 LYS B O 1
ATOM 3315 N N . HIS B 1 129 ? 13.061 19.29 16.394 1 97.81 129 HIS B N 1
ATOM 3316 C CA . HIS B 1 129 ? 14.09 19.472 15.377 1 97.81 129 HIS B CA 1
ATOM 3317 C C . HIS B 1 129 ? 14.952 20.693 15.678 1 97.81 129 HIS B C 1
ATOM 3319 O O . HIS B 1 129 ? 14.433 21.8 15.845 1 97.81 129 HIS B O 1
ATOM 3325 N N . ARG B 1 130 ? 16.262 20.517 15.777 1 96.86 130 ARG B N 1
ATOM 3326 C CA . ARG B 1 130 ? 17.25 21.576 15.954 1 96.86 130 ARG B CA 1
ATOM 3327 C C . ARG B 1 130 ? 16.868 22.494 17.11 1 96.86 130 ARG B C 1
ATOM 3329 O O . ARG B 1 130 ? 16.877 23.718 16.968 1 96.86 130 ARG B O 1
ATOM 3336 N N . GLY B 1 131 ? 16.419 21.936 18.233 1 95.15 131 GLY B N 1
ATOM 3337 C CA . GLY B 1 131 ? 16.148 22.645 19.474 1 95.15 131 GLY B CA 1
ATOM 3338 C C . GLY B 1 131 ? 14.769 23.275 19.512 1 95.15 131 GLY B C 1
ATOM 3339 O O . GLY B 1 131 ? 14.416 23.951 20.481 1 95.15 131 GLY B O 1
ATOM 3340 N N . LYS B 1 132 ? 13.973 23.067 18.491 1 97.28 132 LYS B N 1
ATOM 3341 C CA . LYS B 1 132 ? 12.619 23.607 18.423 1 97.28 132 LYS B CA 1
ATOM 3342 C C . LYS B 1 132 ? 11.578 22.502 18.576 1 97.28 132 LYS B C 1
ATOM 3344 O O . LYS B 1 132 ? 11.881 21.324 18.374 1 97.28 132 LYS B O 1
ATOM 3349 N N . LYS B 1 133 ? 10.433 22.914 19.04 1 98.19 133 LYS B N 1
ATOM 3350 C CA . LYS B 1 133 ? 9.283 22.028 19.196 1 98.19 133 LYS B CA 1
ATOM 3351 C C . LYS B 1 133 ? 8.096 22.516 18.371 1 98.19 133 LYS B C 1
ATOM 3353 O O . LYS B 1 133 ? 7.657 23.658 18.521 1 98.19 133 LYS B O 1
ATOM 3358 N N . TYR B 1 134 ? 7.633 21.656 17.494 1 98.71 134 TYR B N 1
ATOM 3359 C CA . TYR B 1 134 ? 6.505 21.998 16.636 1 98.71 134 TYR B CA 1
ATOM 3360 C C . TYR B 1 134 ? 5.303 21.111 16.935 1 98.71 134 TYR B C 1
ATOM 3362 O O . TYR B 1 134 ? 5.458 19.921 17.221 1 98.71 134 TYR B O 1
ATOM 3370 N N . GLY B 1 135 ? 4.137 21.699 16.937 1 98.85 135 GLY B N 1
ATOM 3371 C CA . GLY B 1 135 ? 2.896 20.942 16.953 1 98.85 135 GLY B CA 1
ATOM 3372 C C . GLY B 1 135 ? 2.252 20.822 15.585 1 98.85 135 GLY B C 1
ATOM 3373 O O . GLY B 1 135 ? 2.287 21.766 14.792 1 98.85 135 GLY B O 1
ATOM 3374 N N . VAL B 1 136 ? 1.71 19.708 15.322 1 98.89 136 VAL B N 1
ATOM 3375 C CA . VAL B 1 136 ? 0.959 19.497 14.088 1 98.89 136 VAL B CA 1
ATOM 3376 C C . VAL B 1 136 ? -0.419 18.925 14.412 1 98.89 136 VAL B C 1
ATOM 3378 O O . VAL B 1 136 ? -0.531 17.924 15.123 1 98.89 136 VAL B O 1
ATOM 3381 N N . VAL B 1 137 ? -1.43 19.531 13.978 1 98.63 137 VAL B N 1
ATOM 3382 C CA . VAL B 1 137 ? -2.818 19.1 14.109 1 98.63 137 VAL B CA 1
ATOM 3383 C C . VAL B 1 137 ? -3.61 19.525 12.874 1 98.63 137 VAL B C 1
ATOM 3385 O O . VAL B 1 137 ? -3.324 20.562 12.272 1 98.63 137 VAL B O 1
ATOM 3388 N N . HIS B 1 138 ? -4.585 18.797 12.474 1 98.6 138 HIS B N 1
ATOM 3389 C CA . HIS B 1 138 ? -5.247 19.005 11.191 1 98.6 138 HIS B CA 1
ATOM 3390 C C . HIS B 1 138 ? -6.118 20.256 11.217 1 98.6 138 HIS B C 1
ATOM 3392 O O . HIS B 1 138 ? -5.927 21.168 10.41 1 98.6 138 HIS B O 1
ATOM 3398 N N . GLY B 1 139 ? -7.031 20.258 12.071 1 96.73 139 GLY B N 1
ATOM 3399 C CA . GLY B 1 139 ? -7.91 21.412 12.184 1 96.73 139 GLY B CA 1
ATOM 3400 C C . GLY B 1 139 ? -7.296 22.554 12.972 1 96.73 139 GLY B C 1
ATOM 3401 O O . GLY B 1 139 ? -6.096 22.814 12.866 1 96.73 139 GLY B O 1
ATOM 3402 N N . GLY B 1 140 ? -7.993 23.312 13.745 1 94.19 140 GLY B N 1
ATOM 3403 C CA . GLY B 1 140 ? -7.498 24.369 14.614 1 94.19 140 GLY B CA 1
ATOM 3404 C C . GLY B 1 140 ? -7.343 23.931 16.058 1 94.19 140 GLY B C 1
ATOM 3405 O O . GLY B 1 140 ? -7.749 22.826 16.424 1 94.19 140 GLY B O 1
ATOM 3406 N N . VAL B 1 141 ? -6.623 24.668 16.823 1 96.21 141 VAL B N 1
ATOM 3407 C CA . VAL B 1 141 ? -6.554 24.526 18.273 1 96.21 141 VAL B CA 1
ATOM 3408 C C . VAL B 1 141 ? -7.503 25.523 18.936 1 96.21 141 VAL B C 1
ATOM 3410 O O . VAL B 1 141 ? -7.184 26.709 19.053 1 96.21 141 VAL B O 1
ATOM 3413 N N . PRO B 1 142 ? -8.577 24.981 19.33 1 92 142 PRO B N 1
ATOM 3414 C CA . PRO B 1 142 ? -9.555 25.885 19.939 1 92 142 PRO B CA 1
ATOM 3415 C C . PRO B 1 142 ? -9.035 26.547 21.213 1 92 142 PRO B C 1
ATOM 3417 O O . PRO B 1 142 ? -8.105 26.036 21.843 1 92 142 PRO B O 1
ATOM 3420 N N . PHE B 1 143 ? -9.582 27.706 21.499 1 88.68 143 PHE B N 1
ATOM 3421 C CA . PHE B 1 143 ? -9.356 28.42 22.75 1 88.68 143 PHE B CA 1
ATOM 3422 C C . PHE B 1 143 ? -10.679 28.815 23.395 1 88.68 143 PHE B C 1
ATOM 3424 O O . PHE B 1 143 ? -11.738 28.693 22.776 1 8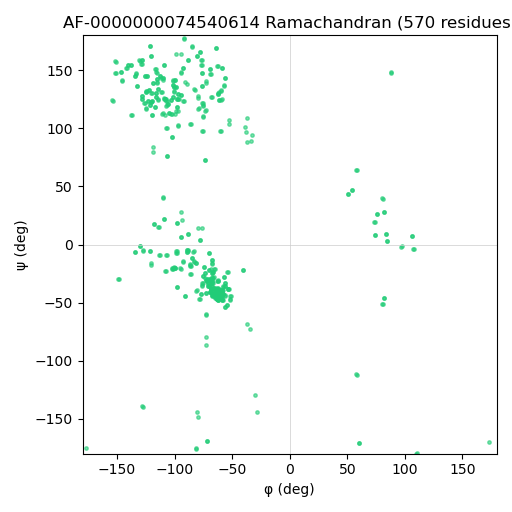8.68 143 PHE B O 1
ATOM 3431 N N . THR B 1 144 ? -10.648 29.067 24.687 1 84.22 144 THR B N 1
ATOM 3432 C CA . THR B 1 144 ? -11.864 29.427 25.408 1 84.22 144 THR B CA 1
ATOM 3433 C C . THR B 1 144 ? -11.823 30.89 25.84 1 84.22 144 THR B C 1
ATOM 3435 O O . THR B 1 144 ? -10.749 31.438 26.095 1 84.22 144 THR B O 1
ATOM 3438 N N . TYR B 1 145 ? -13.054 31.459 25.763 1 77.72 145 TYR B N 1
ATOM 3439 C CA . TYR B 1 145 ? -13.225 32.807 26.294 1 77.72 145 TYR B CA 1
ATOM 3440 C C . TYR B 1 145 ? -13.28 32.79 27.817 1 77.72 145 TYR B C 1
ATOM 3442 O O . TYR B 1 145 ? -13.871 31.887 28.413 1 77.72 145 TYR B O 1
ATOM 3450 N N . LYS B 1 146 ? -12.59 33.734 28.446 1 74.59 146 LYS B N 1
ATOM 3451 C CA . LYS B 1 146 ? -12.721 33.877 29.893 1 74.59 146 LYS B CA 1
ATOM 3452 C C . LYS B 1 146 ? -14.073 34.479 30.266 1 74.59 146 LYS B C 1
ATOM 3454 O O . LYS B 1 146 ? -14.681 35.194 29.467 1 74.59 146 LYS B O 1
ATOM 3459 N N . GLU B 1 147 ? -14.776 34.023 31.384 1 63.13 147 GLU B N 1
ATOM 3460 C CA . GLU B 1 147 ? -16.105 34.41 31.848 1 63.13 147 GLU B CA 1
ATOM 3461 C C . GLU B 1 147 ? -16.354 35.9 31.63 1 63.13 147 GLU B C 1
ATOM 3463 O O . GLU B 1 147 ? -17.44 36.297 31.205 1 63.13 147 GLU B O 1
ATOM 3468 N N . CYS B 1 148 ? -15.744 36.844 32.27 1 55.27 148 CYS B N 1
ATOM 3469 C CA . CYS B 1 148 ? -16.202 38.218 32.438 1 55.27 148 CYS B CA 1
ATOM 3470 C C . CYS B 1 148 ? -15.609 39.125 31.366 1 55.27 148 CYS B C 1
ATOM 3472 O O . CYS B 1 148 ? -15.762 40.346 31.426 1 55.27 148 CYS B O 1
ATOM 3474 N N . GLY B 1 149 ? -15.266 38.525 30.086 1 58.38 149 GLY B N 1
ATOM 3475 C CA . GLY B 1 149 ? -14.745 39.568 29.217 1 58.38 149 GLY B CA 1
ATOM 3476 C C . GLY B 1 149 ? -14.193 39.034 27.908 1 58.38 149 GLY B C 1
ATOM 3477 O O . GLY B 1 149 ? -14.566 37.945 27.469 1 58.38 149 GLY B O 1
ATOM 3478 N N . ASN B 1 150 ? -13.541 39.84 27.175 1 65.21 150 ASN B N 1
ATOM 3479 C CA . ASN B 1 150 ? -12.899 39.636 25.881 1 65.21 150 ASN B CA 1
ATOM 3480 C C . ASN B 1 150 ? -11.55 38.938 26.028 1 65.21 150 ASN B C 1
ATOM 3482 O O . ASN B 1 150 ? -10.756 38.908 25.087 1 65.21 150 ASN B O 1
ATOM 3486 N N . GLU B 1 151 ? -11.397 38.39 27.252 1 76.06 151 GLU B N 1
ATOM 3487 C CA . GLU B 1 151 ? -10.116 37.715 27.442 1 76.06 151 GLU B CA 1
ATOM 3488 C C . GLU B 1 151 ? -10.207 36.241 27.059 1 76.06 151 GLU B C 1
ATOM 3490 O O . GLU B 1 151 ? -11.257 35.615 27.221 1 76.06 151 GLU B O 1
ATOM 3495 N N . VAL B 1 152 ? -9.187 35.777 26.424 1 85.4 152 VAL B N 1
ATOM 3496 C CA . VAL B 1 152 ? -9.163 34.387 25.982 1 85.4 152 VAL B CA 1
ATOM 3497 C C . VAL B 1 152 ? -8.105 33.613 26.766 1 85.4 152 VAL B C 1
ATOM 3499 O O . VAL B 1 152 ? -7.1 34.185 27.194 1 85.4 152 VAL B O 1
ATOM 3502 N N . GLU B 1 153 ? -8.403 32.371 27.073 1 89.43 153 GLU B N 1
ATOM 3503 C CA . GLU B 1 153 ? -7.427 31.462 27.666 1 89.43 153 GLU B CA 1
ATOM 3504 C C . GLU B 1 153 ? -6.49 30.89 26.606 1 89.43 153 GLU B C 1
ATOM 3506 O O . GLU B 1 153 ? -6.944 30.389 25.575 1 89.43 153 GLU B O 1
ATOM 3511 N N . THR B 1 154 ? -5.191 31.051 26.909 1 93.05 154 THR B N 1
ATOM 3512 C CA . THR B 1 154 ? -4.187 30.539 25.983 1 93.05 154 THR B CA 1
ATOM 3513 C C . THR B 1 154 ? -4.066 29.022 26.102 1 93.05 154 THR B C 1
ATOM 3515 O O . THR B 1 154 ? -3.81 28.498 27.188 1 93.05 154 THR B O 1
ATOM 3518 N N . PRO B 1 155 ? -4.272 28.3 25.031 1 96.32 155 PRO B N 1
ATOM 3519 C CA . PRO B 1 155 ? -4.1 26.847 25.096 1 96.32 155 PRO B CA 1
ATOM 3520 C C . PRO B 1 155 ? -2.641 26.432 25.274 1 96.32 155 PRO B C 1
ATOM 3522 O O . PRO B 1 155 ? -1.737 27.128 24.805 1 96.32 155 PRO B O 1
ATOM 3525 N N . VAL B 1 156 ? -2.462 25.321 25.995 1 97.94 156 VAL B N 1
ATOM 3526 C CA . VAL B 1 156 ? -1.143 24.734 26.209 1 97.94 156 VAL B CA 1
ATOM 3527 C C . VAL B 1 156 ? -1.067 23.37 25.527 1 97.94 156 VAL B C 1
ATOM 3529 O O . VAL B 1 156 ? -1.84 22.465 25.848 1 97.94 156 VAL B O 1
ATOM 3532 N N . TRP B 1 157 ? -0.101 23.201 24.678 1 98.31 157 TRP B N 1
ATOM 3533 C CA . TRP B 1 157 ? 0.002 22.055 23.782 1 98.31 157 TRP B CA 1
ATOM 3534 C C . TRP B 1 157 ? -0.064 20.746 24.562 1 98.31 157 TRP B C 1
ATOM 3536 O O . TRP B 1 157 ? -0.932 19.907 24.307 1 98.31 157 TRP B O 1
ATOM 3546 N N . ASP B 1 158 ? 0.769 20.622 25.575 1 98.13 158 ASP B N 1
ATOM 3547 C CA . ASP B 1 158 ? 0.859 19.373 26.325 1 98.13 158 ASP B CA 1
ATOM 3548 C C . ASP B 1 158 ? -0.416 19.118 27.125 1 98.13 158 ASP B C 1
ATOM 3550 O O . ASP B 1 158 ? -0.817 17.968 27.315 1 98.13 158 ASP B O 1
ATOM 3554 N N . ASN B 1 159 ? -1.064 20.172 27.568 1 96.64 159 ASN B N 1
ATOM 3555 C CA . ASN B 1 159 ? -2.318 20.021 28.299 1 96.64 159 ASN B CA 1
ATOM 3556 C C . ASN B 1 159 ? -3.439 19.519 27.393 1 96.64 159 ASN B C 1
ATOM 3558 O O . ASN B 1 159 ? -4.273 18.718 27.817 1 96.64 159 ASN B O 1
ATOM 3562 N N . LEU B 1 160 ? -3.464 20.052 26.188 1 95.2 160 LEU B N 1
ATOM 3563 C CA . LEU B 1 160 ? -4.466 19.613 25.223 1 95.2 160 LEU B CA 1
ATOM 3564 C C . LEU B 1 160 ? -4.357 18.114 24.968 1 95.2 160 LEU B C 1
ATOM 3566 O O . LEU B 1 160 ? -5.361 17.399 25.005 1 95.2 160 LEU B O 1
ATOM 3570 N N . ILE B 1 161 ? -3.14 17.692 24.743 1 95.81 161 ILE B N 1
ATOM 3571 C CA . ILE B 1 161 ? -2.874 16.285 24.467 1 95.81 161 ILE B CA 1
ATOM 3572 C C . ILE B 1 161 ? -3.292 15.436 25.666 1 95.81 161 ILE B C 1
ATOM 3574 O O . ILE B 1 161 ? -3.971 14.419 25.509 1 95.81 161 ILE B O 1
ATOM 3578 N N . ALA B 1 162 ? -2.905 15.899 26.797 1 94.36 162 ALA B N 1
ATOM 3579 C CA . ALA B 1 162 ? -3.22 15.169 28.022 1 94.36 162 ALA B CA 1
ATOM 3580 C C . ALA B 1 162 ? -4.728 15.027 28.203 1 94.36 162 ALA B C 1
ATOM 3582 O O . ALA B 1 162 ? -5.209 13.991 28.669 1 94.36 162 ALA B O 1
ATOM 3583 N N . GLN B 1 163 ? -5.406 16.009 27.891 1 90.81 163 GLN B N 1
ATOM 3584 C CA . GLN B 1 163 ? -6.858 15.998 28.032 1 90.81 163 GLN B CA 1
ATOM 3585 C C . GLN B 1 163 ? -7.494 14.971 27.099 1 90.81 163 GLN B C 1
ATOM 3587 O O . GLN B 1 163 ? -8.387 14.225 27.505 1 90.81 163 GLN B O 1
ATOM 3592 N N . VAL B 1 164 ? -7.044 14.975 25.872 1 91.28 164 VAL B N 1
ATOM 3593 C CA . VAL B 1 164 ? -7.605 14.038 24.905 1 91.28 164 VAL B CA 1
ATOM 3594 C C . VAL B 1 164 ? -7.206 12.611 25.276 1 91.28 164 VAL B C 1
ATOM 3596 O O . VAL B 1 164 ? -8.011 11.684 25.156 1 91.28 164 VAL B O 1
ATOM 3599 N N . GLU B 1 165 ? -5.988 12.411 25.736 1 90.03 165 GLU B N 1
ATOM 3600 C CA . GLU B 1 165 ? -5.528 11.095 26.171 1 90.03 165 GLU B CA 1
ATOM 3601 C C . GLU B 1 165 ? -6.365 10.576 27.336 1 90.03 165 GLU B C 1
ATOM 3603 O O . GLU B 1 165 ? -6.69 9.388 27.393 1 90.03 165 GLU B O 1
ATOM 3608 N N . ALA B 1 166 ? -6.703 11.482 28.196 1 86.28 166 ALA B N 1
ATOM 3609 C CA . ALA B 1 166 ? -7.506 11.108 29.357 1 86.28 166 ALA B CA 1
ATOM 3610 C C . ALA B 1 166 ? -8.918 10.704 28.94 1 86.28 166 ALA B C 1
ATOM 3612 O O . ALA B 1 166 ? -9.518 9.811 29.542 1 86.28 166 ALA B O 1
ATOM 3613 N N . ALA B 1 167 ? -9.413 11.36 27.952 1 81.77 167 ALA B N 1
ATOM 3614 C CA . ALA B 1 167 ? -10.76 11.07 27.467 1 81.77 167 ALA B CA 1
ATOM 3615 C C . ALA B 1 167 ? -10.811 9.716 26.766 1 81.77 167 ALA B C 1
ATOM 3617 O O . ALA B 1 167 ? -11.846 9.045 26.773 1 81.77 167 ALA B O 1
ATOM 3618 N N . LYS B 1 168 ? -9.775 9.378 26.081 1 77.77 168 LYS B N 1
ATOM 3619 C CA . LYS B 1 168 ? -9.662 8.093 25.396 1 77.77 168 LYS B CA 1
ATOM 3620 C C . LYS B 1 168 ? -9.855 6.933 26.369 1 77.77 168 LYS B C 1
ATOM 3622 O O . LYS B 1 168 ? -10.42 5.899 26.006 1 77.77 168 LYS B O 1
ATOM 3627 N N . GLU B 1 169 ? -9.386 7.122 27.513 1 69.81 169 GLU B N 1
ATOM 3628 C CA . GLU B 1 169 ? -9.412 6.075 28.53 1 69.81 169 GLU B CA 1
ATOM 3629 C C . GLU B 1 169 ? -10.759 6.036 29.247 1 69.81 169 GLU B C 1
ATOM 3631 O O . GLU B 1 169 ? -11.04 5.101 30 1 69.81 169 GLU B O 1
ATOM 3636 N N . ASP B 1 170 ? -11.525 7.112 28.802 1 65.68 170 ASP B N 1
ATOM 3637 C CA . ASP B 1 170 ? -12.827 7.153 29.461 1 65.68 170 ASP B CA 1
ATOM 3638 C C . ASP B 1 170 ? -13.844 6.285 28.723 1 65.68 170 ASP B C 1
ATOM 3640 O O . ASP B 1 170 ? -14.199 6.572 27.578 1 65.68 170 ASP B O 1
ATOM 3644 N N . PRO B 1 171 ? -14.14 5.167 29.225 1 60.41 171 PRO B N 1
ATOM 3645 C CA . PRO B 1 171 ? -15.059 4.225 28.582 1 60.41 171 PRO B CA 1
ATOM 3646 C C . PRO B 1 171 ? -16.412 4.851 28.254 1 60.41 171 PRO B C 1
ATOM 3648 O O . PRO B 1 171 ? -17.151 4.328 27.416 1 60.41 171 PRO B O 1
ATOM 3651 N N . HIS B 1 172 ? -16.76 5.928 28.991 1 57.69 172 HIS B N 1
ATOM 3652 C CA . HIS B 1 172 ? -18.079 6.525 28.813 1 57.69 172 HIS B CA 1
ATOM 3653 C C . HIS B 1 172 ? -18.055 7.6 27.732 1 57.69 172 HIS B C 1
ATOM 3655 O O . HIS B 1 172 ? -19.099 8.149 27.373 1 57.69 172 HIS B O 1
ATOM 3661 N N . ASP B 1 173 ? -16.835 7.84 27.26 1 57.77 173 ASP B N 1
ATOM 3662 C CA . ASP B 1 173 ? -16.713 8.943 26.312 1 57.77 173 ASP B CA 1
ATOM 3663 C C . ASP B 1 173 ? -16.371 8.431 24.914 1 57.77 173 ASP B C 1
ATOM 3665 O O . ASP B 1 173 ? -15.77 7.364 24.768 1 57.77 173 ASP B O 1
ATOM 3669 N N . HIS B 1 174 ? -17.163 8.972 24.012 1 60.34 174 HIS B N 1
ATOM 3670 C CA . HIS B 1 174 ? -16.811 8.691 22.625 1 60.34 174 HIS B CA 1
ATOM 3671 C C . HIS B 1 174 ? -15.607 9.517 22.184 1 60.34 174 HIS B C 1
ATOM 3673 O O . HIS B 1 174 ? -15.703 10.739 22.049 1 60.34 174 HIS B O 1
ATOM 3679 N N . PRO B 1 175 ? -14.454 8.856 22.256 1 59.97 175 PRO B N 1
ATOM 3680 C CA . PRO B 1 175 ? -13.228 9.577 21.906 1 59.97 175 PRO B CA 1
ATOM 3681 C C . PRO B 1 175 ? -13.404 10.486 20.692 1 59.97 175 PRO B C 1
ATOM 3683 O O . PRO B 1 175 ? -12.717 11.504 20.574 1 59.97 175 PRO B O 1
ATOM 3686 N N . GLY B 1 176 ? -14.326 10.198 19.951 1 70.96 176 GLY B N 1
ATOM 3687 C CA . GLY B 1 176 ? -14.574 11.002 18.765 1 70.96 176 GLY B CA 1
ATOM 3688 C C . GLY B 1 176 ? -14.936 12.44 19.083 1 70.96 176 GLY B C 1
ATOM 3689 O O . GLY B 1 176 ? -14.496 13.363 18.395 1 70.96 176 GLY B O 1
ATOM 3690 N N . TYR B 1 177 ? -15.581 12.643 20.212 1 75.05 177 TYR B N 1
ATOM 3691 C CA . TYR B 1 177 ? -16.01 13.985 20.589 1 75.05 177 TYR B CA 1
ATOM 3692 C C . TYR B 1 177 ? -14.817 14.852 20.973 1 75.05 177 TYR B C 1
ATOM 3694 O O . TYR B 1 177 ? -14.786 16.047 20.668 1 75.05 177 TYR B O 1
ATOM 3702 N N . HIS B 1 178 ? -13.859 14.25 21.587 1 82.27 178 HIS B N 1
ATOM 3703 C CA . HIS B 1 178 ? -12.706 15.001 22.071 1 82.27 178 HIS B CA 1
ATOM 3704 C C . HIS B 1 178 ? -11.703 15.254 20.951 1 82.27 178 HIS B C 1
ATOM 3706 O O . HIS B 1 178 ? -10.866 16.154 21.052 1 82.27 178 HIS B O 1
ATOM 3712 N N . VAL B 1 179 ? -11.854 14.523 19.906 1 88.81 179 VAL B N 1
ATOM 3713 C CA . VAL B 1 179 ? -10.9 14.643 18.808 1 88.81 179 VAL B CA 1
ATOM 3714 C C . VAL B 1 179 ? -11.487 15.526 17.709 1 88.81 179 VAL B C 1
ATOM 3716 O O . VAL B 1 179 ? -10.747 16.172 16.963 1 88.81 179 VAL B O 1
ATOM 3719 N N . GLU B 1 180 ? -12.754 15.678 17.683 1 89.97 180 GLU B N 1
ATOM 3720 C CA . GLU B 1 180 ? -13.481 16.316 16.589 1 89.97 180 GLU B CA 1
ATOM 3721 C C . GLU B 1 180 ? -13.02 17.756 16.386 1 89.97 180 GLU B C 1
ATOM 3723 O O . GLU B 1 180 ? -12.827 18.197 15.251 1 89.97 180 GLU B O 1
ATOM 3728 N N . PRO B 1 181 ? -12.804 18.518 17.473 1 91.34 181 PRO B N 1
ATOM 3729 C CA . PRO B 1 181 ? -12.386 19.905 17.252 1 91.34 181 PRO B CA 1
ATOM 3730 C C . PRO B 1 181 ? -11.048 20.009 16.523 1 91.34 181 PRO B C 1
ATOM 3732 O O . PRO B 1 181 ? -10.836 20.942 15.744 1 91.34 181 PRO B O 1
ATOM 3735 N N . TYR B 1 182 ? -10.215 19.042 16.745 1 95.45 182 TYR B N 1
ATOM 3736 C CA . TYR B 1 182 ? -8.868 19.098 16.188 1 95.45 182 TYR B CA 1
ATOM 3737 C C . TYR B 1 182 ? -8.846 18.576 14.757 1 95.45 182 TYR B C 1
ATOM 3739 O O . TYR B 1 182 ? -7.869 18.774 14.031 1 95.45 182 TYR B O 1
ATOM 3747 N N . LEU B 1 183 ? -9.985 17.948 14.368 1 95.24 183 LEU B N 1
ATOM 3748 C CA . LEU B 1 183 ? -10.111 17.443 13.005 1 95.24 183 LEU B CA 1
ATOM 3749 C C . LEU B 1 183 ? -10.924 18.402 12.142 1 95.24 183 LEU B C 1
ATOM 3751 O O . LEU B 1 183 ? -10.727 18.469 10.927 1 95.24 183 LEU B O 1
ATOM 3755 N N . TRP B 1 184 ? -11.744 19.307 12.817 1 95.36 184 TRP B N 1
ATOM 3756 C CA . TRP B 1 184 ? -12.796 19.94 12.028 1 95.36 184 TRP B CA 1
ATOM 3757 C C . TRP B 1 184 ? -12.853 21.439 12.3 1 95.36 184 TRP B C 1
ATOM 3759 O O . TRP B 1 184 ? -13.602 22.167 11.643 1 95.36 184 TRP B O 1
ATOM 3769 N N . ASP B 1 185 ? -12.104 21.869 13.228 1 93.84 185 ASP B N 1
ATOM 3770 C CA . ASP B 1 185 ? -12.277 23.255 13.652 1 93.84 185 ASP B CA 1
ATOM 3771 C C . ASP B 1 185 ? -12.038 24.218 12.491 1 93.84 185 ASP B C 1
ATOM 3773 O O . ASP B 1 185 ? -11.04 24.101 11.776 1 93.84 185 ASP B O 1
ATOM 3777 N N . ARG B 1 186 ? -12.987 25.164 12.373 1 92.61 186 ARG B N 1
ATOM 3778 C CA . ARG B 1 186 ? -12.846 26.251 11.41 1 92.61 186 ARG B CA 1
ATOM 3779 C C . ARG B 1 186 ? -13.031 27.607 12.083 1 92.61 186 ARG B C 1
ATOM 3781 O O . ARG B 1 186 ? -12.856 28.65 11.449 1 92.61 186 ARG B O 1
ATOM 3788 N N . ASP B 1 187 ? -13.387 27.541 13.363 1 89.42 187 ASP B N 1
ATOM 3789 C CA . ASP B 1 187 ? -13.693 28.778 14.076 1 89.42 187 ASP B CA 1
ATOM 3790 C C . ASP B 1 187 ? -12.435 29.619 14.281 1 89.42 187 ASP B C 1
ATOM 3792 O O . ASP B 1 187 ? -12.472 30.844 14.146 1 89.42 187 ASP B O 1
ATOM 3796 N N . VAL B 1 188 ? -11.385 28.952 14.61 1 92.79 188 VAL B N 1
ATOM 3797 C CA . VAL B 1 188 ? -10.15 29.67 14.911 1 92.79 188 VAL B CA 1
ATOM 3798 C C . VAL B 1 188 ? -9.67 30.416 13.668 1 92.79 188 VAL B C 1
ATOM 3800 O O . VAL B 1 188 ? -9.367 31.61 13.731 1 92.79 188 VAL B O 1
ATOM 3803 N N . ILE B 1 189 ? -9.664 29.74 12.495 1 92.87 189 ILE B N 1
ATOM 3804 C CA . ILE B 1 189 ? -9.192 30.379 11.272 1 92.87 189 ILE B CA 1
ATOM 3805 C C . ILE B 1 189 ? -10.178 31.463 10.842 1 92.87 189 ILE B C 1
ATOM 3807 O O . ILE B 1 189 ? -9.781 32.485 10.279 1 92.87 189 ILE B O 1
ATOM 3811 N N . GLN B 1 190 ? -11.41 31.283 11.159 1 88.24 190 GLN B N 1
ATOM 3812 C CA . GLN B 1 190 ? -12.391 32.323 10.872 1 88.24 190 GLN B CA 1
ATOM 3813 C C . GLN B 1 190 ? -12.143 33.565 11.724 1 88.24 190 GLN B C 1
ATOM 3815 O O . GLN B 1 190 ? -12.233 34.691 11.231 1 88.24 190 GLN B O 1
ATOM 3820 N N . GLU B 1 191 ? -11.861 33.39 13.015 1 88.46 191 GLU B N 1
ATOM 3821 C CA . GLU B 1 191 ? -11.531 34.506 13.896 1 88.46 191 GLU B CA 1
ATOM 3822 C C . GLU B 1 191 ? -10.27 35.226 13.427 1 88.46 191 GLU B C 1
ATOM 3824 O O . GLU B 1 191 ? -10.199 36.456 13.468 1 88.46 191 GLU B O 1
ATOM 3829 N N . ILE B 1 192 ? -9.326 34.45 12.992 1 91.09 192 ILE B N 1
ATOM 3830 C CA . ILE B 1 192 ? -8.098 35.024 12.45 1 91.09 192 ILE B CA 1
ATOM 3831 C C . ILE B 1 192 ? -8.417 35.832 11.195 1 91.09 192 ILE B C 1
ATOM 3833 O O . ILE B 1 192 ? -7.913 36.945 11.021 1 91.09 192 ILE B O 1
ATOM 3837 N N . GLY B 1 193 ? -9.229 35.267 10.342 1 89.19 193 GLY B N 1
ATOM 3838 C CA . GLY B 1 193 ? -9.634 35.968 9.133 1 89.19 193 GLY B CA 1
ATOM 3839 C C . GLY B 1 193 ? -10.324 37.289 9.412 1 89.19 193 GLY B C 1
ATOM 3840 O O . GLY B 1 193 ? -10.083 38.28 8.72 1 89.19 193 GLY B O 1
ATOM 3841 N N . LEU B 1 194 ? -11.129 37.28 10.396 1 86.9 194 LEU B N 1
ATOM 3842 C CA . LEU B 1 194 ? -11.804 38.509 10.8 1 86.9 194 LEU B CA 1
ATOM 3843 C C . LEU B 1 194 ? -10.797 39.559 11.255 1 86.9 194 LEU B C 1
ATOM 3845 O O . LEU B 1 194 ? -10.898 40.728 10.876 1 86.9 194 LEU B O 1
ATOM 3849 N N . HIS B 1 195 ? -9.901 39.137 12.081 1 88.18 195 HIS B N 1
ATOM 3850 C CA . HIS B 1 195 ? -8.865 40.045 12.563 1 88.18 195 HIS B CA 1
ATOM 3851 C C . HIS B 1 195 ? -8.047 40.611 11.407 1 88.18 195 HIS B C 1
ATOM 3853 O O . HIS B 1 195 ? -7.758 41.809 11.373 1 88.18 195 HIS B O 1
ATOM 3859 N N . LEU B 1 196 ? -7.707 39.772 10.452 1 89.3 196 LEU B N 1
ATOM 3860 C CA . LEU B 1 196 ? -6.919 40.205 9.303 1 89.3 196 LEU B CA 1
ATOM 3861 C C . LEU B 1 196 ? -7.704 41.192 8.446 1 89.3 196 LEU B C 1
ATOM 3863 O O . LEU B 1 196 ? -7.154 42.196 7.986 1 89.3 196 LEU B O 1
ATOM 3867 N N . SER B 1 197 ? -8.913 40.867 8.277 1 87.47 197 SER B N 1
ATOM 3868 C CA . SER B 1 197 ? -9.764 41.757 7.495 1 87.47 197 SER B CA 1
ATOM 3869 C C . SER B 1 197 ? -9.861 43.136 8.139 1 87.47 197 SER B C 1
ATOM 3871 O O . SER B 1 197 ? -9.766 44.156 7.452 1 87.47 197 SER B O 1
ATOM 3873 N N . LYS B 1 198 ? -9.965 43.226 9.39 1 85.58 198 LYS B N 1
ATOM 3874 C CA . LYS B 1 198 ? -10.114 44.479 10.125 1 85.58 198 LYS B CA 1
ATOM 3875 C C . LYS B 1 198 ? -8.8 45.254 10.162 1 85.58 198 LYS B C 1
ATOM 3877 O O . LYS B 1 198 ? -8.797 46.472 10.353 1 85.58 198 LYS B O 1
ATOM 3882 N N . ASN B 1 199 ? -7.741 44.541 10.02 1 86.8 199 ASN B N 1
ATOM 3883 C CA . ASN B 1 199 ? -6.437 45.195 10.04 1 86.8 199 ASN B CA 1
ATOM 3884 C C . ASN B 1 199 ? -5.914 45.445 8.628 1 86.8 199 ASN B C 1
ATOM 3886 O O . ASN B 1 199 ? -4.702 45.449 8.402 1 86.8 199 ASN B O 1
ATOM 3890 N N . GLY B 1 200 ? -6.814 45.417 7.565 1 85.05 200 GLY B N 1
ATOM 3891 C CA . GLY B 1 200 ? -6.464 45.967 6.265 1 85.05 200 GLY B CA 1
ATOM 3892 C C . GLY B 1 200 ? -6.232 44.903 5.21 1 85.05 200 GLY B C 1
ATOM 3893 O O . GLY B 1 200 ? -5.899 45.218 4.066 1 85.05 200 GLY B O 1
ATOM 3894 N N . GLU B 1 201 ? -6.295 43.603 5.599 1 87.68 201 GLU B N 1
ATOM 3895 C CA . GLU B 1 201 ? -6.168 42.58 4.565 1 87.68 201 GLU B CA 1
ATOM 3896 C C . GLU B 1 201 ? -7.309 42.669 3.556 1 87.68 201 GLU B C 1
ATOM 3898 O O . GLU B 1 201 ? -8.482 42.623 3.932 1 87.68 201 GLU B O 1
ATOM 3903 N N . GLU B 1 202 ? -7.01 42.699 2.239 1 88.42 202 GLU B N 1
ATOM 3904 C CA . GLU B 1 202 ? -8.01 43.04 1.231 1 88.42 202 GLU B CA 1
ATOM 3905 C C . GLU B 1 202 ? -8.44 41.807 0.442 1 88.42 202 GLU B C 1
ATOM 3907 O O . GLU B 1 202 ? -9.412 41.856 -0.315 1 88.42 202 GLU B O 1
ATOM 3912 N N . HIS B 1 203 ? -7.774 40.705 0.629 1 89.54 203 HIS B N 1
ATOM 3913 C CA . HIS B 1 203 ? -8.171 39.518 -0.12 1 89.54 203 HIS B CA 1
ATOM 3914 C C . HIS B 1 203 ? -9.631 39.164 0.141 1 89.54 203 HIS B C 1
ATOM 3916 O O . HIS B 1 203 ? -10.075 39.152 1.291 1 89.54 203 HIS B O 1
ATOM 3922 N N . PRO B 1 204 ? -10.362 38.819 -0.923 1 85.19 204 PRO B N 1
ATOM 3923 C CA . PRO B 1 204 ? -11.793 38.536 -0.787 1 85.19 204 PRO B CA 1
ATOM 3924 C C . PRO B 1 204 ? -12.081 37.425 0.22 1 85.19 204 PRO B C 1
ATOM 3926 O O . PRO B 1 204 ? -13.116 37.449 0.892 1 85.19 204 PRO B O 1
ATOM 3929 N N . TYR B 1 205 ? -11.169 36.585 0.357 1 87.73 205 TYR B N 1
ATOM 3930 C CA . TYR B 1 205 ? -11.331 35.483 1.299 1 87.73 205 TYR B CA 1
ATOM 3931 C C . TYR B 1 205 ? -11.529 36.003 2.718 1 87.73 205 TYR B C 1
ATOM 3933 O O . TYR B 1 205 ? -12.358 35.481 3.467 1 87.73 205 TYR B O 1
ATOM 3941 N N . PHE B 1 206 ? -10.861 36.954 3.086 1 86.71 206 PHE B N 1
ATOM 3942 C CA . PHE B 1 206 ? -10.921 37.464 4.451 1 86.71 206 PHE B CA 1
ATOM 3943 C C . PHE B 1 206 ? -12.064 38.46 4.608 1 86.71 206 PHE B C 1
ATOM 3945 O O . PHE B 1 206 ? -12.63 38.597 5.694 1 86.71 206 PHE B O 1
ATOM 3952 N N . GLN B 1 207 ? -12.39 39.047 3.498 1 83.28 207 GLN B N 1
ATOM 3953 C CA . GLN B 1 207 ? -13.456 40.043 3.534 1 83.28 207 GLN B CA 1
ATOM 3954 C C . GLN B 1 207 ? -14.804 39.395 3.837 1 83.28 207 GLN B C 1
ATOM 3956 O O . GLN B 1 207 ? -15.689 40.032 4.413 1 83.28 207 GLN B O 1
ATOM 3961 N N . ARG B 1 208 ? -14.87 38.204 3.528 1 80.15 208 ARG B N 1
ATOM 3962 C CA . ARG B 1 208 ? -16.118 37.481 3.749 1 80.15 208 ARG B CA 1
ATOM 3963 C C . ARG B 1 208 ? -16.432 37.373 5.238 1 80.15 208 ARG B C 1
ATOM 3965 O O . ARG B 1 208 ? -17.589 37.189 5.622 1 80.15 208 ARG B O 1
ATOM 3972 N N . TYR B 1 209 ? -15.408 37.529 5.972 1 76.88 209 TYR B N 1
ATOM 3973 C CA . TYR B 1 209 ? -15.585 37.394 7.414 1 76.88 209 TYR B CA 1
ATOM 3974 C C . TYR B 1 209 ? -16.012 38.718 8.037 1 76.88 209 TYR B C 1
ATOM 3976 O O . TYR B 1 209 ? -16.496 38.75 9.171 1 76.88 209 TYR B O 1
ATOM 3984 N N . SER B 1 210 ? -15.807 39.83 7.299 1 70.58 210 SER B N 1
ATOM 3985 C CA . SER B 1 210 ? -16.1 41.167 7.807 1 70.58 210 SER B CA 1
ATOM 3986 C C . SER B 1 210 ? -17.6 41.368 8 1 70.58 210 SER B C 1
ATOM 3988 O O . SER B 1 210 ? -18.021 42.214 8.791 1 70.58 210 SER B O 1
ATOM 3990 N N . GLU B 1 211 ? -18.394 40.676 7.153 1 64.83 211 GLU B N 1
ATOM 3991 C CA . GLU B 1 211 ? -19.837 40.897 7.199 1 64.83 211 GLU B CA 1
ATOM 3992 C C . GLU B 1 211 ? -20.449 40.285 8.456 1 64.83 211 GLU B C 1
ATOM 3994 O O . GLU B 1 211 ? -21.583 40.606 8.819 1 64.83 211 GLU B O 1
ATOM 3999 N N . PHE B 1 212 ? -19.827 39.358 8.796 1 55.92 212 PHE B N 1
ATOM 4000 C CA . PHE B 1 212 ? -20.48 38.601 9.858 1 55.92 212 PHE B CA 1
ATOM 4001 C C . PHE B 1 212 ? -20.412 39.355 11.18 1 55.92 212 PHE B C 1
ATOM 4003 O O . PHE B 1 212 ? -21.363 39.332 11.964 1 55.92 212 PHE B O 1
ATOM 4010 N N . LYS B 1 213 ? -19.505 39.473 12.01 1 54.5 213 LYS B N 1
ATOM 4011 C CA . LYS B 1 213 ? -19.645 39.727 13.441 1 54.5 213 LYS B CA 1
ATOM 4012 C C . LYS B 1 213 ? -19.216 41.149 13.791 1 54.5 213 LYS B C 1
ATOM 4014 O O . LYS B 1 213 ? -18.173 41.619 13.333 1 54.5 213 LYS B O 1
ATOM 4019 N N . GLU B 1 214 ? -20.147 41.833 14.128 1 51.42 214 GLU B N 1
ATOM 4020 C CA . GLU B 1 214 ? -19.987 43.061 14.9 1 51.42 214 GLU B CA 1
ATOM 4021 C C . GLU B 1 214 ? -18.765 42.985 15.811 1 51.42 214 GLU B C 1
ATOM 4023 O O . GLU B 1 214 ? -17.973 42.044 15.719 1 51.42 214 GLU B O 1
ATOM 4028 N N . LYS B 1 215 ? -19.152 43.357 17.198 1 55.92 215 LYS B N 1
ATOM 4029 C CA . LYS B 1 215 ? -18.565 44.13 18.288 1 55.92 215 LYS B CA 1
ATOM 4030 C C . LYS B 1 215 ? -17.411 43.374 18.94 1 55.92 215 LYS B C 1
ATOM 4032 O O . LYS B 1 215 ? -16.561 43.976 19.599 1 55.92 215 LYS B O 1
ATOM 4037 N N . TYR B 1 216 ? -17.392 42.055 18.952 1 58.53 216 TYR B N 1
ATOM 4038 C CA . TYR B 1 216 ? -16.391 41.579 19.9 1 58.53 216 TYR B CA 1
ATOM 4039 C C . TYR B 1 216 ? -15.317 40.76 19.195 1 58.53 216 TYR B C 1
ATOM 4041 O O . TYR B 1 216 ? -15.611 39.719 18.603 1 58.53 216 TYR B O 1
ATOM 4049 N N . MET B 1 217 ? -14.305 41.417 18.617 1 67.51 217 MET B N 1
ATOM 4050 C CA . MET B 1 217 ? -13.131 40.775 18.032 1 67.51 217 MET B CA 1
ATOM 4051 C C . MET B 1 217 ? -12.129 40.385 19.113 1 67.51 217 MET B C 1
ATOM 4053 O O . MET B 1 217 ? -11.814 41.188 19.993 1 67.51 217 MET B O 1
ATOM 4057 N N . VAL B 1 218 ? -11.914 39.111 19.219 1 75.3 218 VAL B N 1
ATOM 4058 C CA . VAL B 1 218 ? -10.852 38.697 20.131 1 75.3 218 VAL B CA 1
ATOM 4059 C C . VAL B 1 218 ? -9.597 38.344 19.336 1 75.3 218 VAL B C 1
ATOM 4061 O O . VAL B 1 218 ? -9.683 37.936 18.176 1 75.3 218 VAL B O 1
ATOM 4064 N N . GLU B 1 219 ? -8.48 38.719 19.901 1 85.77 219 GLU B N 1
ATOM 4065 C CA . GLU B 1 219 ? -7.208 38.272 19.341 1 85.77 219 GLU B CA 1
ATOM 4066 C C . GLU B 1 219 ? -6.959 36.798 19.646 1 85.77 219 GLU B C 1
ATOM 4068 O O . GLU B 1 219 ? -6.919 36.397 20.811 1 85.77 219 GLU B O 1
ATOM 4073 N N . VAL B 1 220 ? -6.921 35.975 18.625 1 92.01 220 VAL B N 1
ATOM 4074 C CA . VAL B 1 220 ? -6.645 34.554 18.807 1 92.01 220 VAL B CA 1
ATOM 4075 C C . VAL B 1 220 ? -5.285 34.372 19.477 1 92.01 220 VAL B C 1
ATOM 4077 O O . VAL B 1 220 ? -4.279 34.91 19.008 1 92.01 220 VAL B O 1
ATOM 4080 N N . PRO B 1 221 ? -5.204 33.657 20.6 1 95.48 221 PRO B N 1
ATOM 4081 C CA . PRO B 1 221 ? -3.933 33.494 21.309 1 95.48 221 PRO B CA 1
ATOM 4082 C C . PRO B 1 221 ? -3.007 32.484 20.635 1 95.48 221 PRO B C 1
ATOM 4084 O O . PRO B 1 221 ? -3.466 31.64 19.862 1 95.48 221 PRO B O 1
ATOM 4087 N N . PRO B 1 222 ? -1.672 32.636 20.864 1 97.16 222 PRO B N 1
ATOM 4088 C CA . PRO B 1 222 ? -0.763 31.562 20.455 1 97.16 222 PRO B CA 1
ATOM 4089 C C . PRO B 1 222 ? -1.009 30.26 21.212 1 97.16 222 PRO B C 1
ATOM 4091 O O . PRO B 1 222 ? -1.823 30.224 22.138 1 97.16 222 PRO B O 1
ATOM 4094 N N . VAL B 1 223 ? -0.439 29.203 20.819 1 98.22 223 VAL B N 1
ATOM 4095 C CA . VAL B 1 223 ? -0.433 27.946 21.558 1 98.22 223 VAL B CA 1
ATOM 4096 C C . VAL B 1 223 ? 0.872 27.81 22.339 1 98.22 223 VAL B C 1
ATOM 4098 O O . VAL B 1 223 ? 1.956 27.79 21.75 1 98.22 223 VAL B O 1
ATOM 4101 N N . ASN B 1 224 ? 0.788 27.746 23.614 1 98.26 224 ASN B N 1
ATOM 4102 C CA . ASN B 1 224 ? 1.976 27.669 24.458 1 98.26 224 ASN B CA 1
ATOM 4103 C C . ASN B 1 224 ? 2.594 26.274 24.429 1 98.26 224 ASN B C 1
ATOM 4105 O O . ASN B 1 224 ? 1.885 25.279 24.266 1 98.26 224 ASN B O 1
ATOM 4109 N N . GLY B 1 225 ? 3.93 26.173 24.561 1 98.28 225 GLY B N 1
ATOM 4110 C CA . GLY B 1 225 ? 4.631 24.905 24.684 1 98.28 225 GLY B CA 1
ATOM 4111 C C . GLY B 1 225 ? 5.198 24.406 23.368 1 98.28 225 GLY B C 1
ATOM 4112 O O . GLY B 1 225 ? 5.842 23.356 23.321 1 98.28 225 GLY B O 1
ATOM 4113 N N . VAL B 1 226 ? 4.93 25.185 22.298 1 98.46 226 VAL B N 1
ATOM 4114 C CA . VAL B 1 226 ? 5.503 24.885 20.99 1 98.46 226 VAL B CA 1
ATOM 4115 C C . VAL B 1 226 ? 5.92 26.182 20.299 1 98.46 226 VAL B C 1
ATOM 4117 O O . VAL B 1 226 ? 5.413 27.258 20.627 1 98.46 226 VAL B O 1
ATOM 4120 N N . ASP B 1 227 ? 6.851 26.108 19.42 1 97.99 227 ASP B N 1
ATOM 4121 C CA . ASP B 1 227 ? 7.308 27.283 18.686 1 97.99 227 ASP B CA 1
ATOM 4122 C C . ASP B 1 227 ? 6.327 27.654 17.576 1 97.99 227 ASP B C 1
ATOM 4124 O O . ASP B 1 227 ? 6.054 28.835 17.351 1 97.99 227 ASP B O 1
ATOM 4128 N N . PHE B 1 228 ? 5.815 26.673 16.852 1 98.49 228 PHE B N 1
ATOM 4129 C CA . PHE B 1 228 ? 4.771 26.821 15.845 1 98.49 228 PHE B CA 1
ATOM 4130 C C . PHE B 1 228 ? 3.809 25.64 15.885 1 98.49 228 PHE B C 1
ATOM 4132 O O . PHE B 1 228 ? 4.18 24.545 16.311 1 98.49 228 PHE B O 1
ATOM 4139 N N . VAL B 1 229 ? 2.583 25.866 15.492 1 98.81 229 VAL B N 1
ATOM 4140 C CA . VAL B 1 229 ? 1.603 24.813 15.25 1 98.81 229 VAL B CA 1
ATOM 4141 C C . VAL B 1 229 ? 1.143 24.859 13.794 1 98.81 229 VAL B C 1
ATOM 4143 O O . VAL B 1 229 ? 0.691 25.9 13.312 1 98.81 229 VAL B O 1
ATOM 4146 N N . PHE B 1 230 ? 1.283 23.786 13.106 1 98.86 230 PHE B N 1
ATOM 4147 C CA . PHE B 1 230 ? 0.911 23.699 11.699 1 98.86 230 PHE B CA 1
ATOM 4148 C C . PHE B 1 230 ? -0.463 23.059 11.541 1 98.86 230 PHE B C 1
ATOM 4150 O O . PHE B 1 230 ? -0.767 22.061 12.197 1 98.86 230 PHE B O 1
ATOM 4157 N N . HIS B 1 231 ? -1.294 23.699 10.644 1 98.7 231 HIS B N 1
ATOM 4158 C CA . HIS B 1 231 ? -2.675 23.279 10.436 1 98.7 231 HIS B CA 1
ATOM 4159 C C . HIS B 1 231 ? -2.981 23.109 8.952 1 98.7 231 HIS B C 1
ATOM 4161 O O . HIS B 1 231 ? -2.301 23.69 8.103 1 98.7 231 HIS B O 1
ATOM 4167 N N . GLY B 1 232 ? -4.037 22.302 8.679 1 98.3 232 GLY B N 1
ATOM 4168 C CA . GLY B 1 232 ? -4.676 22.185 7.378 1 98.3 232 GLY B CA 1
ATOM 4169 C C . GLY B 1 232 ? -6.178 22.39 7.43 1 98.3 232 GLY B C 1
ATOM 4170 O O . GLY B 1 232 ? -6.657 23.371 8.003 1 98.3 232 GLY B O 1
ATOM 4171 N N . HIS B 1 233 ? -6.944 21.645 6.726 1 97.02 233 HIS B N 1
ATOM 4172 C CA . HIS B 1 233 ? -8.388 21.469 6.822 1 97.02 233 HIS B CA 1
ATOM 4173 C C . HIS B 1 233 ? -9.13 22.606 6.126 1 97.02 233 HIS B C 1
ATOM 4175 O O . HIS B 1 233 ? -10.062 22.365 5.356 1 97.02 233 HIS B O 1
ATOM 4181 N N . THR B 1 234 ? -8.823 23.832 6.419 1 95.1 234 THR B N 1
ATOM 4182 C CA . THR B 1 234 ? -9.487 24.978 5.809 1 95.1 234 THR B CA 1
ATOM 4183 C C . THR B 1 234 ? -8.603 25.609 4.737 1 95.1 234 THR B C 1
ATOM 4185 O O . THR B 1 234 ? -7.482 26.036 5.022 1 95.1 234 THR B O 1
ATOM 4188 N N . GLY B 1 235 ? -9.182 25.683 3.572 1 94.58 235 GLY B N 1
ATOM 4189 C CA . GLY B 1 235 ? -8.446 26.313 2.487 1 94.58 235 GLY B CA 1
ATOM 4190 C C . GLY B 1 235 ? -8.244 27.803 2.689 1 94.58 235 GLY B C 1
ATOM 4191 O O . GLY B 1 235 ? -9.19 28.524 3.013 1 94.58 235 GLY B O 1
ATOM 4192 N N . VAL B 1 236 ? -7.026 28.274 2.617 1 95.82 236 VAL B N 1
ATOM 4193 C CA . VAL B 1 236 ? -6.667 29.688 2.658 1 95.82 236 VAL B CA 1
ATOM 4194 C C . VAL B 1 236 ? -6.023 30.096 1.334 1 95.82 236 VAL B C 1
ATOM 4196 O O . VAL B 1 236 ? -5.466 29.257 0.623 1 95.82 236 VAL B O 1
ATOM 4199 N N . PRO B 1 237 ? -6.174 31.328 0.962 1 93.12 237 PRO B N 1
ATOM 4200 C CA . PRO B 1 237 ? -5.69 31.733 -0.36 1 93.12 237 PRO B CA 1
ATOM 4201 C C . PRO B 1 237 ? -4.168 31.689 -0.47 1 93.12 237 PRO B C 1
ATOM 4203 O O . PRO B 1 237 ? -3.629 31.548 -1.571 1 93.12 237 PRO B O 1
ATOM 4206 N N . TYR B 1 238 ? -3.468 31.865 0.546 1 95.45 238 TYR B N 1
ATOM 4207 C CA . TYR B 1 238 ? -2.026 31.735 0.722 1 95.45 238 TYR B CA 1
ATOM 4208 C C . TYR B 1 238 ? -1.684 31.337 2.153 1 95.45 238 TYR B C 1
ATOM 4210 O O . TYR B 1 238 ? -2.517 31.461 3.054 1 95.45 238 TYR B O 1
ATOM 4218 N N . PRO B 1 239 ? -0.513 30.744 2.37 1 97.3 239 PRO B N 1
ATOM 4219 C CA . PRO B 1 239 ? -0.18 30.353 3.741 1 97.3 239 PRO B CA 1
ATOM 4220 C C . PRO B 1 239 ? -0.231 31.526 4.718 1 97.3 239 PRO B C 1
ATOM 4222 O O . PRO B 1 239 ? 0.177 32.638 4.374 1 97.3 239 PRO B O 1
ATOM 4225 N N . ILE B 1 240 ? -0.684 31.25 5.924 1 96.54 240 ILE B N 1
ATOM 4226 C CA . ILE B 1 240 ? -0.904 32.292 6.92 1 96.54 240 ILE B CA 1
ATOM 4227 C C . ILE B 1 240 ? -0.125 31.963 8.192 1 96.54 240 ILE B C 1
ATOM 4229 O O . ILE B 1 240 ? -0.13 30.819 8.652 1 96.54 240 ILE B O 1
ATOM 4233 N N . LEU B 1 241 ? 0.582 32.916 8.695 1 97.53 241 LEU B N 1
ATOM 4234 C CA . LEU B 1 241 ? 1.119 32.875 10.05 1 97.53 241 LEU B CA 1
ATOM 4235 C C . LEU B 1 241 ? 0.416 33.891 10.945 1 97.53 241 LEU B C 1
ATOM 4237 O O . LEU B 1 241 ? 0.424 35.09 10.655 1 97.53 241 LEU B O 1
ATOM 4241 N N . TYR B 1 242 ? -0.301 33.463 11.881 1 96.66 242 TYR B N 1
ATOM 4242 C CA . TYR B 1 242 ? -0.899 34.298 12.916 1 96.66 242 TYR B CA 1
ATOM 4243 C C . TYR B 1 242 ? -0.411 33.885 14.3 1 96.66 242 TYR B C 1
ATOM 4245 O O . TYR B 1 242 ? -0.772 32.817 14.799 1 96.66 242 TYR B O 1
ATOM 4253 N N . GLN B 1 243 ? 0.391 34.798 14.908 1 96.32 243 GLN B N 1
ATOM 4254 C CA . GLN B 1 243 ? 1.119 34.41 16.111 1 96.32 243 GLN B CA 1
ATOM 4255 C C . GLN B 1 243 ? 2.018 33.206 15.846 1 96.32 243 GLN B C 1
ATOM 4257 O O . GLN B 1 243 ? 2.908 33.264 14.994 1 96.32 243 GLN B O 1
ATOM 4262 N N . ASN B 1 244 ? 1.704 32.021 16.427 1 98.05 244 ASN B N 1
ATOM 4263 C CA . ASN B 1 244 ? 2.542 30.866 16.124 1 98.05 244 ASN B CA 1
ATOM 4264 C C . ASN B 1 244 ? 1.748 29.762 15.434 1 98.05 244 ASN B C 1
ATOM 4266 O O . ASN B 1 244 ? 2.17 28.604 15.418 1 98.05 244 ASN B O 1
ATOM 4270 N N . ARG B 1 245 ? 0.577 30.155 14.907 1 98.31 245 A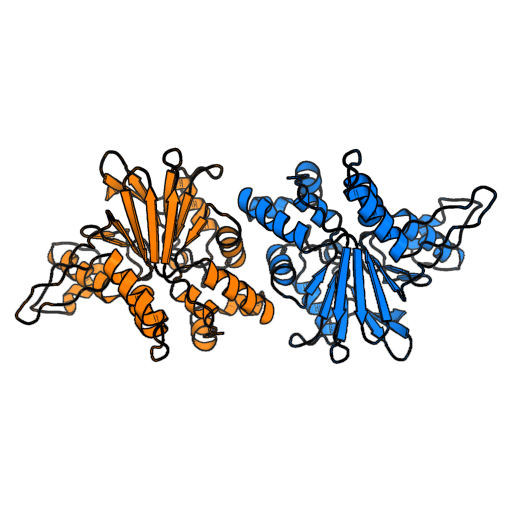RG B N 1
ATOM 4271 C CA . ARG B 1 245 ? -0.292 29.229 14.188 1 98.31 245 ARG B CA 1
ATOM 4272 C C . ARG B 1 245 ? -0.096 29.352 12.681 1 98.31 245 ARG B C 1
ATOM 4274 O O . ARG B 1 245 ? -0.211 30.444 12.121 1 98.31 245 ARG B O 1
ATOM 4281 N N . VAL B 1 246 ? 0.207 28.272 11.994 1 98.65 246 VAL B N 1
ATOM 4282 C CA . VAL B 1 246 ? 0.518 28.287 10.568 1 98.65 246 VAL B CA 1
ATOM 4283 C C . VAL B 1 246 ? -0.517 27.463 9.805 1 98.65 246 VAL B C 1
ATOM 4285 O O . VAL B 1 246 ? -0.657 26.26 10.04 1 98.65 246 VAL B O 1
ATOM 4288 N N . TYR B 1 247 ? -1.242 28.053 8.917 1 98.34 247 TYR B N 1
ATOM 4289 C CA . TYR B 1 247 ? -2.203 27.354 8.07 1 98.34 247 TYR B CA 1
ATOM 4290 C C . TYR B 1 247 ? -1.635 27.126 6.674 1 98.34 247 TYR B C 1
ATOM 4292 O O . TYR B 1 247 ? -1.258 28.078 5.987 1 98.34 247 TYR B O 1
ATOM 4300 N N . LEU B 1 248 ? -1.675 25.851 6.221 1 98.47 248 LEU B N 1
ATOM 4301 C CA . LEU B 1 248 ? -0.894 25.507 5.038 1 98.47 248 LEU B CA 1
ATOM 4302 C C . LEU B 1 248 ? -1.794 24.966 3.932 1 98.47 248 LEU B C 1
ATOM 4304 O O . LEU B 1 248 ? -1.326 24.69 2.825 1 98.47 248 LEU B O 1
ATOM 4308 N N . ASP B 1 249 ? -3.121 24.751 4.174 1 98.23 249 ASP B N 1
ATOM 4309 C CA . ASP B 1 249 ? -3.98 24.25 3.106 1 98.23 249 ASP B CA 1
ATOM 4310 C C . ASP B 1 249 ? -4.302 25.351 2.098 1 98.23 249 ASP B C 1
ATOM 4312 O O . ASP B 1 249 ? -5.106 26.242 2.379 1 98.23 249 ASP B O 1
ATOM 4316 N N . THR B 1 250 ? -3.745 25.204 0.935 1 96.89 250 THR B N 1
ATOM 4317 C CA . THR B 1 250 ? -3.963 26.224 -0.084 1 96.89 250 THR B CA 1
ATOM 4318 C C . THR B 1 250 ? -4.771 25.66 -1.249 1 96.89 250 THR B C 1
ATOM 4320 O O . THR B 1 250 ? -4.762 26.221 -2.347 1 96.89 250 THR B O 1
ATOM 4323 N N . GLY B 1 251 ? -5.41 24.486 -1.019 1 94.76 251 GLY B N 1
ATOM 4324 C CA . GLY B 1 251 ? -6.411 23.948 -1.926 1 94.76 251 GLY B CA 1
ATOM 4325 C C . GLY B 1 251 ? -5.81 23.238 -3.125 1 94.76 251 GLY B C 1
ATOM 4326 O O . GLY B 1 251 ? -6.281 23.405 -4.252 1 94.76 251 GLY B O 1
ATOM 4327 N N . GLY B 1 252 ? -4.787 22.5 -3.01 1 92.77 252 GLY B N 1
ATOM 4328 C CA . GLY B 1 252 ? -4.037 21.872 -4.086 1 92.77 252 GLY B CA 1
ATOM 4329 C C . GLY B 1 252 ? -4.913 21.085 -5.043 1 92.77 252 GLY B C 1
ATOM 4330 O O . GLY B 1 252 ? -4.807 21.243 -6.261 1 92.77 252 GLY B O 1
ATOM 4331 N N . VAL B 1 253 ? -5.853 20.297 -4.584 1 93.13 253 VAL B N 1
ATOM 4332 C CA . VAL B 1 253 ? -6.646 19.416 -5.435 1 93.13 253 VAL B CA 1
ATOM 4333 C C . VAL B 1 253 ? -7.595 20.246 -6.296 1 93.13 253 VAL B C 1
ATOM 4335 O O . VAL B 1 253 ? -7.96 19.837 -7.4 1 93.13 253 VAL B O 1
ATOM 4338 N N . PHE B 1 254 ? -7.899 21.456 -5.896 1 91.43 254 PHE B N 1
ATOM 4339 C CA . PHE B 1 254 ? -8.873 22.283 -6.597 1 91.43 254 PHE B CA 1
ATOM 4340 C C . PHE B 1 254 ? -8.177 23.258 -7.539 1 91.43 254 PHE B C 1
ATOM 4342 O O . PHE B 1 254 ? -8.668 23.525 -8.638 1 91.43 254 PHE B O 1
ATOM 4349 N N . ASN B 1 255 ? -7.032 23.75 -7.094 1 91.89 255 ASN B N 1
ATOM 4350 C CA . ASN B 1 255 ? -6.465 24.847 -7.871 1 91.89 255 ASN B CA 1
ATOM 4351 C C . ASN B 1 255 ? -4.997 24.598 -8.205 1 91.89 255 ASN B C 1
ATOM 4353 O O . ASN B 1 255 ? -4.341 25.446 -8.812 1 91.89 255 ASN B O 1
ATOM 4357 N N . GLY B 1 256 ? -4.445 23.435 -7.721 1 93.26 256 GLY B N 1
ATOM 4358 C CA . GLY B 1 256 ? -3.076 23.073 -8.051 1 93.26 256 GLY B CA 1
ATOM 4359 C C . GLY B 1 256 ? -2.049 23.735 -7.151 1 93.26 256 GLY B C 1
ATOM 4360 O O . GLY B 1 256 ? -0.847 23.666 -7.416 1 93.26 256 GLY B O 1
ATOM 4361 N N . GLN B 1 257 ? -2.494 24.4 -6.071 1 95.71 257 GLN B N 1
ATOM 4362 C CA . GLN B 1 257 ? -1.595 25.098 -5.159 1 95.71 257 GLN B CA 1
ATOM 4363 C C . GLN B 1 257 ? -1.366 24.288 -3.886 1 95.71 257 GLN B C 1
ATOM 4365 O O . GLN B 1 257 ? -2.155 24.368 -2.943 1 95.71 257 GLN B O 1
ATOM 4370 N N . LEU B 1 258 ? -0.321 23.488 -3.899 1 97.76 258 LEU B N 1
ATOM 4371 C CA . LEU B 1 258 ? 0.111 22.798 -2.688 1 97.76 258 LEU B CA 1
ATOM 4372 C C . LEU B 1 258 ? 1.299 23.51 -2.051 1 97.76 258 LEU B C 1
ATOM 4374 O O . LEU B 1 258 ? 2.246 23.889 -2.745 1 97.76 258 LEU B O 1
ATOM 4378 N N . THR B 1 259 ? 1.291 23.685 -0.72 1 98.38 259 THR B N 1
ATOM 4379 C CA . THR B 1 259 ? 2.277 24.503 -0.024 1 98.38 259 THR B CA 1
ATOM 4380 C C . THR B 1 259 ? 3.146 23.643 0.89 1 98.38 259 THR B C 1
ATOM 4382 O O . THR B 1 259 ? 2.634 22.794 1.623 1 98.38 259 THR B O 1
ATOM 4385 N N . VAL B 1 260 ? 4.438 23.85 0.834 1 98.44 260 VAL B N 1
ATOM 4386 C CA . VAL B 1 260 ? 5.429 23.269 1.735 1 98.44 260 VAL B CA 1
ATOM 4387 C C . VAL B 1 260 ? 6.091 24.374 2.556 1 98.44 260 VAL B C 1
ATOM 4389 O O . VAL B 1 260 ? 6.329 25.473 2.05 1 98.44 260 VAL B O 1
ATOM 4392 N N . ALA B 1 261 ? 6.381 24.126 3.822 1 98.56 261 ALA B N 1
ATOM 4393 C CA . ALA B 1 261 ? 6.984 25.116 4.711 1 98.56 261 ALA B CA 1
ATOM 4394 C C . ALA B 1 261 ? 8.258 24.573 5.353 1 98.56 261 ALA B C 1
ATOM 4396 O O . ALA B 1 261 ? 8.349 23.38 5.652 1 98.56 261 ALA B O 1
ATOM 4397 N N . GLN B 1 262 ? 9.149 25.347 5.547 1 97.18 262 GLN B N 1
ATOM 4398 C CA . GLN B 1 262 ? 10.372 25.082 6.297 1 97.18 262 GLN B CA 1
ATOM 4399 C C . GLN B 1 262 ? 10.66 26.204 7.292 1 97.18 262 GLN B C 1
ATOM 4401 O O . GLN B 1 262 ? 10.505 27.383 6.968 1 97.18 262 GLN B O 1
ATOM 4406 N N . VAL B 1 263 ? 11.035 25.843 8.464 1 95.24 263 VAL B N 1
ATOM 4407 C CA . VAL B 1 263 ? 11.396 26.834 9.471 1 95.24 263 VAL B CA 1
ATOM 4408 C C . VAL B 1 263 ? 12.898 27.106 9.415 1 95.24 263 VAL B C 1
ATOM 4410 O O . VAL B 1 263 ? 13.706 26.175 9.465 1 95.24 263 VAL B O 1
ATOM 4413 N N . ASN B 1 264 ? 13.219 28.326 9.228 1 90.35 264 ASN B N 1
ATOM 4414 C CA . ASN B 1 264 ? 14.619 28.734 9.267 1 90.35 264 ASN B CA 1
ATOM 4415 C C . ASN B 1 264 ? 15.151 28.78 10.697 1 90.35 264 ASN B C 1
ATOM 4417 O O . ASN B 1 264 ? 14.687 29.581 11.51 1 90.35 264 ASN B O 1
ATOM 4421 N N . ASP B 1 265 ? 16.11 28.051 10.975 1 85.11 265 ASP B N 1
ATOM 4422 C CA . ASP B 1 265 ? 16.628 27.867 12.327 1 85.11 265 ASP B CA 1
ATOM 4423 C C . ASP B 1 265 ? 17.276 29.148 12.846 1 85.11 265 ASP B C 1
ATOM 4425 O O . ASP B 1 265 ? 17.265 29.412 14.05 1 85.11 265 ASP B O 1
ATOM 4429 N N . GLU B 1 266 ? 17.852 29.903 11.975 1 85.16 266 GLU B N 1
ATOM 4430 C CA . GLU B 1 266 ? 18.59 31.1 12.369 1 85.16 266 GLU B CA 1
ATOM 4431 C C . GLU B 1 266 ? 17.646 32.275 12.609 1 85.16 266 GLU B C 1
ATOM 4433 O O . GLU B 1 266 ? 17.766 32.979 13.613 1 85.16 266 GLU B O 1
ATOM 4438 N N . THR B 1 267 ? 16.654 32.414 11.802 1 85.86 267 THR B N 1
ATOM 4439 C CA . THR B 1 267 ? 15.82 33.609 11.855 1 85.86 267 THR B CA 1
ATOM 4440 C C . THR B 1 267 ? 14.508 33.322 12.579 1 85.86 267 THR B C 1
ATOM 4442 O O . THR B 1 267 ? 13.818 34.247 13.015 1 85.86 267 THR B O 1
ATOM 4445 N N . GLY B 1 268 ? 14.175 32.037 12.646 1 88.28 268 GLY B N 1
ATOM 4446 C CA . GLY B 1 268 ? 12.888 31.672 13.218 1 88.28 268 GLY B CA 1
ATOM 4447 C C . GLY B 1 268 ? 11.72 31.968 12.297 1 88.28 268 GLY B C 1
ATOM 4448 O O . GLY B 1 268 ? 10.561 31.878 12.707 1 88.28 268 GLY B O 1
ATOM 4449 N N . LYS B 1 269 ? 12.058 32.353 11.072 1 94.5 269 LYS B N 1
ATOM 4450 C CA . LYS B 1 269 ? 11.02 32.616 10.079 1 94.5 269 LYS B CA 1
ATOM 4451 C C . LYS B 1 269 ? 10.651 31.344 9.32 1 94.5 269 LYS B C 1
ATOM 4453 O O . LYS B 1 269 ? 11.415 30.376 9.311 1 94.5 269 LYS B O 1
ATOM 4458 N N . ILE B 1 270 ? 9.472 31.422 8.76 1 97.4 270 ILE B N 1
ATOM 4459 C CA . ILE B 1 270 ? 8.997 30.293 7.967 1 97.4 270 ILE B CA 1
ATOM 4460 C C . ILE B 1 270 ? 9.046 30.648 6.483 1 97.4 270 ILE B C 1
ATOM 4462 O O . ILE B 1 270 ? 8.53 31.69 6.07 1 97.4 270 ILE B O 1
ATOM 4466 N N . THR B 1 271 ? 9.745 29.853 5.725 1 97.2 271 THR B N 1
ATOM 4467 C CA . THR B 1 271 ? 9.702 29.97 4.271 1 97.2 271 THR B CA 1
ATOM 4468 C C . THR B 1 271 ? 8.723 28.961 3.676 1 97.2 271 THR B C 1
ATOM 4470 O O . THR B 1 271 ? 8.739 27.784 4.042 1 97.2 271 THR B O 1
ATOM 4473 N N . THR B 1 272 ? 7.823 29.438 2.815 1 97.6 272 THR B N 1
ATOM 4474 C CA . THR B 1 272 ? 6.874 28.538 2.17 1 97.6 272 THR B CA 1
ATOM 4475 C C . THR B 1 272 ? 7.098 28.507 0.661 1 97.6 272 THR B C 1
ATOM 4477 O O . THR B 1 272 ? 7.587 29.478 0.081 1 97.6 272 THR B O 1
ATOM 4480 N N . PHE B 1 273 ? 6.844 27.431 0.091 1 96.66 273 PHE B N 1
ATOM 4481 C CA . PHE B 1 273 ? 6.88 27.179 -1.344 1 96.66 273 PHE B CA 1
ATOM 4482 C C . PHE B 1 273 ? 5.55 26.613 -1.827 1 96.66 273 PHE B C 1
ATOM 4484 O O . PHE B 1 273 ? 5.116 25.555 -1.367 1 96.66 273 PHE B O 1
ATOM 4491 N N . THR B 1 274 ? 4.898 27.351 -2.685 1 96.51 274 THR B N 1
ATOM 4492 C CA . THR B 1 274 ? 3.59 26.94 -3.182 1 96.51 274 THR B CA 1
ATOM 4493 C C . THR B 1 274 ? 3.638 26.683 -4.685 1 96.51 274 THR B C 1
ATOM 4495 O O . THR B 1 274 ? 4.151 27.507 -5.445 1 96.51 274 THR B O 1
ATOM 4498 N N . THR B 1 275 ? 3.088 25.49 -5.063 1 95.13 275 THR B N 1
ATOM 4499 C CA . THR B 1 275 ? 3.019 25.189 -6.488 1 95.13 275 THR B CA 1
ATOM 4500 C C . THR B 1 275 ? 2.01 26.097 -7.185 1 95.13 275 THR B C 1
ATOM 4502 O O . THR B 1 275 ? 1.101 26.631 -6.544 1 95.13 275 THR B O 1
ATOM 4505 N N . LEU B 1 276 ? 2.291 26.328 -8.445 1 89.03 276 LEU B N 1
ATOM 4506 C CA . LEU B 1 276 ? 1.348 27.033 -9.306 1 89.03 276 LEU B CA 1
ATOM 4507 C C . LEU B 1 276 ? 1.093 26.25 -10.59 1 89.03 276 LEU B C 1
ATOM 4509 O O . LEU B 1 276 ? 2.028 25.719 -11.193 1 89.03 276 LEU B O 1
ATOM 4513 N N . ARG B 1 277 ? -0.109 26 -10.925 1 74.74 277 ARG B N 1
ATOM 4514 C CA . ARG B 1 277 ? -0.455 25.236 -12.119 1 74.74 277 ARG B CA 1
ATOM 4515 C C . ARG B 1 277 ? 0.204 25.831 -13.359 1 74.74 277 ARG B C 1
ATOM 4517 O O . ARG B 1 277 ? 0.702 25.098 -14.216 1 74.74 277 ARG B O 1
ATOM 4524 N N . GLU B 1 278 ? 0.263 27.157 -13.413 1 71.4 278 GLU B N 1
ATOM 4525 C CA . GLU B 1 278 ? 0.702 27.834 -14.63 1 71.4 278 GLU B CA 1
ATOM 4526 C C . GLU B 1 278 ? 2.174 28.227 -14.542 1 71.4 278 GLU B C 1
ATOM 4528 O O . GLU B 1 278 ? 2.747 28.726 -15.513 1 71.4 278 GLU B O 1
ATOM 4533 N N . ASP B 1 279 ? 2.755 28.017 -13.4 1 71.96 279 ASP B N 1
ATOM 4534 C CA . ASP B 1 279 ? 4.13 28.469 -13.204 1 71.96 279 ASP B CA 1
ATOM 4535 C C . ASP B 1 279 ? 4.951 27.42 -12.458 1 71.96 279 ASP B C 1
ATOM 4537 O O . ASP B 1 279 ? 4.749 27.201 -11.261 1 71.96 279 ASP B O 1
ATOM 4541 N N . SER B 1 280 ? 5.869 26.843 -13.148 1 74.22 280 SER B N 1
ATOM 4542 C CA . SER B 1 280 ? 6.691 25.792 -12.558 1 74.22 280 SER B CA 1
ATOM 4543 C C . SER B 1 280 ? 7.601 26.348 -11.468 1 74.22 280 SER B C 1
ATOM 4545 O O . SER B 1 280 ? 8.154 25.59 -10.668 1 74.22 280 SER B O 1
ATOM 4547 N N . CYS B 1 281 ? 7.727 27.719 -11.395 1 77.87 281 CYS B N 1
ATOM 4548 C CA . CYS B 1 281 ? 8.597 28.307 -10.383 1 77.87 281 CYS B CA 1
ATOM 4549 C C . CYS B 1 281 ? 7.874 28.431 -9.047 1 77.87 281 CYS B C 1
ATOM 4551 O O . CYS B 1 281 ? 8.509 28.615 -8.007 1 77.87 281 CYS B O 1
ATOM 4553 N N . GLY B 1 282 ? 6.608 28.286 -9.119 1 87.48 282 GLY B N 1
ATOM 4554 C CA . GLY B 1 282 ? 5.837 28.387 -7.891 1 87.48 282 GLY B CA 1
ATOM 4555 C C . GLY B 1 282 ? 5.98 29.732 -7.205 1 87.48 282 GLY B C 1
ATOM 4556 O O . GLY B 1 282 ? 6.354 30.721 -7.839 1 87.48 282 GLY B O 1
ATOM 4557 N N . ILE B 1 283 ? 5.475 29.911 -5.956 1 88.48 283 ILE B N 1
ATOM 4558 C CA . ILE B 1 283 ? 5.517 31.137 -5.167 1 88.48 283 ILE B CA 1
ATOM 4559 C C . ILE B 1 283 ? 6.211 30.87 -3.834 1 88.48 283 ILE B C 1
ATOM 4561 O O . ILE B 1 283 ? 5.862 29.923 -3.124 1 88.48 283 ILE B O 1
ATOM 4565 N N . GLN B 1 284 ? 7.18 31.594 -3.616 1 91.8 284 GLN B N 1
ATOM 4566 C CA . GLN B 1 284 ? 7.863 31.547 -2.327 1 91.8 284 GLN B CA 1
ATOM 4567 C C . GLN B 1 284 ? 7.447 32.719 -1.442 1 91.8 284 GLN B C 1
ATOM 4569 O O . GLN B 1 284 ? 7.294 33.844 -1.924 1 91.8 284 GLN B O 1
ATOM 4574 N N . ARG B 1 285 ? 7.205 32.491 -0.165 1 92.61 285 ARG B N 1
ATOM 4575 C CA . ARG B 1 285 ? 6.878 33.522 0.815 1 92.61 285 ARG B CA 1
ATOM 4576 C C . ARG B 1 285 ? 7.684 33.334 2.096 1 92.61 285 ARG B C 1
ATOM 4578 O O . ARG B 1 285 ? 7.997 32.205 2.479 1 92.61 285 ARG B O 1
ATOM 4585 N N . ILE B 1 286 ? 8.036 34.363 2.685 1 92.9 286 ILE B N 1
ATOM 4586 C CA . ILE B 1 286 ? 8.604 34.344 4.029 1 92.9 286 ILE B CA 1
ATOM 4587 C C . ILE B 1 286 ? 7.581 34.877 5.029 1 92.9 286 ILE B C 1
ATOM 4589 O O . ILE B 1 286 ? 7.064 35.985 4.867 1 92.9 286 ILE B O 1
ATOM 4593 N N . LEU B 1 287 ? 7.269 34.016 5.934 1 93.35 287 LEU B N 1
ATOM 4594 C CA . LEU B 1 287 ? 6.288 34.38 6.951 1 93.35 287 LEU B CA 1
ATOM 4595 C C . LEU B 1 287 ? 6.978 34.858 8.224 1 93.35 287 LEU B C 1
ATOM 4597 O O . LEU B 1 287 ? 7.963 34.26 8.664 1 93.35 287 LEU B O 1
#

Secondary structure (DSSP, 8-state):
-------EEEEEE-TTS-EEEE---TT-HHHHHHHHHHHT--TTT-EEEE-S--SSSSS-HHHHHHHHHH-TTEEE---HHHHHHHHT-HHHHHHTTTHHHHHHS-HHHHHHHHHHHHHH--SEEEEEETTEEEEE-SS----EE-TTSS-EEPPBHHHHHHHHHHHHT-TTS-HHHHHHHHHH--HHHHHHHHHHHHTT---HHHHTTTTT--S----PPPPBTSSEEEE-SS--SS-EEETTEEE----HHHHS--EEEEE-TTT--EEEEE--SS-TT-EEEE-/-------EEEEEE-TTS-EEEE---TT-HHHHHHHHHHTT--TTT-EEEE-S--SSSSS-HHHHHHHHHH-TTEEE---HHHHHHHHT-HHHHHHTTTHHHHHHS-HHHHHHHHHHHHHH--SEEEEEETTEEEEE-SS----EE-TTSS-EEPPBHHHHHHHHHHHHT-TTS-HHHHHHHHHH--HHHHHHHHHHHHTT---HHHHTTTTT--S----PPPPBTSSEEEE-SS--SS-EEETTEEE----HHHHS--EEEEE-TTT--EEEEE--SS-TT-EEEE-

Solvent-accessible surface area (backbone atoms only — not comparable to full-atom values): 29778 Å² total; per-residue (Å²): 134,83,80,72,72,34,53,68,47,77,46,77,49,63,71,92,43,53,62,35,40,32,20,38,39,19,4,35,44,70,53,51,53,51,16,38,52,73,65,65,62,45,91,88,66,38,34,40,37,31,20,13,22,52,43,34,76,37,86,33,34,66,50,35,47,47,37,52,75,39,18,88,46,33,45,38,24,37,14,53,58,40,44,25,57,48,72,59,41,53,72,65,25,44,76,62,34,42,52,59,49,66,76,60,40,55,71,60,26,50,50,40,50,20,52,53,45,36,66,64,26,15,48,32,35,39,38,35,45,80,92,42,39,33,35,33,28,7,12,35,81,76,68,47,71,41,89,94,52,85,45,65,50,65,39,42,53,68,57,54,52,50,51,42,55,54,38,57,71,31,86,88,46,64,48,61,69,70,46,40,49,39,33,62,37,54,62,56,59,47,47,50,29,30,54,39,27,74,72,68,46,76,54,68,78,24,45,65,40,60,77,63,65,73,92,77,80,56,82,82,68,47,56,42,89,37,68,36,34,39,19,16,81,55,71,35,96,55,75,43,72,56,86,31,40,33,41,28,13,38,40,22,74,80,64,42,21,29,29,29,35,33,72,39,85,89,78,71,34,34,40,34,24,27,34,37,76,91,34,94,79,40,48,75,47,80,87,132,82,78,73,73,34,54,67,47,79,45,78,48,62,72,93,44,53,62,34,40,31,21,38,39,18,4,36,44,69,54,51,52,51,17,37,53,73,65,66,63,47,91,88,67,38,34,39,38,30,20,12,20,52,42,34,76,36,87,33,34,66,50,36,49,45,39,52,76,38,18,90,48,33,46,38,23,37,12,53,58,39,43,24,58,48,72,60,40,54,72,65,24,45,77,64,35,40,50,60,50,66,75,61,40,55,72,60,26,50,51,40,49,20,51,52,44,36,66,65,27,16,49,32,34,40,38,36,46,77,92,41,39,33,36,32,28,6,12,33,80,76,68,46,72,41,90,92,53,83,45,63,48,67,38,42,52,69,58,53,51,50,50,43,54,54,38,58,71,30,86,89,44,63,48,61,67,69,45,41,50,39,33,61,38,54,61,55,61,45,46,50,29,29,52,39,28,75,70,68,46,75,55,68,78,24,44,64,40,59,75,63,63,75,90,77,82,56,81,82,67,48,54,40,89,38,67,36,34,38,19,16,80,55,73,34,96,55,76,44,71,56,86,32,40,33,41,29,13,36,41,22,75,82,64,42,21,30,30,29,34,33,71,38,85,87,78,70,32,35,41,34,24,27,34,37,76,91,34,95,79,40,47,75,48,79,85

pLDDT: mean 90.67, std 11.73, range [27.69, 98.9]

Radius of gyration: 28.7 Å; Cα contacts (8 Å, |Δi|>4): 1276; chains: 2; bounding box: 50×91×66 Å

Nearest PDB structures (foldseek):
  1g5b-assembly2_B  TM=7.977E-01  e=2.055E-20  Lambdavirus lambda
  2qjc-assembly1_A  TM=6.646E-01  e=2.004E-11  Trypanosoma brucei
  1wao-assembly4_4  TM=5.699E-01  e=5.312E-10  Homo sapiens
  1s95-assembly2_B  TM=5.875E-01  e=6.022E-09  Homo sapiens
  4ja7-assembly1_A  TM=5.457E-01  e=2.735E-09  Rattus norvegicus

Foldseek 3Di:
DPQPQQAEDEAEAEQPAFEKEWAACAQPVVLVVLFCVLVVHDPVGHAYEYLENQHFLYQNSVVSLCCALPPPRYAYAYAPLLVCLLVVVPVVNVVGGVVNCVVPHDPVVSHVSSSSCSVGHHQWYWYHYPRFIEIHHAADDDWDDDPPDLDIDAAEPVVLSVVLVVQSPVPVHDSCVSSVCRRAPPVLVLLVLQVCVVVPDDPPVSVVSVPDDPDRRHQRHDHPPGQAYEYYNDADCQWDDRRRYIYFHPPCSNFNWMKMWGQDPPPRWIWMFIDHPVDSSTDIDID/DPQPQQAEDEAEAEQPAFEKEWAACAQPVVLVVLFCVLVVHDPVGHAYEYLENQHFLYQNSVVSLCCALPPPRYAYAYAPLLVCLLVVVPVVNVVGGVVNCVVPHDPVVSHVSSS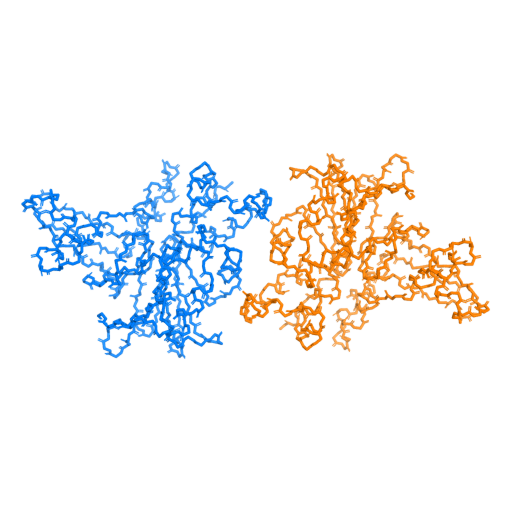SCSVGHHQWYWYHYPRFIEIHHAADDDWADDDPDLDIDAAEPVVLSVVLVVQSPVPVHDSCVSSVCRRAPDVLVLLVLQVCVVVPDDPPVSVVSVPPDPDRRHQRHDHPPGQAYEYYNDADCQWDDRRRYIYFHPPCSNFNWMKMWGQDPPPRWIWMFIDHPVDSSTDIDID